Protein AF-A0A1B2HCQ3-F1 (afdb_monomer_lite)

Foldseek 3Di:
DWFWDDDPPDIDIDDQWDFPDKPQQQPDFDQAQWWKKKKAPFPCQVLQQAWKWKWKAAQQGDTKIKIWHNWDWDDDPRIIITGTRIATADDPDDDFPVVGPDIWIWMGNVPRTRGTIDMPTDGRTGQATAGDKMKRHFILDLPGADDPPRPFDFDFDAAPVRDGQDTAGAHSAWPDWADDPPNTIITIGGCGRPPDNDDDCSTQHNLCVVVVVVCSNPADQDACPCLPGDPSNLLSLQNSQPVPDDQAAQPEAEEWEFECQSQQDLSSVQSRVQCRRPNGSHHCDRHDVSVLVNLVRNLHANYEYEYHPLVNNCVRPVVRSLVVVVSCVVSNYHYHYPDDDPLSVLLVVLVVVQVVCVVVVFDEDEDADDDDPLFDDAGKYGYSNPLETEHEHQCLPVVVVVCVVVPHDADDDDDDDDPDDDDDDDDDDDDDDDDPDSDHYHYDHCPPNVVVNVLQVVVVVLVVVQCVFPVDPWDWDDGSQEIETEDDRWFKKFKWKDFLPPFQADAQDPQKDKDWDPVVATKIFIDHPRHTFWIWGWDADPQEIEIDPGDGHPVCPPRCPSSNRVNVRSVVNVVVNHGMYIYMGGPVCPVVVVVRVIGGSGIYGYHYDDDD

InterPro domains:
  IPR000468 Barstar (barnase inhibitor) [PF01337] (255-329)
  IPR016181 Acyl-CoA N-acyltransferase [SSF55729] (536-603)
  IPR035905 Barstar-like superfamily [G3DSA:3.30.370.10] (254-336)
  IPR035905 Barstar-like superfamily [SSF52038] (255-330)

pLDDT: mean 72.62, std 20.57, range [23.81, 97.38]

Structure (mmCIF, N/CA/C/O backbone):
data_AF-A0A1B2HCQ3-F1
#
_entry.id   AF-A0A1B2HCQ3-F1
#
loop_
_atom_site.group_PDB
_atom_site.id
_atom_site.type_symbol
_atom_site.label_atom_id
_atom_site.label_alt_id
_atom_site.label_comp_id
_atom_site.label_asym_id
_atom_site.label_entity_id
_atom_site.label_seq_id
_atom_site.pdbx_PDB_ins_code
_atom_site.Cartn_x
_atom_site.Cartn_y
_atom_site.Cartn_z
_atom_site.occupancy
_atom_site.B_iso_or_equiv
_atom_site.auth_seq_id
_atom_site.auth_comp_id
_atom_site.auth_asym_id
_atom_site.auth_atom_id
_atom_site.pdbx_PDB_model_num
ATOM 1 N N . MET A 1 1 ? 21.300 -3.639 -18.212 1.00 88.38 1 MET A N 1
ATOM 2 C CA . MET A 1 1 ? 21.231 -4.764 -17.259 1.00 88.38 1 MET A CA 1
ATOM 3 C C . MET A 1 1 ? 22.089 -4.460 -16.060 1.00 88.38 1 MET A C 1
ATOM 5 O O . MET A 1 1 ? 23.238 -4.058 -16.236 1.00 88.38 1 MET A O 1
ATOM 9 N N . VAL A 1 2 ? 21.537 -4.630 -14.867 1.00 85.56 2 VAL A N 1
ATOM 10 C CA . VAL A 1 2 ? 22.246 -4.387 -13.613 1.00 85.56 2 VAL A CA 1
ATOM 11 C C . VAL A 1 2 ? 21.956 -5.487 -12.601 1.00 85.56 2 VAL A C 1
ATOM 13 O O . VAL A 1 2 ? 20.837 -5.994 -12.523 1.00 85.56 2 VAL A O 1
ATOM 16 N N . ARG A 1 3 ? 22.977 -5.823 -11.818 1.00 84.19 3 ARG A N 1
ATOM 17 C CA . ARG A 1 3 ? 22.868 -6.618 -10.600 1.00 84.19 3 ARG A CA 1
ATOM 18 C C . ARG A 1 3 ? 23.195 -5.726 -9.414 1.00 84.19 3 ARG A C 1
ATOM 20 O O . ARG A 1 3 ? 24.132 -4.932 -9.481 1.00 84.19 3 ARG A O 1
ATOM 27 N N . ARG A 1 4 ? 22.424 -5.857 -8.342 1.00 76.81 4 ARG A N 1
ATOM 28 C CA . ARG A 1 4 ? 22.622 -5.108 -7.104 1.00 76.81 4 ARG A CA 1
ATOM 29 C C . ARG A 1 4 ? 22.857 -6.074 -5.956 1.00 76.81 4 ARG A C 1
ATOM 31 O O . ARG A 1 4 ? 22.110 -7.034 -5.797 1.00 76.81 4 ARG A O 1
ATOM 38 N N . TYR A 1 5 ? 23.892 -5.802 -5.179 1.00 76.00 5 TYR A N 1
ATOM 39 C CA . TYR A 1 5 ? 24.274 -6.596 -4.019 1.00 76.00 5 TYR A CA 1
ATOM 40 C C . TYR A 1 5 ? 24.890 -5.695 -2.949 1.00 76.00 5 TYR A C 1
ATOM 42 O O . TYR A 1 5 ? 25.392 -4.610 -3.245 1.00 76.00 5 TYR A O 1
ATOM 50 N N . GLU A 1 6 ? 24.840 -6.149 -1.704 1.00 72.94 6 GLU A N 1
ATOM 51 C CA . GLU A 1 6 ? 25.391 -5.429 -0.558 1.00 72.94 6 GLU A CA 1
ATOM 52 C C . GLU A 1 6 ? 26.832 -5.874 -0.296 1.00 72.94 6 GLU A C 1
ATOM 54 O O . GLU A 1 6 ? 27.157 -7.066 -0.327 1.00 72.94 6 GLU A O 1
ATOM 59 N N . VAL A 1 7 ? 27.712 -4.910 -0.031 1.00 70.19 7 VAL A N 1
ATOM 60 C CA . VAL A 1 7 ? 29.084 -5.153 0.424 1.00 70.19 7 VAL A CA 1
ATOM 61 C C . VAL A 1 7 ? 29.304 -4.360 1.707 1.00 70.19 7 VAL A C 1
ATOM 63 O O . VAL A 1 7 ? 29.670 -3.190 1.676 1.00 70.19 7 VAL A O 1
ATOM 66 N N . GLY A 1 8 ? 29.093 -5.009 2.855 1.00 75.12 8 GLY A N 1
ATOM 67 C CA . GLY A 1 8 ? 29.039 -4.296 4.135 1.00 75.12 8 GLY A CA 1
ATOM 68 C C . GLY A 1 8 ? 27.755 -3.472 4.220 1.00 75.12 8 GLY A C 1
ATOM 69 O O . GLY A 1 8 ? 26.688 -4.030 3.995 1.00 75.12 8 GLY A O 1
ATOM 70 N N . ASP A 1 9 ? 27.879 -2.173 4.499 1.00 63.62 9 ASP A N 1
ATOM 71 C CA . ASP A 1 9 ? 26.749 -1.226 4.528 1.00 63.62 9 ASP A CA 1
ATOM 72 C C . ASP A 1 9 ? 26.532 -0.522 3.169 1.00 63.62 9 ASP A C 1
ATOM 74 O O . ASP A 1 9 ? 25.613 0.283 3.025 1.00 63.62 9 ASP A O 1
ATOM 78 N N . ASP A 1 10 ? 27.385 -0.800 2.172 1.00 62.38 10 ASP A N 1
ATOM 79 C CA . ASP A 1 10 ? 27.331 -0.158 0.859 1.00 62.38 10 ASP A CA 1
ATOM 80 C C . ASP A 1 10 ? 26.521 -0.990 -0.143 1.00 62.38 10 ASP A C 1
ATOM 82 O O . ASP A 1 10 ? 26.744 -2.191 -0.336 1.00 62.38 10 ASP A O 1
ATOM 86 N N . GLU A 1 11 ? 25.623 -0.315 -0.857 1.00 71.38 11 GLU A N 1
ATOM 87 C CA . GLU A 1 11 ? 24.875 -0.881 -1.973 1.00 71.38 11 GLU A CA 1
ATOM 88 C C . GLU A 1 11 ? 25.678 -0.738 -3.275 1.00 71.38 11 GLU A C 1
ATOM 90 O O . GLU A 1 11 ? 25.988 0.367 -3.730 1.00 71.38 11 GLU A O 1
ATOM 95 N N . VAL A 1 12 ? 26.031 -1.867 -3.894 1.00 75.50 12 VAL A N 1
ATOM 96 C CA . VAL A 1 12 ? 26.823 -1.900 -5.128 1.00 75.50 12 VAL A CA 1
ATOM 97 C C . VAL A 1 12 ? 25.933 -2.259 -6.310 1.00 75.50 12 VAL A C 1
ATOM 99 O O . VAL A 1 12 ? 25.199 -3.245 -6.278 1.00 75.50 12 VAL A O 1
ATOM 102 N N . HIS A 1 13 ? 26.043 -1.480 -7.390 1.00 80.94 13 HIS A N 1
ATOM 103 C CA . HIS A 1 13 ? 25.390 -1.757 -8.668 1.00 80.94 13 HIS A CA 1
ATOM 104 C C . HIS A 1 13 ? 26.419 -2.129 -9.733 1.00 80.94 13 HIS A C 1
ATOM 106 O O . HIS A 1 13 ? 27.200 -1.293 -10.189 1.00 80.94 13 HIS A O 1
ATOM 112 N N . GLU A 1 14 ? 26.382 -3.377 -10.174 1.00 86.69 14 GLU A N 1
ATOM 113 C CA . GLU A 1 14 ? 27.211 -3.887 -11.256 1.00 86.69 14 GLU A CA 1
ATOM 114 C C . GLU A 1 14 ? 26.438 -3.854 -12.576 1.00 86.69 14 GLU A C 1
ATOM 116 O O . GLU A 1 14 ? 25.324 -4.369 -12.678 1.00 86.69 14 GLU A O 1
ATOM 121 N N . VAL A 1 15 ? 27.031 -3.251 -13.608 1.00 90.56 15 VAL A N 1
ATOM 122 C CA . VAL A 1 15 ? 26.467 -3.248 -14.964 1.00 90.56 15 VAL A CA 1
ATOM 123 C C . VAL A 1 15 ? 26.884 -4.531 -15.672 1.00 90.56 15 VAL A C 1
ATOM 125 O O . VAL A 1 15 ? 28.061 -4.713 -15.966 1.00 90.56 15 VAL A O 1
ATOM 128 N N . LEU A 1 16 ? 25.911 -5.392 -15.973 1.00 90.62 16 LEU A N 1
ATOM 129 C CA . LEU A 1 16 ? 26.155 -6.686 -16.618 1.00 90.62 16 LEU A CA 1
ATOM 130 C C . LEU A 1 16 ? 26.217 -6.587 -18.151 1.00 90.62 16 LEU A C 1
ATOM 132 O O . LEU A 1 16 ? 27.007 -7.273 -18.787 1.00 90.62 16 LEU A O 1
ATOM 136 N N . ALA A 1 17 ? 25.362 -5.746 -18.738 1.00 92.44 17 ALA A N 1
ATOM 137 C CA . ALA A 1 17 ? 25.249 -5.537 -20.183 1.00 92.44 17 ALA A CA 1
ATOM 138 C C . ALA A 1 17 ? 24.491 -4.237 -20.488 1.00 92.44 17 ALA A C 1
ATOM 140 O O . ALA A 1 17 ? 23.658 -3.783 -19.685 1.00 92.44 17 ALA A O 1
ATOM 141 N N . ARG A 1 18 ? 24.728 -3.660 -21.667 1.00 94.38 18 ARG A N 1
ATOM 142 C CA . ARG A 1 18 ? 24.012 -2.491 -22.200 1.00 94.38 18 ARG A CA 1
ATOM 143 C C . ARG A 1 18 ? 23.216 -2.884 -23.437 1.00 94.38 18 ARG A C 1
ATOM 145 O O . ARG A 1 18 ? 23.782 -3.385 -24.402 1.00 94.38 18 ARG A O 1
ATOM 152 N N . ALA A 1 19 ? 21.913 -2.631 -23.401 1.00 94.81 19 ALA A N 1
ATOM 153 C CA . ALA A 1 19 ? 21.011 -2.778 -24.538 1.00 94.81 19 ALA A CA 1
ATOM 154 C C . ALA A 1 19 ? 20.702 -1.396 -25.123 1.00 94.81 19 ALA A C 1
ATOM 156 O O . ALA A 1 19 ? 20.738 -0.404 -24.391 1.00 94.81 19 ALA A O 1
ATOM 157 N N . ASP A 1 20 ? 20.425 -1.344 -26.424 1.00 93.69 20 ASP A N 1
ATOM 158 C CA . ASP A 1 20 ? 19.979 -0.119 -27.088 1.00 93.69 20 ASP A CA 1
ATOM 159 C C . ASP A 1 20 ? 18.504 0.171 -26.764 1.00 93.69 20 ASP A C 1
ATOM 161 O O . ASP A 1 20 ? 18.134 1.333 -26.622 1.00 93.69 20 ASP A O 1
ATOM 165 N N . ASP A 1 21 ? 17.681 -0.876 -26.621 1.00 92.69 21 ASP A N 1
ATOM 166 C CA . ASP A 1 21 ? 16.251 -0.763 -26.309 1.00 92.69 21 ASP A CA 1
ATOM 167 C C . ASP A 1 21 ? 15.690 -2.071 -25.710 1.00 92.69 21 ASP A C 1
ATOM 169 O O . ASP A 1 21 ? 16.418 -3.058 -25.546 1.00 92.69 21 ASP A O 1
ATOM 173 N N . VAL A 1 22 ? 14.398 -2.095 -25.377 1.00 93.19 22 VAL A N 1
ATOM 174 C CA . VAL A 1 22 ? 13.696 -3.257 -24.828 1.00 93.19 22 VAL A CA 1
ATOM 175 C C . VAL A 1 22 ? 12.266 -3.377 -25.363 1.00 93.19 22 VAL A C 1
ATOM 177 O O . VAL A 1 22 ? 11.473 -2.447 -25.297 1.00 93.19 22 VAL A O 1
ATOM 180 N N . GLU A 1 23 ? 11.903 -4.568 -25.831 1.00 93.19 23 GLU A N 1
ATOM 181 C CA . GLU A 1 23 ? 10.538 -4.916 -26.234 1.00 93.19 23 GLU A CA 1
ATOM 182 C C . GLU A 1 23 ? 9.861 -5.796 -25.176 1.00 93.19 23 GLU A C 1
ATOM 184 O O . GLU A 1 23 ? 10.486 -6.666 -24.566 1.00 93.19 23 GLU A O 1
ATOM 189 N N . GLY A 1 24 ? 8.554 -5.603 -24.980 1.00 89.56 24 GLY A N 1
ATOM 190 C CA . GLY A 1 24 ? 7.739 -6.420 -24.071 1.00 89.56 24 GLY A CA 1
ATOM 191 C C . GLY A 1 24 ? 7.805 -6.017 -22.593 1.00 89.56 24 GLY A C 1
ATOM 192 O O . GLY A 1 24 ? 7.137 -6.645 -21.773 1.00 89.56 24 GLY A O 1
ATOM 193 N N . LEU A 1 25 ? 8.553 -4.961 -22.242 1.00 89.44 25 LEU A N 1
ATOM 194 C CA . LEU A 1 25 ? 8.692 -4.491 -20.855 1.00 89.44 25 LEU A CA 1
ATOM 195 C C . LEU A 1 25 ? 7.353 -4.054 -20.237 1.00 89.44 25 LEU A C 1
ATOM 197 O O . LEU A 1 25 ? 7.082 -4.375 -19.084 1.00 89.44 25 LEU A O 1
ATOM 201 N N . PHE A 1 26 ? 6.522 -3.366 -21.024 1.00 88.38 26 PHE A N 1
ATOM 202 C CA . PHE A 1 26 ? 5.220 -2.815 -20.622 1.00 88.38 26 PHE A CA 1
ATOM 203 C C . PHE A 1 26 ? 4.051 -3.787 -20.833 1.00 88.38 26 PHE A C 1
ATOM 205 O O . PHE A 1 26 ? 2.884 -3.417 -20.703 1.00 88.38 26 PHE A O 1
ATOM 212 N N . ALA A 1 27 ? 4.333 -5.031 -21.230 1.00 84.44 27 ALA A N 1
ATOM 213 C CA . ALA A 1 27 ? 3.283 -6.001 -21.490 1.00 84.44 27 ALA A CA 1
ATOM 214 C C . ALA A 1 27 ? 2.590 -6.395 -20.182 1.00 84.44 27 ALA A C 1
ATOM 216 O O . ALA A 1 27 ? 3.256 -6.640 -19.179 1.00 84.44 27 ALA A O 1
ATOM 217 N N . GLN A 1 28 ? 1.259 -6.513 -20.199 1.00 75.50 28 GLN A N 1
ATOM 218 C CA . GLN A 1 28 ? 0.526 -7.026 -19.042 1.00 75.50 28 GLN A CA 1
ATOM 219 C C . GLN A 1 28 ? 0.907 -8.478 -18.764 1.00 75.50 28 GLN A C 1
ATOM 221 O O . GLN A 1 28 ? 1.151 -9.266 -19.688 1.00 75.50 28 GLN A O 1
ATOM 226 N N . ALA A 1 29 ? 0.888 -8.841 -17.484 1.00 73.56 29 ALA A N 1
ATOM 227 C CA . ALA A 1 29 ? 0.917 -10.236 -17.098 1.00 73.56 29 ALA A CA 1
ATOM 228 C C . ALA A 1 29 ? -0.245 -10.953 -17.784 1.00 73.56 29 ALA A C 1
ATOM 230 O O . ALA A 1 29 ? -1.360 -10.429 -17.874 1.00 73.56 29 ALA A O 1
ATOM 231 N N . ARG A 1 30 ? 0.008 -12.163 -18.276 1.00 70.44 30 ARG A N 1
ATOM 232 C CA . ARG A 1 30 ? -1.073 -13.015 -18.748 1.00 70.44 30 ARG A CA 1
ATOM 233 C C . ARG A 1 30 ? -1.974 -13.290 -17.548 1.00 70.44 30 ARG A C 1
ATOM 235 O O . ARG A 1 30 ? -1.451 -13.706 -16.509 1.00 70.44 30 ARG A O 1
ATOM 242 N N . PRO A 1 31 ? -3.293 -13.060 -17.669 1.00 62.97 31 PRO A N 1
ATOM 243 C CA . PRO A 1 31 ? -4.217 -13.421 -16.613 1.00 62.97 31 PRO A CA 1
ATOM 244 C C . PRO A 1 31 ? -3.983 -14.883 -16.253 1.00 62.97 31 PRO A C 1
ATOM 246 O O . PRO A 1 31 ? -3.942 -15.736 -17.143 1.00 62.97 31 PRO A O 1
ATOM 249 N N . LEU A 1 32 ? -3.798 -15.166 -14.965 1.00 68.56 32 LEU A N 1
ATOM 250 C CA . LEU A 1 32 ? -3.764 -16.549 -14.504 1.00 68.56 32 LEU A CA 1
ATOM 251 C C . LEU A 1 32 ? -5.083 -17.217 -14.875 1.00 68.56 32 LEU A C 1
ATOM 253 O O . LEU A 1 32 ? -6.134 -16.566 -14.838 1.00 68.56 32 LEU A O 1
ATOM 257 N N . ASP A 1 33 ? -5.034 -18.509 -15.197 1.00 75.00 33 ASP A N 1
ATOM 258 C CA . ASP A 1 33 ? -6.241 -19.265 -15.503 1.00 75.00 33 ASP A CA 1
ATOM 259 C C . ASP A 1 33 ? -7.262 -19.075 -14.379 1.00 75.00 33 ASP A C 1
ATOM 261 O O . ASP A 1 33 ? -6.982 -19.290 -13.190 1.00 75.00 33 ASP A O 1
ATOM 265 N N . ARG A 1 34 ? -8.454 -18.614 -14.772 1.00 83.69 34 ARG A N 1
ATOM 266 C CA . ARG A 1 34 ? -9.545 -18.405 -13.828 1.00 83.69 34 ARG A CA 1
ATOM 267 C C . ARG A 1 34 ? -9.914 -19.748 -13.224 1.00 83.69 34 ARG A C 1
ATOM 269 O O . ARG A 1 34 ? -10.136 -20.725 -13.939 1.00 83.69 34 ARG A O 1
ATOM 276 N N . ARG A 1 35 ? -10.048 -19.770 -11.907 1.00 86.75 35 ARG A N 1
ATOM 277 C CA . ARG A 1 35 ? -10.472 -20.942 -11.149 1.00 86.75 35 ARG A CA 1
ATOM 278 C C . ARG A 1 35 ? -11.709 -20.624 -10.335 1.00 86.75 35 ARG A C 1
ATOM 280 O O . ARG A 1 35 ? -12.005 -19.466 -10.041 1.00 86.75 35 ARG A O 1
ATOM 287 N N . GLU A 1 36 ? -12.463 -21.666 -10.020 1.00 91.38 36 GLU A N 1
ATOM 288 C CA . GLU A 1 36 ? -13.610 -21.547 -9.131 1.00 91.38 36 GLU A CA 1
ATOM 289 C C . GLU A 1 36 ? -13.137 -21.645 -7.682 1.00 91.38 36 GLU A C 1
ATOM 291 O O . GLU A 1 36 ? -12.613 -22.670 -7.246 1.00 91.38 36 GLU A O 1
ATOM 296 N N . LEU A 1 37 ? -13.337 -20.558 -6.945 1.00 92.00 37 LEU A N 1
ATOM 297 C CA . LEU A 1 37 ? -13.209 -20.488 -5.502 1.00 92.00 37 LEU A CA 1
ATOM 298 C C . LEU A 1 37 ? -14.602 -20.627 -4.889 1.00 92.00 37 LEU A C 1
ATOM 300 O O . LEU A 1 37 ? -15.554 -19.976 -5.324 1.00 92.00 37 LEU A O 1
ATOM 304 N N . VAL A 1 38 ? -14.735 -21.451 -3.856 1.00 92.50 38 VAL A N 1
ATOM 305 C CA . VAL A 1 38 ? -15.986 -21.563 -3.099 1.00 92.50 38 VAL A CA 1
ATOM 306 C C . VAL A 1 38 ? -15.807 -20.833 -1.781 1.00 92.50 38 VAL A C 1
ATOM 308 O O . VAL A 1 38 ? -15.062 -21.285 -0.914 1.00 92.50 38 VAL A O 1
ATOM 311 N N . VAL A 1 39 ? -16.514 -19.716 -1.625 1.00 90.50 39 VAL A N 1
ATOM 312 C CA . VAL A 1 39 ? -16.512 -18.898 -0.412 1.00 90.50 39 VAL A CA 1
ATOM 313 C C . VAL A 1 39 ? -17.772 -19.189 0.404 1.00 90.50 39 VAL A C 1
ATOM 315 O O . VAL A 1 39 ? -18.895 -19.174 -0.112 1.00 90.50 39 VAL A O 1
ATOM 318 N N . ARG A 1 40 ? -17.605 -19.467 1.701 1.00 88.12 40 ARG A N 1
ATOM 319 C CA . ARG A 1 40 ? -18.711 -19.746 2.632 1.00 88.12 40 ARG A CA 1
ATOM 320 C C . ARG A 1 40 ? -18.624 -18.878 3.877 1.00 88.12 40 ARG A C 1
ATOM 322 O O . ARG A 1 40 ? -17.539 -18.537 4.340 1.00 88.12 40 ARG A O 1
ATOM 329 N N . GLY A 1 41 ? -19.790 -18.536 4.425 1.00 82.44 41 GLY A N 1
ATOM 330 C CA . GLY A 1 41 ? -19.894 -17.746 5.655 1.00 82.44 41 GLY A CA 1
ATOM 331 C C . GLY A 1 41 ? -19.483 -16.277 5.514 1.00 82.44 41 GLY A C 1
ATOM 332 O O . GLY A 1 41 ? -19.398 -15.594 6.531 1.00 82.44 41 GLY A O 1
ATOM 333 N N . CYS A 1 42 ? -19.256 -15.785 4.288 1.00 80.88 42 CYS A N 1
ATOM 334 C CA . CYS A 1 42 ? -18.904 -14.387 4.053 1.00 80.88 42 CYS A CA 1
ATOM 335 C C . CYS A 1 42 ? -20.067 -13.462 4.456 1.00 80.88 42 CYS A C 1
ATOM 337 O O . CYS A 1 42 ? -21.175 -13.637 3.944 1.00 80.88 42 CYS A O 1
ATOM 339 N N . PRO A 1 43 ? -19.846 -12.483 5.353 1.00 75.75 43 PRO A N 1
ATOM 340 C CA . PRO A 1 43 ? -20.907 -11.597 5.829 1.00 75.75 43 PRO A CA 1
ATOM 341 C C . PRO A 1 43 ? -21.323 -10.527 4.806 1.00 75.75 43 PRO A C 1
ATOM 343 O O . PRO A 1 43 ? -22.418 -9.982 4.926 1.00 75.75 43 PRO A O 1
ATOM 346 N N . ASP A 1 44 ? -20.475 -10.222 3.819 1.00 80.19 44 ASP A N 1
ATOM 347 C CA . ASP A 1 44 ? -20.718 -9.206 2.788 1.00 80.19 44 ASP A CA 1
ATOM 348 C C . ASP A 1 44 ? -20.315 -9.754 1.410 1.00 80.19 44 ASP A C 1
ATOM 350 O O . ASP A 1 44 ? -19.198 -9.565 0.930 1.00 80.19 44 ASP A O 1
ATOM 354 N N . VAL A 1 45 ? -21.243 -10.481 0.781 1.00 82.88 45 VAL A N 1
ATOM 355 C CA . VAL A 1 45 ? -21.043 -11.113 -0.536 1.00 82.88 45 VAL A CA 1
ATOM 356 C C . VAL A 1 45 ? -20.836 -10.075 -1.640 1.00 82.88 45 VAL A C 1
ATOM 358 O O . VAL A 1 45 ? -20.101 -10.331 -2.592 1.00 82.88 45 VAL A O 1
ATOM 361 N N . ALA A 1 46 ? -21.427 -8.884 -1.506 1.00 82.19 46 ALA A N 1
ATOM 362 C CA . ALA A 1 46 ? -21.288 -7.822 -2.497 1.00 82.19 46 ALA A CA 1
ATOM 363 C C . ALA A 1 46 ? -19.831 -7.352 -2.623 1.00 82.19 46 ALA A C 1
ATOM 365 O O . ALA A 1 46 ? -19.390 -7.018 -3.724 1.00 82.19 46 ALA A O 1
ATOM 366 N N . ALA A 1 47 ? -19.061 -7.396 -1.531 1.00 78.19 47 ALA A N 1
ATOM 367 C CA . ALA A 1 47 ? -17.639 -7.065 -1.547 1.00 78.19 47 ALA A CA 1
ATOM 368 C C . ALA A 1 47 ? -16.814 -7.977 -2.473 1.00 78.19 47 ALA A C 1
ATOM 370 O O . ALA A 1 47 ? -15.815 -7.529 -3.020 1.00 78.19 47 ALA A O 1
ATOM 371 N N . LEU A 1 48 ? -17.254 -9.221 -2.699 1.00 87.12 48 LEU A N 1
ATOM 372 C CA . LEU A 1 48 ? -16.544 -10.204 -3.528 1.00 87.12 48 LEU A CA 1
ATOM 373 C C . LEU A 1 48 ? -16.692 -9.955 -5.037 1.00 87.12 48 LEU A C 1
ATOM 375 O O . LEU A 1 48 ? -16.088 -10.668 -5.827 1.00 87.12 48 LEU A O 1
ATOM 379 N N . SER A 1 49 ? -17.526 -8.992 -5.447 1.00 84.94 49 SER A N 1
ATOM 380 C CA . SER A 1 49 ? -17.766 -8.642 -6.861 1.00 84.94 49 SER A CA 1
ATOM 381 C C . SER A 1 49 ? -16.726 -7.691 -7.462 1.00 84.94 49 SER A C 1
ATOM 383 O O . SER A 1 49 ? -16.835 -7.306 -8.624 1.00 84.94 49 SER A O 1
ATOM 385 N N . ARG A 1 50 ? -15.737 -7.289 -6.665 1.00 79.62 50 ARG A N 1
ATOM 386 C CA . ARG A 1 50 ? -14.572 -6.496 -7.063 1.00 79.62 50 ARG A CA 1
ATOM 387 C C . ARG A 1 50 ? -13.331 -7.181 -6.533 1.00 79.62 50 ARG A C 1
ATOM 389 O O . ARG A 1 50 ? -13.467 -8.013 -5.644 1.00 79.62 50 ARG A O 1
ATOM 396 N N . ASP A 1 51 ? -12.166 -6.781 -7.017 1.00 82.56 51 ASP A N 1
ATOM 397 C CA . ASP A 1 51 ? -10.892 -7.301 -6.533 1.00 82.56 51 ASP A CA 1
ATOM 398 C C . ASP A 1 51 ? -10.813 -7.271 -4.998 1.00 82.56 51 ASP A C 1
ATOM 400 O O . ASP A 1 51 ? -11.238 -6.314 -4.336 1.00 82.56 51 ASP A O 1
ATOM 404 N N . PHE A 1 52 ? -10.328 -8.371 -4.428 1.00 79.56 52 PHE A N 1
ATOM 405 C CA . PHE A 1 52 ? -10.259 -8.570 -2.987 1.00 79.56 52 PHE A CA 1
ATOM 406 C C . PHE A 1 52 ? -9.070 -9.453 -2.624 1.00 79.56 52 PHE A C 1
ATOM 408 O O . PHE A 1 52 ? -8.657 -10.310 -3.399 1.00 79.56 52 PHE A O 1
ATOM 415 N N . THR A 1 53 ? -8.555 -9.287 -1.414 1.00 81.94 53 THR A N 1
ATOM 416 C CA . THR A 1 53 ? -7.418 -10.047 -0.900 1.00 81.94 53 THR A CA 1
ATOM 417 C C . THR A 1 53 ? -7.898 -11.049 0.145 1.00 81.94 53 THR A C 1
ATOM 419 O O . THR A 1 53 ? -8.695 -10.729 1.032 1.00 81.94 53 THR A O 1
ATOM 422 N N . ILE A 1 54 ? -7.416 -12.283 0.055 1.00 83.56 54 ILE A N 1
ATOM 423 C CA . ILE A 1 54 ? -7.638 -13.347 1.028 1.00 83.56 54 ILE A CA 1
ATOM 424 C C . ILE A 1 54 ? -6.362 -13.529 1.834 1.00 83.56 54 ILE A C 1
ATOM 426 O O . ILE A 1 54 ? -5.341 -13.963 1.318 1.00 83.56 54 ILE A O 1
ATOM 430 N N . GLU A 1 55 ? -6.444 -13.269 3.124 1.00 82.00 55 GLU A N 1
ATOM 431 C CA . GLU A 1 55 ? -5.401 -13.599 4.081 1.00 82.00 55 GLU A CA 1
ATOM 432 C C . GLU A 1 55 ? -5.665 -15.009 4.642 1.00 82.00 55 GLU A C 1
ATOM 434 O O . GLU A 1 55 ? -6.718 -15.267 5.235 1.00 82.00 55 GLU A O 1
ATOM 439 N N . VAL A 1 56 ? -4.721 -15.928 4.439 1.00 78.81 56 VAL A N 1
ATOM 440 C CA . VAL A 1 56 ? -4.725 -17.313 4.926 1.00 78.81 56 VAL A CA 1
ATOM 441 C C . VAL A 1 5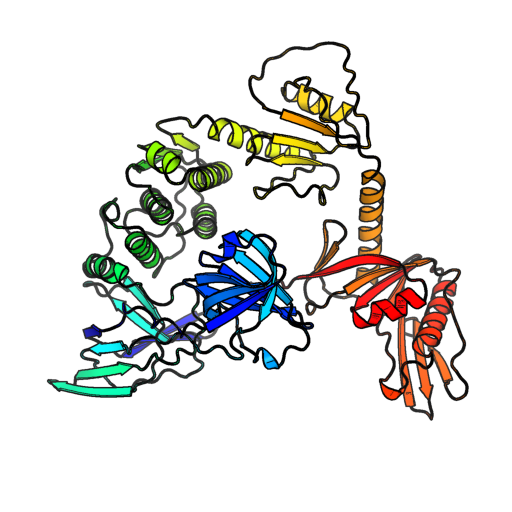6 ? -3.808 -17.405 6.138 1.00 78.81 56 VAL A C 1
ATOM 443 O O . VAL A 1 56 ? -2.651 -17.008 6.063 1.00 78.81 56 VAL A O 1
ATOM 446 N N . LEU A 1 57 ? -4.303 -17.965 7.238 1.00 70.94 57 LEU A N 1
ATOM 447 C CA . LEU A 1 57 ? -3.539 -18.164 8.469 1.00 70.94 57 LEU A CA 1
ATOM 448 C C . LEU A 1 57 ? -3.431 -19.653 8.801 1.00 70.94 57 LEU A C 1
ATOM 450 O O . LEU A 1 57 ? -4.440 -20.360 8.718 1.00 70.94 57 LEU A O 1
ATOM 454 N N . ASP A 1 58 ? -2.259 -20.111 9.248 1.00 65.38 58 ASP A N 1
ATOM 455 C CA . ASP A 1 58 ? -2.074 -21.453 9.821 1.00 65.38 58 ASP A CA 1
ATOM 456 C C . ASP A 1 58 ? -1.934 -21.473 11.358 1.00 65.38 58 ASP A C 1
ATOM 458 O O . ASP A 1 58 ? -1.955 -20.445 12.045 1.00 65.38 58 ASP A O 1
ATOM 462 N N . ASP A 1 59 ? -1.811 -22.683 11.917 1.00 56.75 59 ASP A N 1
ATOM 463 C CA . ASP A 1 59 ? -1.619 -22.929 13.351 1.00 56.75 59 ASP A CA 1
ATOM 464 C C . ASP A 1 59 ? -0.238 -22.484 13.869 1.00 56.75 59 ASP A C 1
ATOM 466 O O . ASP A 1 59 ? -0.037 -22.392 15.082 1.00 56.75 59 ASP A O 1
ATOM 470 N N . GLN A 1 60 ? 0.695 -22.168 12.968 1.00 50.88 60 GLN A N 1
ATOM 471 C CA . GLN A 1 60 ? 2.026 -21.633 13.253 1.00 50.88 60 GLN A CA 1
ATOM 472 C C . GLN A 1 60 ? 2.139 -20.113 13.017 1.00 50.88 60 GLN A C 1
ATOM 474 O O . GLN A 1 60 ? 3.220 -19.565 13.220 1.00 50.88 60 GLN A O 1
ATOM 479 N N . GLN A 1 61 ? 1.026 -19.435 12.694 1.00 49.94 61 GLN A N 1
ATOM 480 C CA . GLN A 1 61 ? 0.921 -17.988 12.446 1.00 49.94 61 GLN A CA 1
ATOM 481 C C . GLN A 1 61 ? 1.677 -17.479 11.210 1.00 49.94 61 GLN A C 1
ATOM 483 O O . GLN A 1 61 ? 1.991 -16.292 11.138 1.00 49.94 61 GLN A O 1
ATOM 488 N N . TRP A 1 62 ? 1.932 -18.337 10.226 1.00 51.22 62 TRP A N 1
ATOM 489 C CA . TRP A 1 62 ? 2.310 -17.866 8.897 1.00 51.22 62 TRP A CA 1
ATOM 490 C C . TRP A 1 62 ? 1.082 -17.266 8.213 1.00 51.22 62 TRP A C 1
ATOM 492 O O . TRP A 1 62 ? -0.034 -17.785 8.353 1.00 51.22 62 TRP A O 1
ATOM 502 N N . VAL A 1 63 ? 1.290 -16.150 7.519 1.00 58.38 63 VAL A N 1
ATOM 503 C CA . VAL A 1 63 ? 0.230 -15.389 6.867 1.00 58.38 63 VAL A CA 1
ATOM 504 C C . VAL A 1 63 ? 0.514 -15.363 5.373 1.00 58.38 63 VAL A C 1
ATOM 506 O O . VAL A 1 63 ? 1.560 -14.900 4.948 1.00 58.38 63 VAL A O 1
ATOM 509 N N . TRP A 1 64 ? -0.419 -15.869 4.572 1.00 66.75 64 TRP A N 1
ATOM 510 C CA . TRP A 1 64 ? -0.330 -15.792 3.114 1.00 66.75 64 TRP A CA 1
ATOM 511 C C . TRP A 1 64 ? -1.430 -14.898 2.582 1.00 66.75 64 TRP A C 1
ATOM 513 O O . TRP A 1 64 ? -2.598 -15.111 2.903 1.00 66.75 64 TRP A O 1
ATOM 523 N N . PHE A 1 65 ? -1.082 -13.950 1.726 1.00 72.25 65 PHE A N 1
ATOM 524 C CA . PHE A 1 65 ? -2.049 -13.076 1.078 1.00 72.25 65 PHE A CA 1
ATOM 525 C C . PHE A 1 65 ? -2.275 -13.533 -0.356 1.00 72.25 65 PHE A C 1
ATOM 527 O O . PHE A 1 65 ? -1.328 -13.776 -1.094 1.00 72.25 65 PHE A O 1
ATOM 534 N N . TRP A 1 66 ? -3.532 -13.673 -0.753 1.00 78.50 66 TRP A N 1
ATOM 535 C CA . TRP A 1 66 ? -3.930 -14.020 -2.110 1.00 78.50 66 TRP A CA 1
ATOM 536 C C . TRP A 1 66 ? -4.806 -12.919 -2.675 1.00 78.50 66 TRP A C 1
ATOM 538 O O . TRP A 1 66 ? -5.925 -12.731 -2.204 1.00 78.50 66 TRP A O 1
ATOM 548 N N . ASP A 1 67 ? -4.336 -12.239 -3.707 1.00 76.25 67 ASP A N 1
ATOM 549 C CA . ASP A 1 67 ? -5.156 -11.315 -4.473 1.00 76.25 67 ASP A CA 1
ATOM 550 C C . ASP A 1 67 ? -6.051 -12.095 -5.432 1.00 76.25 67 ASP A C 1
ATOM 552 O O . ASP A 1 67 ? -5.596 -12.936 -6.213 1.00 76.25 67 ASP A O 1
ATOM 556 N N . VAL A 1 68 ? -7.348 -11.818 -5.348 1.00 81.94 68 VAL A N 1
ATOM 557 C CA . VAL A 1 68 ? -8.388 -12.365 -6.211 1.00 81.94 68 VAL A CA 1
ATOM 558 C C . VAL A 1 68 ? -8.843 -11.265 -7.151 1.00 81.94 68 VAL A C 1
ATOM 560 O O . VAL A 1 68 ? -9.391 -10.254 -6.717 1.00 81.94 68 VAL A O 1
ATOM 563 N N . LEU A 1 69 ? -8.610 -11.484 -8.440 1.00 78.75 69 LEU A N 1
ATOM 564 C CA . LEU A 1 69 ? -8.715 -10.471 -9.482 1.00 78.75 69 LEU A CA 1
ATOM 565 C C . LEU A 1 69 ? -9.804 -10.825 -10.491 1.00 78.75 69 LEU A C 1
ATOM 567 O O . LEU A 1 69 ? -9.989 -12.000 -10.839 1.00 78.75 69 LEU A O 1
ATOM 571 N N . ASP A 1 70 ? -10.504 -9.792 -10.963 1.00 77.88 70 ASP A N 1
ATOM 572 C CA . ASP A 1 70 ? -11.642 -9.885 -11.884 1.00 77.88 70 ASP A CA 1
ATOM 573 C C . ASP A 1 70 ? -12.686 -10.944 -11.453 1.00 77.88 70 ASP A C 1
ATOM 575 O O . ASP A 1 70 ? -13.019 -11.865 -12.214 1.00 77.88 70 ASP A O 1
ATOM 579 N N . PRO A 1 71 ? -13.196 -10.902 -10.206 1.00 87.56 71 PRO A N 1
ATOM 580 C CA . PRO A 1 71 ? -14.087 -11.941 -9.719 1.00 87.56 71 PRO A CA 1
ATOM 581 C C . PRO A 1 71 ? -15.476 -11.867 -10.358 1.00 87.56 71 PRO A C 1
ATOM 583 O O . PRO A 1 71 ? -16.162 -10.848 -10.334 1.00 87.56 71 PRO A O 1
ATOM 586 N N . VAL A 1 72 ? -15.952 -13.012 -10.854 1.00 89.75 72 VAL A N 1
ATOM 587 C CA . VAL A 1 72 ? -17.354 -13.206 -11.244 1.00 89.75 72 VAL A CA 1
ATOM 588 C C . VAL A 1 72 ? -18.036 -14.047 -10.178 1.00 89.75 72 VAL A C 1
ATOM 590 O O . VAL A 1 72 ? -17.699 -15.216 -9.982 1.00 89.75 72 VAL A O 1
ATOM 593 N N . VAL A 1 73 ? -19.006 -13.444 -9.497 1.00 91.69 73 VAL A N 1
ATOM 594 C CA . VAL A 1 73 ? -19.677 -14.029 -8.334 1.00 91.69 73 VAL A CA 1
ATOM 595 C C . VAL A 1 73 ? -21.024 -14.628 -8.727 1.00 91.69 73 VAL A C 1
ATOM 597 O O . VAL A 1 73 ? -21.841 -13.981 -9.384 1.00 91.69 73 VAL A O 1
ATOM 600 N N . ARG A 1 74 ? -21.275 -15.865 -8.297 1.00 92.06 74 ARG A N 1
ATOM 601 C CA . ARG A 1 74 ? -22.548 -16.576 -8.440 1.00 92.06 74 ARG A CA 1
ATOM 602 C C . ARG A 1 74 ? -22.947 -17.182 -7.099 1.00 92.06 74 ARG A C 1
ATOM 604 O O . ARG A 1 74 ? -22.136 -17.816 -6.435 1.00 92.06 74 ARG A O 1
ATOM 611 N N . GLU A 1 75 ? -24.199 -17.004 -6.696 1.00 86.00 75 GLU A N 1
ATOM 612 C CA . GLU A 1 75 ? -24.729 -17.659 -5.497 1.00 86.00 75 GLU A CA 1
ATOM 613 C C . GLU A 1 75 ? -25.415 -18.977 -5.864 1.00 86.00 75 GLU A C 1
ATOM 615 O O . GLU A 1 75 ? -26.331 -19.011 -6.686 1.00 86.00 75 GLU A O 1
ATOM 620 N N . GLU A 1 76 ? -24.999 -20.067 -5.221 1.00 85.00 76 GLU A N 1
ATOM 621 C CA . GLU A 1 76 ? -25.530 -21.407 -5.460 1.00 85.00 76 GLU A CA 1
ATOM 622 C C . GLU A 1 76 ? -25.793 -22.122 -4.127 1.00 85.00 76 GLU A C 1
ATOM 624 O O . GLU A 1 76 ? -24.872 -22.452 -3.382 1.00 85.00 76 GLU A O 1
ATOM 629 N N . ALA A 1 77 ? -27.070 -22.371 -3.810 1.00 74.62 77 ALA A N 1
ATOM 630 C CA . ALA A 1 77 ? -27.507 -23.184 -2.664 1.00 74.62 77 ALA A CA 1
ATOM 631 C C . ALA A 1 77 ? -26.824 -22.841 -1.313 1.00 74.62 77 ALA A C 1
ATOM 633 O O . ALA A 1 77 ? -26.430 -23.733 -0.560 1.00 74.62 77 ALA A O 1
ATOM 634 N N . GLY A 1 78 ? -26.685 -21.546 -0.999 1.00 69.81 78 GLY A N 1
ATOM 635 C CA . GLY A 1 78 ? -26.062 -21.070 0.247 1.00 69.81 78 GLY A CA 1
ATOM 636 C C . GLY A 1 78 ? -24.529 -21.035 0.225 1.00 69.81 78 GLY A C 1
ATOM 637 O O . GLY A 1 78 ? -23.906 -20.888 1.276 1.00 69.81 78 GLY A O 1
ATOM 638 N N . ARG A 1 79 ? -23.919 -21.180 -0.956 1.00 80.19 79 ARG A N 1
ATOM 639 C CA . ARG A 1 79 ? -22.489 -20.986 -1.218 1.00 80.19 79 ARG A CA 1
ATOM 640 C C . ARG A 1 79 ? -22.307 -19.833 -2.194 1.00 80.19 79 ARG A C 1
ATOM 642 O O . ARG A 1 79 ? -23.156 -19.616 -3.057 1.00 80.19 79 ARG A O 1
ATOM 649 N N . VAL A 1 80 ? -21.181 -19.141 -2.080 1.00 86.88 80 VAL A N 1
ATOM 650 C CA . VAL A 1 80 ? -20.766 -18.136 -3.054 1.00 86.88 80 VAL A CA 1
ATOM 651 C C . VAL A 1 80 ? -19.664 -18.751 -3.907 1.00 86.88 80 VAL A C 1
ATOM 653 O O . VAL A 1 80 ? -18.582 -19.049 -3.410 1.00 86.88 80 VAL A O 1
ATOM 656 N N . VAL A 1 81 ? -19.955 -18.984 -5.181 1.00 90.06 81 VAL A N 1
ATOM 657 C CA . VAL A 1 81 ? -18.979 -19.434 -6.173 1.00 90.06 81 VAL A CA 1
ATOM 658 C C . VAL A 1 81 ? -18.375 -18.196 -6.817 1.00 90.06 81 VAL A C 1
ATOM 660 O O . VAL A 1 81 ? -19.078 -17.392 -7.426 1.00 90.06 81 VAL A O 1
ATOM 663 N N . VAL A 1 82 ? -17.068 -18.033 -6.668 1.00 89.69 82 VAL A N 1
ATOM 664 C CA . VAL A 1 82 ? -16.301 -16.938 -7.255 1.00 89.69 82 VAL A CA 1
ATOM 665 C C . VAL A 1 82 ? -15.410 -17.527 -8.337 1.00 89.69 82 VAL A C 1
ATOM 667 O O . VAL A 1 82 ? -14.510 -18.305 -8.048 1.00 89.69 82 VAL A O 1
ATOM 670 N N . THR A 1 83 ? -15.648 -17.179 -9.596 1.00 88.75 83 THR A N 1
ATOM 671 C CA . THR A 1 83 ? -14.735 -17.525 -10.690 1.00 88.75 83 THR A CA 1
ATOM 672 C C . THR A 1 83 ? -13.755 -16.372 -10.871 1.00 88.75 83 THR A C 1
ATOM 674 O O . THR A 1 83 ? -14.177 -15.298 -11.293 1.00 88.75 83 THR A O 1
ATOM 677 N N . ALA A 1 84 ? -12.471 -16.562 -10.582 1.00 82.81 84 ALA A N 1
ATOM 678 C CA . ALA A 1 84 ? -11.484 -15.477 -10.583 1.00 82.81 84 ALA A CA 1
ATOM 679 C C . ALA A 1 84 ? -10.063 -15.978 -10.857 1.00 82.81 84 ALA A C 1
ATOM 681 O O . ALA A 1 84 ? -9.780 -17.172 -10.718 1.00 82.81 84 ALA A O 1
ATOM 682 N N . SER A 1 85 ? -9.169 -15.063 -11.219 1.00 75.50 85 SER A N 1
ATOM 683 C CA . SER A 1 85 ? -7.726 -15.306 -11.163 1.00 75.50 85 SER A CA 1
ATOM 684 C C . SER A 1 85 ? -7.257 -15.069 -9.723 1.00 75.50 85 SER A C 1
ATOM 686 O O . SER A 1 85 ? -7.691 -14.106 -9.098 1.00 75.50 85 SER A O 1
ATOM 688 N N . ALA A 1 86 ? -6.415 -15.948 -9.176 1.00 71.94 86 ALA A N 1
ATOM 689 C CA . ALA A 1 86 ? -5.910 -15.828 -7.806 1.00 71.94 86 ALA A CA 1
ATOM 690 C C . ALA A 1 86 ? -4.380 -15.916 -7.801 1.00 71.94 86 ALA A C 1
ATOM 692 O O . ALA A 1 86 ? -3.833 -16.910 -8.281 1.00 71.94 86 ALA A O 1
ATOM 693 N N . ALA A 1 87 ? -3.710 -14.899 -7.264 1.00 65.75 87 ALA A N 1
ATOM 694 C CA . ALA A 1 87 ? -2.252 -14.802 -7.195 1.00 65.75 87 ALA A CA 1
ATOM 695 C C . ALA A 1 87 ? -1.796 -14.510 -5.760 1.00 65.75 87 ALA A C 1
ATOM 697 O O . ALA A 1 87 ? -2.486 -13.811 -5.028 1.00 65.75 87 ALA A O 1
ATOM 698 N N . LEU A 1 88 ? -0.640 -15.034 -5.350 1.00 60.66 88 LEU A N 1
ATOM 699 C CA . LEU A 1 88 ? -0.051 -14.711 -4.047 1.00 60.66 88 LEU A CA 1
ATOM 700 C C . LEU A 1 88 ? 0.513 -13.279 -4.073 1.00 60.66 88 LEU A C 1
ATOM 702 O O . LEU A 1 88 ? 1.232 -12.918 -5.009 1.00 60.66 88 LEU A O 1
ATOM 706 N N . GLN A 1 89 ? 0.221 -12.507 -3.031 1.00 59.47 89 GLN A N 1
ATOM 707 C CA . GLN A 1 89 ? 0.795 -11.199 -2.739 1.00 59.47 89 GLN A CA 1
ATOM 708 C C . GLN A 1 89 ? 1.876 -11.353 -1.653 1.00 59.47 89 GLN A C 1
ATOM 710 O O . GLN A 1 89 ? 1.647 -12.031 -0.657 1.00 59.47 89 GLN A O 1
ATOM 715 N N . GLU A 1 90 ? 3.050 -10.763 -1.900 1.00 50.75 90 GLU A N 1
ATOM 716 C CA . GLU A 1 90 ? 4.193 -10.529 -0.991 1.00 50.75 90 GLU A CA 1
ATOM 717 C C . GLU A 1 90 ? 4.268 -11.345 0.326 1.00 50.75 90 GLU A C 1
ATOM 719 O O . GLU A 1 90 ? 3.657 -10.970 1.317 1.00 50.75 90 GLU A O 1
ATOM 724 N N . GLU A 1 91 ? 5.102 -12.401 0.364 1.00 50.75 91 GLU A N 1
ATOM 725 C CA . GLU A 1 91 ? 5.961 -12.764 1.513 1.00 50.75 91 GLU A CA 1
ATOM 726 C C . GLU A 1 91 ? 7.001 -13.844 1.132 1.00 50.75 91 GLU A C 1
ATOM 728 O O . GLU A 1 91 ? 6.801 -14.643 0.210 1.00 50.75 91 GLU A O 1
ATOM 733 N N . GLU A 1 92 ? 8.144 -13.849 1.830 1.00 44.94 92 GLU A N 1
ATOM 734 C CA . GLU A 1 92 ? 9.232 -14.811 1.634 1.00 44.94 92 GLU A CA 1
ATOM 735 C C . GLU A 1 92 ? 8.803 -16.238 2.021 1.00 44.94 92 GLU A C 1
ATOM 737 O O . GLU A 1 92 ? 8.375 -16.507 3.141 1.00 44.94 92 GLU A O 1
ATOM 742 N N . HIS A 1 93 ? 9.017 -17.167 1.084 1.00 50.38 93 HIS A N 1
ATOM 743 C CA . HIS A 1 93 ? 8.817 -18.618 1.188 1.00 50.38 93 HIS A CA 1
ATOM 744 C C . HIS A 1 93 ? 7.357 -19.118 1.152 1.00 50.38 93 HIS A C 1
ATOM 746 O O . HIS A 1 93 ? 6.783 -19.463 2.189 1.00 50.38 93 HIS A O 1
ATOM 752 N N . PRO A 1 94 ? 6.779 -19.345 -0.046 1.00 49.41 94 PRO A N 1
ATOM 753 C CA . PRO A 1 94 ? 5.556 -20.130 -0.152 1.00 49.41 94 PRO A CA 1
ATOM 754 C C . PRO A 1 94 ? 5.839 -21.580 0.273 1.00 49.41 94 PRO A C 1
ATOM 756 O O . PRO A 1 94 ? 6.481 -22.356 -0.437 1.00 49.41 94 PRO A O 1
ATOM 759 N N . GLN A 1 95 ? 5.354 -21.978 1.449 1.00 52.72 95 GLN A N 1
ATOM 760 C CA . GLN A 1 95 ? 5.098 -23.390 1.714 1.00 52.72 95 GLN A CA 1
ATOM 761 C C . GLN A 1 95 ? 3.803 -23.779 0.997 1.00 52.72 95 GLN A C 1
ATOM 763 O O . GLN A 1 95 ? 2.859 -22.996 0.959 1.00 52.72 95 GLN A O 1
ATOM 768 N N . ALA A 1 96 ? 3.736 -24.992 0.444 1.00 59.38 96 ALA A N 1
ATOM 769 C CA . ALA A 1 96 ? 2.518 -25.454 -0.217 1.00 59.38 96 ALA A CA 1
ATOM 770 C C . ALA A 1 96 ? 1.318 -25.422 0.754 1.00 59.38 96 ALA A C 1
ATOM 772 O O . ALA A 1 96 ? 1.414 -26.015 1.835 1.00 59.38 96 ALA A O 1
ATOM 773 N N . LEU A 1 97 ? 0.181 -24.824 0.360 1.00 61.81 97 LEU A N 1
ATOM 774 C CA . LEU A 1 97 ? -1.047 -24.740 1.175 1.00 61.81 97 LEU A CA 1
ATOM 775 C C . LEU A 1 97 ? -1.495 -26.123 1.677 1.00 61.81 97 LEU A C 1
ATOM 777 O O . LEU A 1 97 ? -2.022 -26.243 2.781 1.00 61.81 97 LEU A O 1
ATOM 781 N N . ARG A 1 98 ? -1.208 -27.201 0.929 1.00 62.25 98 ARG A N 1
ATOM 782 C CA . ARG A 1 98 ? -1.463 -28.598 1.351 1.00 62.25 98 ARG A CA 1
ATOM 783 C C . ARG A 1 98 ? -0.797 -28.995 2.665 1.00 62.25 98 ARG A C 1
ATOM 785 O O . ARG A 1 98 ? -1.184 -29.997 3.264 1.00 62.25 98 ARG A O 1
ATOM 792 N N . ARG A 1 99 ? 0.252 -28.287 3.088 1.00 64.38 99 ARG A N 1
ATOM 793 C CA . ARG A 1 99 ? 0.959 -28.560 4.346 1.00 64.38 99 ARG A CA 1
ATOM 794 C C . ARG A 1 99 ? 0.241 -27.958 5.554 1.00 64.38 99 ARG A C 1
ATOM 796 O O . ARG A 1 99 ? 0.552 -28.352 6.680 1.00 64.38 99 ARG A O 1
ATOM 803 N N . LEU A 1 100 ? -0.746 -27.088 5.328 1.00 64.75 100 LEU A N 1
ATOM 804 C CA . LEU A 1 100 ? -1.545 -26.468 6.377 1.00 64.75 100 LEU A CA 1
ATOM 805 C C . LEU A 1 100 ? -2.586 -27.443 6.913 1.00 64.75 100 LEU A C 1
ATOM 807 O O . LEU A 1 100 ? -3.404 -27.988 6.176 1.00 64.75 100 LEU A O 1
ATOM 811 N N . LYS A 1 101 ? -2.570 -27.663 8.230 1.00 63.28 101 LYS A N 1
ATOM 812 C CA . LYS A 1 101 ? -3.489 -28.611 8.873 1.00 63.28 101 LYS A CA 1
ATOM 813 C C . LYS A 1 101 ? -4.884 -28.030 9.100 1.00 63.28 101 LYS A C 1
ATOM 815 O O . LYS A 1 101 ? -5.841 -28.801 9.093 1.00 63.28 101 LYS A O 1
ATOM 820 N N . GLN A 1 102 ? -4.997 -26.716 9.330 1.00 70.19 102 GLN A N 1
ATOM 821 C CA . GLN A 1 102 ? -6.260 -26.002 9.584 1.00 70.19 102 GLN A CA 1
ATOM 822 C C . GLN A 1 102 ? -6.180 -24.526 9.133 1.00 70.19 102 GLN A C 1
ATOM 824 O O . GLN A 1 102 ? -6.093 -23.640 9.985 1.00 70.19 102 GLN A O 1
ATOM 829 N N . PRO A 1 103 ? -6.180 -24.239 7.818 1.00 75.62 103 PRO A N 1
ATOM 830 C CA . PRO A 1 103 ? -6.133 -22.862 7.336 1.00 75.62 103 PRO A CA 1
ATOM 831 C C . PRO A 1 103 ? -7.404 -22.084 7.721 1.00 75.62 103 PRO A C 1
ATOM 833 O O . PRO A 1 103 ? -8.518 -22.608 7.646 1.00 75.62 103 PRO A O 1
ATOM 836 N N . ARG A 1 104 ? -7.244 -20.822 8.130 1.00 79.38 104 ARG A N 1
ATOM 837 C CA . ARG A 1 104 ? -8.343 -19.865 8.358 1.00 79.38 104 ARG A CA 1
ATOM 838 C C . ARG A 1 104 ? -8.234 -18.706 7.375 1.00 79.38 104 ARG A C 1
ATOM 840 O O . ARG A 1 104 ? -7.122 -18.282 7.095 1.00 79.38 104 ARG A O 1
ATOM 847 N N . TYR A 1 105 ? -9.366 -18.156 6.928 1.00 83.88 105 TYR A N 1
ATOM 848 C CA . TYR A 1 105 ? -9.383 -17.127 5.884 1.00 83.88 105 TYR A CA 1
ATOM 849 C C . TYR A 1 105 ? -10.044 -15.827 6.352 1.00 83.88 105 TYR A C 1
ATOM 851 O O . TYR A 1 105 ? -11.159 -15.833 6.891 1.00 83.88 105 TYR A O 1
ATOM 859 N N . ARG A 1 106 ? -9.373 -14.701 6.112 1.00 82.31 106 ARG A N 1
ATOM 860 C CA . ARG A 1 106 ? -9.910 -13.342 6.246 1.00 82.31 106 ARG A CA 1
ATOM 861 C C . ARG A 1 106 ? -9.963 -12.692 4.871 1.00 82.31 106 ARG A C 1
ATOM 863 O O . ARG A 1 106 ? -9.007 -12.790 4.119 1.00 82.31 106 ARG A O 1
ATOM 870 N N . ILE A 1 107 ? -11.061 -12.012 4.560 1.00 80.00 107 ILE A N 1
ATOM 871 C CA . ILE A 1 107 ? -11.212 -11.286 3.295 1.00 80.00 107 ILE A CA 1
ATOM 872 C C . ILE A 1 107 ? -11.080 -9.784 3.536 1.00 80.00 107 ILE A C 1
ATOM 874 O O . ILE A 1 107 ? -11.668 -9.244 4.480 1.00 80.00 107 ILE A O 1
ATOM 878 N N . PHE A 1 108 ? -10.330 -9.130 2.657 1.00 69.44 108 PHE A N 1
ATOM 879 C CA . PHE A 1 108 ? -10.132 -7.692 2.573 1.00 69.44 108 PHE A CA 1
ATOM 880 C C . PHE A 1 108 ? -10.549 -7.200 1.195 1.00 69.44 108 PHE A C 1
ATOM 882 O O . PHE A 1 108 ? -10.288 -7.857 0.201 1.00 69.44 108 PHE A O 1
ATOM 889 N N . GLN A 1 109 ? -11.199 -6.048 1.132 1.00 73.94 109 GLN A N 1
ATOM 890 C CA . GLN A 1 109 ? -11.374 -5.304 -0.108 1.00 73.94 109 GLN A CA 1
ATOM 891 C C . GLN A 1 109 ? -10.539 -4.045 0.046 1.00 73.94 109 GLN A C 1
ATOM 893 O O . GLN A 1 109 ? -10.851 -3.230 0.917 1.00 73.94 109 GLN A O 1
ATOM 898 N N . GLU A 1 110 ? -9.460 -3.936 -0.728 1.00 64.69 110 GLU A N 1
ATOM 899 C CA . GLU A 1 110 ? -8.405 -2.948 -0.480 1.00 64.69 110 GLU A CA 1
ATOM 900 C C . GLU A 1 110 ? -7.935 -3.059 0.988 1.00 64.69 110 GLU A C 1
ATOM 902 O O . GLU A 1 110 ? -7.551 -4.134 1.447 1.00 64.69 110 GLU A O 1
ATOM 907 N N . HIS A 1 111 ? -8.051 -1.990 1.778 1.00 53.84 111 HIS A N 1
ATOM 908 C CA . HIS A 1 111 ? -7.705 -1.989 3.204 1.00 53.84 111 HIS A CA 1
ATOM 909 C C . HIS A 1 111 ? -8.886 -2.344 4.129 1.00 53.84 111 HIS A C 1
ATOM 911 O O . HIS A 1 111 ? -8.733 -2.456 5.349 1.00 53.84 111 HIS A O 1
ATOM 917 N N . ARG A 1 112 ? -10.095 -2.530 3.582 1.00 58.12 112 ARG A N 1
ATOM 918 C CA . ARG A 1 112 ? -11.319 -2.770 4.358 1.00 58.12 112 ARG A CA 1
ATOM 919 C C . ARG A 1 112 ? -11.468 -4.248 4.701 1.00 58.12 112 ARG A C 1
ATOM 921 O O . ARG A 1 112 ? -11.685 -5.074 3.819 1.00 58.12 112 ARG A O 1
ATOM 928 N N . PHE A 1 113 ? -11.486 -4.579 5.993 1.00 67.50 113 PHE A N 1
ATOM 929 C CA . PHE A 1 113 ? -11.843 -5.929 6.438 1.00 67.50 113 PHE A CA 1
ATOM 930 C C . PHE A 1 113 ? -13.310 -6.250 6.116 1.00 67.50 113 PHE A C 1
ATOM 932 O O . PHE A 1 113 ? -14.222 -5.598 6.631 1.00 67.50 113 PHE A O 1
ATOM 939 N N . VAL A 1 114 ? -13.527 -7.276 5.294 1.00 70.06 114 VAL A N 1
ATOM 940 C CA . VAL A 1 114 ? -14.853 -7.757 4.879 1.00 70.06 114 VAL A CA 1
ATOM 941 C C . VAL A 1 114 ? -15.391 -8.764 5.891 1.00 70.06 114 VAL A C 1
ATOM 943 O O . VAL A 1 114 ? -16.524 -8.638 6.352 1.00 70.06 114 VAL A O 1
ATOM 946 N N . GLY A 1 115 ? -14.581 -9.750 6.288 1.00 64.75 115 GLY A N 1
ATOM 947 C CA . GLY A 1 115 ? -15.003 -10.755 7.260 1.00 64.75 115 GLY A CA 1
ATOM 948 C C . GLY A 1 115 ? -14.189 -12.045 7.248 1.00 64.75 115 GLY A C 1
ATOM 949 O O . GLY A 1 115 ? -13.273 -12.228 6.449 1.00 64.75 115 GLY A O 1
ATOM 950 N N . TRP A 1 116 ? -14.546 -12.949 8.162 1.00 80.81 116 TRP A N 1
ATOM 951 C CA . TRP A 1 116 ? -14.022 -14.316 8.201 1.00 80.81 116 TRP A CA 1
ATOM 952 C C . TRP A 1 116 ? -14.832 -15.209 7.271 1.00 80.81 116 TRP A C 1
ATOM 954 O O . TRP A 1 116 ? -16.060 -15.194 7.337 1.00 80.81 116 TRP A O 1
ATOM 964 N N . CYS A 1 117 ? -14.141 -15.992 6.448 1.00 84.19 117 CYS A N 1
ATOM 965 C CA . CYS A 1 117 ? -14.764 -16.895 5.487 1.00 84.19 117 CYS A CA 1
ATOM 966 C C . CYS A 1 117 ? -14.097 -18.273 5.524 1.00 84.19 117 CYS A C 1
ATOM 968 O O . CYS A 1 117 ? -12.972 -18.424 5.999 1.00 84.19 117 CYS A O 1
ATOM 970 N N . GLU A 1 118 ? -14.784 -19.280 4.997 1.00 87.31 118 GLU A N 1
ATOM 971 C CA . GLU A 1 118 ? -14.132 -20.495 4.504 1.00 87.31 118 GLU A CA 1
ATOM 972 C C . GLU A 1 118 ? -13.921 -20.335 3.001 1.00 87.31 118 GLU A C 1
ATOM 974 O O . GLU A 1 118 ? -14.837 -19.895 2.303 1.00 87.31 118 GLU A O 1
ATOM 979 N N . VAL A 1 119 ? -12.729 -20.673 2.513 1.00 89.06 119 VAL A N 1
ATOM 980 C CA . VAL A 1 119 ? -12.378 -20.580 1.094 1.00 89.06 119 VAL A CA 1
ATOM 981 C C . VAL A 1 119 ? -11.836 -21.928 0.639 1.00 89.06 119 VAL A C 1
ATOM 983 O O . VAL A 1 119 ? -10.857 -22.430 1.183 1.00 89.06 119 VAL A O 1
ATOM 986 N N . GLU A 1 120 ? -12.466 -22.515 -0.372 1.00 88.44 120 GLU A N 1
ATOM 987 C CA . GLU A 1 120 ? -11.981 -23.710 -1.068 1.00 88.44 120 GLU A CA 1
ATOM 988 C C . GLU A 1 120 ? -11.547 -23.324 -2.493 1.00 88.44 120 GLU A C 1
ATOM 990 O O . GLU A 1 120 ? -12.110 -22.400 -3.076 1.00 88.44 120 GLU A O 1
ATOM 995 N N . GLY A 1 121 ? -10.577 -24.040 -3.072 1.00 86.00 121 GLY A N 1
ATOM 996 C CA . GLY A 1 121 ? -10.143 -23.844 -4.467 1.00 86.00 121 GLY A CA 1
ATOM 997 C C . GLY A 1 121 ? -8.922 -22.938 -4.664 1.00 86.00 121 GLY A C 1
ATOM 998 O O . GLY A 1 121 ? -8.527 -22.697 -5.805 1.00 86.00 121 GLY A O 1
ATOM 999 N N . LEU A 1 122 ? -8.304 -22.459 -3.576 1.00 83.81 122 LEU A N 1
ATOM 1000 C CA . LEU A 1 122 ? -7.036 -21.730 -3.659 1.00 83.81 122 LEU A CA 1
ATOM 1001 C C . LEU A 1 122 ? -5.905 -22.624 -4.208 1.00 83.81 122 LEU A C 1
ATOM 1003 O O . LEU A 1 122 ? -5.898 -23.826 -3.929 1.00 83.81 122 LEU A O 1
ATOM 1007 N N . PRO A 1 123 ? -4.955 -22.062 -4.979 1.00 75.88 123 PRO A N 1
ATOM 1008 C CA . PRO A 1 123 ? -3.836 -22.816 -5.544 1.00 75.88 123 PRO A CA 1
ATOM 1009 C C . PRO A 1 123 ? -2.908 -23.351 -4.451 1.00 75.88 123 PRO A C 1
ATOM 1011 O O . PRO A 1 123 ? -2.554 -22.631 -3.525 1.00 75.88 123 PRO A O 1
ATOM 1014 N N . ASP A 1 124 ? -2.479 -24.607 -4.570 1.00 70.25 124 ASP A N 1
ATOM 1015 C CA . ASP A 1 124 ? -1.636 -25.241 -3.550 1.00 70.25 124 ASP A CA 1
ATOM 1016 C C . ASP A 1 124 ? -0.217 -24.672 -3.481 1.00 70.25 124 ASP A C 1
ATOM 1018 O O . ASP A 1 124 ? 0.400 -24.693 -2.419 1.00 70.25 124 ASP A O 1
ATOM 1022 N N . GLU A 1 125 ? 0.301 -24.187 -4.604 1.00 66.75 125 GLU A N 1
ATOM 1023 C CA . GLU A 1 125 ? 1.596 -23.528 -4.724 1.00 66.75 125 GLU A CA 1
ATOM 1024 C C . GLU A 1 125 ? 1.393 -22.197 -5.446 1.00 66.75 125 GLU A C 1
ATOM 1026 O O . GLU A 1 125 ? 0.443 -22.030 -6.215 1.00 66.75 125 GLU A O 1
ATOM 1031 N N . TRP A 1 126 ? 2.276 -21.237 -5.184 1.00 64.19 126 TRP A N 1
ATOM 1032 C CA . TRP A 1 126 ? 2.296 -20.011 -5.965 1.00 64.19 126 TRP A CA 1
ATOM 1033 C C . TRP A 1 126 ? 2.752 -20.340 -7.387 1.00 64.19 126 TRP A C 1
ATOM 1035 O O . TRP A 1 126 ? 3.880 -20.773 -7.601 1.00 64.19 126 TRP A O 1
ATOM 1045 N N . GLU A 1 127 ? 1.857 -20.146 -8.352 1.00 61.06 127 GLU A N 1
ATOM 1046 C CA . GLU A 1 127 ? 2.116 -20.418 -9.771 1.00 61.06 127 GLU A CA 1
ATOM 1047 C C . GLU A 1 127 ? 2.857 -19.257 -10.467 1.00 61.06 127 GLU A C 1
ATOM 1049 O O . GLU A 1 127 ? 3.088 -19.308 -11.673 1.00 61.06 127 GLU A O 1
ATOM 1054 N N . GLY A 1 128 ? 3.269 -18.226 -9.717 1.00 59.50 128 GLY A N 1
ATOM 1055 C CA . GLY A 1 128 ? 3.909 -17.044 -10.282 1.00 59.50 128 GLY A CA 1
ATOM 1056 C C . GLY A 1 128 ? 2.920 -16.117 -10.980 1.00 59.50 128 GLY A C 1
ATOM 1057 O O . GLY A 1 128 ? 1.726 -16.392 -11.084 1.00 59.50 128 GLY A O 1
ATOM 1058 N N . TRP A 1 129 ? 3.436 -15.006 -11.491 1.00 65.06 129 TRP A N 1
ATOM 1059 C CA . TRP A 1 129 ? 2.794 -14.300 -12.593 1.00 65.06 129 TRP A CA 1
ATOM 1060 C C . TRP A 1 129 ? 3.438 -14.766 -13.894 1.00 65.06 129 TRP A C 1
ATOM 1062 O O . TRP A 1 129 ? 4.663 -14.826 -13.988 1.00 65.06 129 TRP A O 1
ATOM 1072 N N . SER A 1 130 ? 2.624 -15.063 -14.908 1.00 72.12 130 SER A N 1
ATOM 1073 C CA . SER A 1 130 ? 3.137 -15.410 -16.233 1.00 72.12 130 SER A CA 1
ATOM 1074 C C . SER A 1 130 ? 3.252 -14.151 -17.079 1.00 72.12 130 SER A C 1
ATOM 1076 O O . SER A 1 130 ? 2.268 -13.677 -17.651 1.00 72.12 130 SER A O 1
ATOM 1078 N N . TRP A 1 131 ? 4.450 -13.583 -17.165 1.00 79.38 131 TRP A N 1
ATOM 1079 C CA . TRP A 1 131 ? 4.681 -12.423 -18.016 1.00 79.38 131 TRP A CA 1
ATOM 1080 C C . TRP A 1 131 ? 5.126 -12.851 -19.418 1.00 79.38 131 TRP A C 1
ATOM 1082 O O . TRP A 1 131 ? 5.816 -13.862 -19.576 1.00 79.38 131 TRP A O 1
ATOM 1092 N N . PRO A 1 132 ? 4.763 -12.089 -20.465 1.00 85.38 132 PRO A N 1
ATOM 1093 C CA . PRO A 1 132 ? 5.370 -12.259 -21.775 1.00 85.38 132 PRO A CA 1
ATOM 1094 C C . PRO A 1 132 ? 6.902 -12.111 -21.709 1.00 85.38 132 PRO A C 1
ATOM 1096 O O . PRO A 1 132 ? 7.404 -11.350 -20.871 1.00 85.38 132 PRO A O 1
ATOM 1099 N N . PRO A 1 133 ? 7.642 -12.807 -22.596 1.00 90.69 133 PRO A N 1
ATOM 1100 C CA . PRO A 1 133 ? 9.082 -12.633 -22.714 1.00 90.69 133 PRO A CA 1
ATOM 1101 C C . PRO A 1 133 ? 9.455 -11.175 -22.969 1.00 90.69 133 PRO A C 1
ATOM 1103 O O . PRO A 1 133 ? 8.745 -10.459 -23.679 1.00 90.69 133 PRO A O 1
ATOM 1106 N N . VAL A 1 134 ? 10.598 -10.765 -22.430 1.00 92.62 134 VAL A N 1
ATOM 1107 C CA . VAL A 1 134 ? 11.175 -9.438 -22.662 1.00 92.62 134 VAL A CA 1
ATOM 1108 C C . VAL A 1 134 ? 12.360 -9.591 -23.600 1.00 92.62 134 VAL A C 1
ATOM 1110 O O . VAL A 1 134 ? 13.235 -10.415 -23.354 1.00 92.62 134 VAL A O 1
ATOM 1113 N N . THR A 1 135 ? 12.405 -8.812 -24.676 1.00 95.94 135 THR A N 1
ATOM 1114 C CA . THR A 1 135 ? 13.535 -8.842 -25.613 1.00 95.94 135 THR A CA 1
ATOM 1115 C C . THR A 1 135 ? 14.389 -7.607 -25.412 1.00 95.94 135 THR A C 1
ATOM 1117 O O . THR A 1 135 ? 13.950 -6.494 -25.672 1.00 95.94 135 THR A O 1
ATOM 1120 N N . LEU A 1 136 ? 15.625 -7.799 -24.973 1.00 96.06 136 LEU A N 1
ATOM 1121 C CA . LEU A 1 136 ? 16.633 -6.751 -24.968 1.00 96.06 136 LEU A CA 1
ATOM 1122 C C . LEU A 1 136 ? 17.186 -6.612 -26.383 1.00 96.06 136 LEU A C 1
ATOM 1124 O O . LEU A 1 136 ? 17.680 -7.587 -26.950 1.00 96.06 136 LEU A O 1
ATOM 1128 N N . LEU A 1 137 ? 17.101 -5.418 -26.953 1.00 96.19 137 LEU A N 1
ATOM 1129 C CA . LEU A 1 137 ? 17.525 -5.150 -28.319 1.00 96.19 137 LEU A CA 1
ATOM 1130 C C . LEU A 1 137 ? 18.948 -4.605 -28.343 1.00 96.19 137 LEU A C 1
ATOM 1132 O O . LEU A 1 137 ? 19.286 -3.662 -27.625 1.00 96.19 137 LEU A O 1
ATOM 1136 N N . GLY A 1 138 ? 19.785 -5.190 -29.198 1.00 96.44 138 GLY A N 1
ATOM 1137 C CA . GLY A 1 138 ? 21.154 -4.726 -29.394 1.00 96.44 138 GLY A CA 1
ATOM 1138 C C . GLY A 1 138 ? 21.989 -4.722 -28.110 1.00 96.44 138 GLY A C 1
ATOM 1139 O O . GLY A 1 138 ? 22.669 -3.754 -27.827 1.00 96.44 138 GLY A O 1
ATOM 1140 N N . CYS A 1 139 ? 21.990 -5.770 -27.302 1.00 96.12 139 CYS A N 1
ATOM 1141 C CA . CYS A 1 139 ? 22.961 -5.958 -26.228 1.00 96.12 139 CYS A CA 1
ATOM 1142 C C . CYS A 1 139 ? 24.409 -5.928 -26.744 1.00 96.12 139 CYS A C 1
ATOM 1144 O O . CYS A 1 139 ? 24.697 -6.410 -27.840 1.00 96.12 139 CYS A O 1
ATOM 1146 N N . ASP A 1 140 ? 25.323 -5.353 -25.967 1.00 95.75 140 ASP A N 1
ATOM 1147 C CA . ASP A 1 140 ? 26.774 -5.379 -26.207 1.00 95.75 140 ASP A CA 1
ATOM 1148 C C . ASP A 1 140 ? 27.412 -6.747 -25.913 1.00 95.75 140 ASP A C 1
ATOM 1150 O O . ASP A 1 140 ? 28.404 -7.117 -26.539 1.00 95.75 140 ASP A O 1
ATOM 1154 N N . THR A 1 141 ? 26.816 -7.518 -25.008 1.00 93.12 141 THR A N 1
ATOM 1155 C CA . THR A 1 141 ? 27.171 -8.908 -24.715 1.00 93.12 141 THR A CA 1
ATOM 1156 C C . THR A 1 141 ? 25.909 -9.730 -24.437 1.00 93.12 141 THR A C 1
ATOM 1158 O O . THR A 1 141 ? 24.985 -9.202 -23.817 1.00 93.12 141 THR A O 1
ATOM 1161 N N . PRO A 1 142 ? 25.831 -11.001 -24.873 1.00 89.62 142 PRO A N 1
ATOM 1162 C CA . PRO A 1 142 ? 24.788 -11.931 -24.453 1.00 89.62 142 PRO A CA 1
ATOM 1163 C C . PRO A 1 142 ? 25.206 -12.740 -23.213 1.00 89.62 142 PRO A C 1
ATOM 1165 O O . PRO A 1 142 ? 24.380 -13.431 -22.627 1.00 89.62 142 PRO A O 1
ATOM 1168 N N . ASP A 1 143 ? 26.482 -12.664 -22.818 1.00 87.31 143 ASP A N 1
ATOM 1169 C CA . ASP A 1 143 ? 27.085 -13.488 -21.770 1.00 87.31 143 ASP A CA 1
ATOM 1170 C C . ASP A 1 143 ? 26.920 -12.817 -20.402 1.00 87.31 143 ASP A C 1
ATOM 1172 O O . ASP A 1 143 ? 27.887 -12.421 -19.749 1.00 87.31 143 ASP A O 1
ATOM 1176 N N . PHE A 1 144 ? 25.670 -12.661 -19.979 1.00 82.88 144 PHE A N 1
ATOM 1177 C CA . PHE A 1 144 ? 25.319 -12.222 -18.637 1.00 82.88 144 PHE A CA 1
ATOM 1178 C C . PHE A 1 144 ? 24.353 -13.219 -18.005 1.00 82.88 144 PHE A C 1
ATOM 1180 O O . PHE A 1 144 ? 23.437 -13.725 -18.645 1.00 82.88 144 PHE A O 1
ATOM 1187 N N . THR A 1 145 ? 24.554 -13.494 -16.723 1.00 68.19 145 THR A N 1
ATOM 1188 C CA . THR A 1 145 ? 23.662 -14.343 -15.932 1.00 68.19 145 THR A CA 1
ATOM 1189 C C . THR A 1 145 ? 23.429 -13.665 -14.594 1.00 68.19 145 THR A C 1
ATOM 1191 O O . THR A 1 145 ? 24.389 -13.225 -13.959 1.00 68.19 145 THR A O 1
ATOM 1194 N N . GLY A 1 146 ? 22.175 -13.578 -14.163 1.00 60.44 146 GLY A N 1
ATOM 1195 C CA . GLY A 1 146 ? 21.857 -13.321 -12.759 1.00 60.44 146 GLY A CA 1
ATOM 1196 C C . GLY A 1 146 ? 21.944 -14.630 -11.980 1.00 60.44 146 GLY A C 1
ATOM 1197 O O . GLY A 1 146 ? 21.630 -15.685 -12.535 1.00 60.44 146 GLY A O 1
ATOM 1198 N N . ASP A 1 147 ? 22.387 -14.596 -10.723 1.00 55.44 147 ASP A N 1
ATOM 1199 C CA . ASP A 1 147 ? 22.203 -15.759 -9.857 1.00 55.44 147 ASP A CA 1
ATOM 1200 C C . ASP A 1 147 ? 20.716 -15.855 -9.479 1.00 55.44 147 ASP A C 1
ATOM 1202 O O . ASP A 1 147 ? 20.076 -14.835 -9.217 1.00 55.44 147 ASP A O 1
ATOM 1206 N N . ARG A 1 148 ? 20.146 -17.066 -9.436 1.00 50.91 148 ARG A N 1
ATOM 1207 C CA . ARG A 1 148 ? 18.692 -17.273 -9.216 1.00 50.91 148 ARG A CA 1
ATOM 1208 C C . ARG A 1 148 ? 18.189 -16.788 -7.851 1.00 50.91 148 ARG A C 1
ATOM 1210 O O . ARG A 1 148 ? 16.986 -16.760 -7.618 1.00 50.91 148 ARG A O 1
ATOM 1217 N N . TYR A 1 149 ? 19.107 -16.455 -6.949 1.00 49.47 149 TYR A N 1
ATOM 1218 C CA . TYR A 1 149 ? 18.829 -16.030 -5.581 1.00 49.47 149 TYR A CA 1
ATOM 1219 C C . TYR A 1 149 ? 19.433 -14.656 -5.250 1.00 49.47 149 TYR A C 1
ATOM 1221 O O . TYR A 1 149 ? 19.420 -14.265 -4.083 1.00 49.47 149 TYR A O 1
ATOM 1229 N N . ASP A 1 150 ? 19.967 -13.927 -6.239 1.00 52.84 150 ASP A N 1
ATOM 1230 C CA . ASP A 1 150 ? 20.461 -12.567 -6.009 1.00 52.84 150 ASP A CA 1
ATOM 1231 C C . ASP A 1 150 ? 19.282 -11.629 -5.711 1.00 52.84 150 ASP A C 1
ATOM 1233 O O . ASP A 1 150 ? 18.285 -11.588 -6.434 1.00 52.84 150 ASP A O 1
ATOM 1237 N N . LEU A 1 151 ? 19.408 -10.854 -4.630 1.00 57.81 151 LEU A N 1
ATOM 1238 C CA . LEU A 1 151 ? 18.312 -10.086 -4.026 1.00 57.81 151 LEU A CA 1
ATOM 1239 C C . LEU A 1 151 ? 17.749 -8.978 -4.932 1.00 57.81 151 LEU A C 1
ATOM 1241 O O . LEU A 1 151 ? 16.688 -8.426 -4.627 1.00 57.81 151 LEU A O 1
ATOM 1245 N N . TRP A 1 152 ? 18.435 -8.626 -6.029 1.00 70.94 152 TRP A N 1
ATOM 1246 C CA . TRP A 1 152 ? 17.940 -7.658 -7.006 1.00 70.94 152 TRP A CA 1
ATOM 1247 C C . TRP A 1 152 ? 18.705 -7.718 -8.353 1.00 70.94 152 TRP A C 1
ATOM 1249 O O . TRP A 1 152 ? 19.862 -7.294 -8.446 1.00 70.94 152 TRP A O 1
ATOM 1259 N N . THR A 1 153 ? 18.053 -8.195 -9.423 1.00 80.50 153 THR A N 1
ATOM 1260 C CA . THR A 1 153 ? 18.542 -8.098 -10.817 1.00 80.50 153 THR A CA 1
ATOM 1261 C C . THR A 1 153 ? 17.476 -7.501 -11.738 1.00 80.50 153 THR A C 1
ATOM 1263 O O . THR A 1 153 ? 16.276 -7.625 -11.484 1.00 80.50 153 THR A O 1
ATOM 1266 N N . GLY A 1 154 ? 17.899 -6.793 -12.791 1.00 86.44 154 GLY A N 1
ATOM 1267 C CA . GLY A 1 154 ? 16.949 -6.206 -13.736 1.00 86.44 154 GLY A CA 1
ATOM 1268 C C . GLY A 1 154 ? 17.529 -5.210 -14.738 1.00 86.44 154 GLY A C 1
ATOM 1269 O O . GLY A 1 154 ? 18.722 -5.214 -15.074 1.00 86.44 154 GLY A O 1
ATOM 1270 N N . VAL A 1 155 ? 16.655 -4.336 -15.233 1.00 89.19 155 VAL A N 1
ATOM 1271 C CA . VAL A 1 155 ? 16.976 -3.255 -16.170 1.00 89.19 155 VAL A CA 1
ATOM 1272 C C . VAL A 1 155 ? 16.857 -1.896 -15.496 1.00 89.19 155 VAL A C 1
ATOM 1274 O O . VAL A 1 155 ? 15.932 -1.625 -14.738 1.00 89.19 155 VAL A O 1
ATOM 1277 N N . ARG A 1 156 ? 17.793 -1.010 -15.836 1.00 90.00 156 ARG A N 1
ATOM 1278 C CA . ARG A 1 156 ? 17.671 0.429 -15.613 1.00 90.00 156 ARG A CA 1
ATOM 1279 C C . ARG A 1 156 ? 17.487 1.090 -16.960 1.00 90.00 156 ARG A C 1
ATOM 1281 O O . ARG A 1 156 ? 18.341 0.920 -17.832 1.00 90.00 156 ARG A O 1
ATOM 1288 N N . ALA A 1 157 ? 16.396 1.822 -17.116 1.00 91.56 157 ALA A N 1
ATOM 1289 C CA . ALA A 1 157 ? 16.202 2.686 -18.261 1.00 91.56 157 ALA A CA 1
ATOM 1290 C C . ALA A 1 157 ? 16.920 4.010 -18.028 1.00 91.56 157 ALA A C 1
ATOM 1292 O O . ALA A 1 157 ? 16.896 4.564 -16.923 1.00 91.56 157 ALA A O 1
ATOM 1293 N N . LEU A 1 158 ? 17.572 4.494 -19.079 1.00 92.06 158 LEU A N 1
ATOM 1294 C CA . LEU A 1 158 ? 18.306 5.748 -19.072 1.00 92.06 158 LEU A CA 1
ATOM 1295 C C . LEU A 1 158 ? 17.578 6.764 -19.949 1.00 92.06 158 LEU A C 1
ATOM 1297 O O . LEU A 1 158 ? 17.060 6.403 -21.005 1.00 92.06 158 LEU A O 1
ATOM 1301 N N . ASP A 1 159 ? 17.574 8.022 -19.526 1.00 91.44 159 ASP A N 1
ATOM 1302 C CA . ASP A 1 159 ? 17.193 9.128 -20.400 1.00 91.44 159 ASP A CA 1
ATOM 1303 C C . ASP A 1 159 ? 18.313 9.454 -21.411 1.00 91.44 159 ASP A C 1
ATOM 1305 O O . ASP A 1 159 ? 19.421 8.905 -21.363 1.00 91.44 159 ASP A O 1
ATOM 1309 N N . VAL A 1 160 ? 18.046 10.387 -22.328 1.00 91.62 160 VAL A N 1
ATOM 1310 C CA . VAL A 1 160 ? 19.006 10.848 -23.349 1.00 91.62 160 VAL A CA 1
ATOM 1311 C C . VAL A 1 160 ? 20.291 11.456 -22.775 1.00 91.62 160 VAL A C 1
ATOM 1313 O O . VAL A 1 160 ? 21.281 11.581 -23.496 1.00 91.62 160 VAL A O 1
ATOM 1316 N N . THR A 1 161 ? 20.303 11.837 -21.495 1.00 89.50 161 THR A N 1
ATOM 1317 C CA . THR A 1 161 ? 21.488 12.364 -20.800 1.00 89.50 161 THR A CA 1
ATOM 1318 C C . THR A 1 161 ? 22.308 11.263 -20.121 1.00 89.50 161 THR A C 1
ATOM 1320 O O . THR A 1 161 ? 23.425 11.512 -19.666 1.00 89.50 161 THR A O 1
ATOM 1323 N N . GLY A 1 162 ? 21.786 10.033 -20.084 1.00 88.94 162 GLY A N 1
ATOM 1324 C CA . GLY A 1 162 ? 22.383 8.891 -19.402 1.00 88.94 162 GLY A CA 1
ATOM 1325 C C . GLY A 1 162 ? 22.002 8.784 -17.924 1.00 88.94 162 GLY A C 1
ATOM 1326 O O . GLY A 1 162 ? 22.573 7.951 -17.217 1.00 88.94 162 GLY A O 1
ATOM 1327 N N . ARG A 1 163 ? 21.056 9.599 -17.439 1.00 88.38 163 ARG A N 1
ATOM 1328 C CA . ARG A 1 163 ? 20.526 9.498 -16.076 1.00 88.38 163 ARG A CA 1
ATOM 1329 C C . ARG A 1 163 ? 19.558 8.321 -15.997 1.00 88.38 163 ARG A C 1
ATOM 1331 O O . ARG A 1 163 ? 18.767 8.100 -16.906 1.00 88.38 163 ARG A O 1
ATOM 1338 N N . VAL A 1 164 ? 19.590 7.585 -14.885 1.00 88.94 164 VAL A N 1
ATOM 1339 C CA . VAL A 1 164 ? 18.588 6.549 -14.600 1.00 88.94 164 VAL A CA 1
ATOM 1340 C C . VAL A 1 164 ? 17.225 7.214 -14.427 1.00 88.94 164 VAL A C 1
ATOM 1342 O O . VAL A 1 164 ? 17.048 8.019 -13.512 1.00 88.94 164 VAL A O 1
ATOM 1345 N N . MET A 1 165 ? 16.288 6.885 -15.314 1.00 88.44 165 MET A N 1
ATOM 1346 C CA . MET A 1 165 ? 14.908 7.367 -15.245 1.00 88.44 165 MET A CA 1
ATOM 1347 C C . MET A 1 165 ? 13.976 6.336 -14.607 1.00 88.44 165 MET A C 1
ATOM 1349 O O . MET A 1 165 ? 13.048 6.709 -13.907 1.00 88.44 165 MET A O 1
ATOM 1353 N N . GLY A 1 166 ? 14.239 5.046 -14.825 1.00 87.06 166 GLY A N 1
ATOM 1354 C CA . GLY A 1 166 ? 13.361 3.954 -14.420 1.00 87.06 166 GLY A CA 1
ATOM 1355 C C . GLY A 1 166 ? 14.152 2.699 -14.089 1.00 87.06 166 GLY A C 1
ATOM 1356 O O . GLY A 1 166 ? 15.240 2.478 -14.626 1.00 87.06 166 GLY A O 1
ATOM 1357 N N . GLU A 1 167 ? 13.611 1.866 -13.212 1.00 85.88 167 GLU A N 1
ATOM 1358 C CA . GLU A 1 167 ? 14.247 0.633 -12.765 1.00 85.88 167 GLU A CA 1
ATOM 1359 C C . GLU A 1 167 ? 13.185 -0.469 -12.650 1.00 85.88 167 GLU A C 1
ATOM 1361 O O . GLU A 1 167 ? 12.159 -0.275 -12.006 1.00 85.88 167 GLU A O 1
ATOM 1366 N N . VAL A 1 168 ? 13.408 -1.600 -13.326 1.00 84.81 168 VAL A N 1
ATOM 1367 C CA . VAL A 1 168 ? 12.457 -2.722 -13.415 1.00 84.81 168 VAL A CA 1
ATOM 1368 C C . VAL A 1 168 ? 13.199 -4.013 -13.123 1.00 84.81 168 VAL A C 1
ATOM 1370 O O . VAL A 1 168 ? 14.230 -4.293 -13.743 1.00 84.81 168 VAL A O 1
ATOM 1373 N N . ARG A 1 169 ? 12.674 -4.809 -12.189 1.00 81.50 169 ARG A N 1
ATOM 1374 C CA . ARG A 1 169 ? 13.198 -6.152 -11.923 1.00 81.50 169 ARG A CA 1
ATOM 1375 C C . ARG A 1 169 ? 12.800 -7.094 -13.048 1.00 81.50 169 ARG A C 1
ATOM 1377 O O . ARG A 1 169 ? 11.659 -7.072 -13.504 1.00 81.50 169 ARG A O 1
ATOM 1384 N N . LEU A 1 170 ? 13.749 -7.906 -13.494 1.00 82.12 170 LEU A N 1
ATOM 1385 C CA . LEU A 1 170 ? 13.531 -8.932 -14.509 1.00 82.12 170 LEU A CA 1
ATOM 1386 C C . LEU A 1 170 ? 14.352 -10.159 -14.142 1.00 82.12 170 LEU A C 1
ATOM 1388 O O . LEU A 1 170 ? 15.516 -10.018 -13.768 1.00 82.12 170 LEU A O 1
ATOM 1392 N N . ASP A 1 171 ? 13.777 -11.341 -14.342 1.00 80.31 171 ASP A N 1
ATOM 1393 C CA . ASP A 1 171 ? 14.551 -12.576 -14.306 1.00 80.31 171 ASP A CA 1
ATOM 1394 C C . ASP A 1 171 ? 15.520 -12.577 -15.492 1.00 80.31 171 ASP A C 1
ATOM 1396 O O . ASP A 1 171 ? 15.148 -12.249 -16.620 1.00 80.31 171 ASP A O 1
ATOM 1400 N N . LEU A 1 172 ? 16.785 -12.924 -15.268 1.00 83.19 172 LEU A N 1
ATOM 1401 C CA . LEU A 1 172 ? 17.799 -12.917 -16.330 1.00 83.19 172 LEU A CA 1
ATOM 1402 C C . LEU A 1 172 ? 17.911 -14.274 -17.038 1.00 83.19 172 LEU A C 1
ATOM 1404 O O . LEU A 1 172 ? 18.980 -14.637 -17.529 1.00 83.19 172 LEU A O 1
ATOM 1408 N N . ASP A 1 173 ? 16.805 -15.019 -17.090 1.00 84.50 173 ASP A N 1
ATOM 1409 C CA . ASP A 1 173 ? 16.711 -16.331 -17.725 1.00 84.50 173 ASP A CA 1
ATOM 1410 C C . ASP A 1 173 ? 16.662 -16.183 -19.252 1.00 84.50 173 ASP A C 1
ATOM 1412 O O . ASP A 1 173 ? 15.624 -15.917 -19.861 1.00 8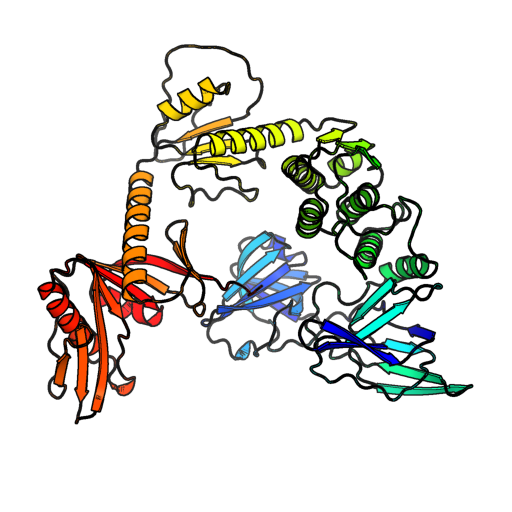4.50 173 ASP A O 1
ATOM 1416 N N . ILE A 1 174 ? 17.819 -16.347 -19.891 1.00 89.88 174 ILE A N 1
ATOM 1417 C CA . ILE A 1 174 ? 17.959 -16.242 -21.345 1.00 89.88 174 ILE A CA 1
ATOM 1418 C C . ILE A 1 174 ? 17.337 -17.471 -22.018 1.00 89.88 174 ILE A C 1
ATOM 1420 O O . ILE A 1 174 ? 17.803 -18.598 -21.846 1.00 89.88 174 ILE A O 1
ATOM 1424 N N . SER A 1 175 ? 16.319 -17.241 -22.846 1.00 91.69 175 SER A N 1
ATOM 1425 C CA . SER A 1 175 ? 15.660 -18.277 -23.655 1.00 91.69 175 SER A CA 1
ATOM 1426 C C . SER A 1 175 ? 16.138 -18.301 -25.106 1.00 91.69 175 SER A C 1
ATOM 1428 O O . SER A 1 175 ? 16.173 -19.363 -25.728 1.00 91.69 175 SER A O 1
ATOM 1430 N N . GLU A 1 176 ? 16.538 -17.151 -25.651 1.00 95.31 176 GLU A N 1
ATOM 1431 C CA . GLU A 1 176 ? 17.028 -17.035 -27.023 1.00 95.31 176 GLU A CA 1
ATOM 1432 C C . GLU A 1 176 ? 18.049 -15.898 -27.154 1.00 95.31 176 GLU A C 1
ATOM 1434 O O . GLU A 1 176 ? 17.909 -14.845 -26.537 1.00 95.31 176 GLU A O 1
ATOM 1439 N N . VAL A 1 177 ? 19.059 -16.094 -28.007 1.00 96.75 177 VAL A N 1
ATOM 1440 C CA . VAL A 1 177 ? 20.030 -15.060 -28.392 1.00 96.75 177 VAL A CA 1
ATOM 1441 C C . VAL A 1 177 ? 20.098 -14.979 -29.914 1.00 96.75 177 VAL A C 1
ATOM 1443 O O . VAL A 1 177 ? 20.360 -15.980 -30.585 1.00 96.75 177 VAL A O 1
ATOM 1446 N N . ARG A 1 178 ? 19.907 -13.779 -30.468 1.00 97.19 178 ARG A N 1
ATOM 1447 C CA . ARG A 1 178 ? 19.959 -13.503 -31.910 1.00 97.19 178 ARG A CA 1
ATOM 1448 C C . ARG A 1 178 ? 21.101 -12.527 -32.220 1.00 97.19 178 ARG A C 1
ATOM 1450 O O . ARG A 1 178 ? 21.022 -11.363 -31.837 1.00 97.19 178 ARG A O 1
ATOM 1457 N N . PRO A 1 179 ? 22.166 -12.944 -32.924 1.00 96.12 179 PRO A N 1
ATOM 1458 C CA . PRO A 1 179 ? 23.248 -12.036 -33.306 1.00 96.12 179 PRO A CA 1
ATOM 1459 C C . PRO A 1 179 ? 22.784 -10.922 -34.262 1.00 96.12 179 PRO A C 1
ATOM 1461 O O . PRO A 1 179 ? 22.016 -11.169 -35.193 1.00 96.12 179 PRO A O 1
ATOM 1464 N N . ARG A 1 180 ? 23.322 -9.711 -34.085 1.00 93.94 180 ARG A N 1
ATOM 1465 C CA . ARG A 1 180 ? 23.183 -8.548 -34.976 1.00 93.94 180 ARG A CA 1
ATOM 1466 C C . ARG A 1 180 ? 24.538 -8.122 -35.552 1.00 93.94 180 ARG A C 1
ATOM 1468 O O . ARG A 1 180 ? 25.602 -8.611 -35.173 1.00 93.94 180 ARG A O 1
ATOM 1475 N N . ALA A 1 181 ? 24.503 -7.192 -36.507 1.00 89.81 181 ALA A N 1
ATOM 1476 C CA . ALA A 1 181 ? 25.711 -6.571 -37.042 1.00 89.81 181 ALA A CA 1
ATOM 1477 C C . ALA A 1 181 ? 26.529 -5.876 -35.934 1.00 89.81 181 ALA A C 1
ATOM 1479 O O . ALA A 1 181 ? 25.988 -5.463 -34.910 1.00 89.81 181 ALA A O 1
ATOM 1480 N N . ASN A 1 182 ? 27.835 -5.715 -36.166 1.00 91.25 182 ASN A N 1
ATOM 1481 C CA . ASN A 1 182 ? 28.768 -5.023 -35.264 1.00 91.25 182 ASN A CA 1
ATOM 1482 C C . ASN A 1 182 ? 28.905 -5.649 -33.863 1.00 91.25 182 ASN A C 1
ATOM 1484 O O . ASN A 1 182 ? 29.212 -4.942 -32.909 1.00 91.25 182 ASN A O 1
ATOM 1488 N N . GLY A 1 183 ? 28.693 -6.965 -33.739 1.00 91.50 183 GLY A N 1
ATOM 1489 C CA . GLY A 1 183 ? 28.869 -7.679 -32.471 1.00 91.50 183 GLY A CA 1
ATOM 1490 C C . GLY A 1 183 ? 27.818 -7.336 -31.414 1.00 91.50 183 GLY A C 1
ATOM 1491 O O . GLY A 1 183 ? 28.114 -7.447 -30.233 1.00 91.50 183 GLY A O 1
ATOM 1492 N N . ARG A 1 184 ? 26.622 -6.892 -31.827 1.00 96.62 184 ARG A N 1
ATOM 1493 C CA . ARG A 1 184 ? 25.463 -6.700 -30.940 1.00 96.62 184 ARG A CA 1
ATOM 1494 C C . ARG A 1 184 ? 24.550 -7.928 -30.969 1.00 96.62 184 ARG A C 1
ATOM 1496 O O . ARG A 1 184 ? 24.647 -8.738 -31.890 1.00 96.62 184 ARG A O 1
ATOM 1503 N N . PHE A 1 185 ? 23.646 -8.058 -30.002 1.00 97.25 185 PHE A N 1
ATOM 1504 C CA . PHE A 1 185 ? 22.772 -9.230 -29.851 1.00 97.25 185 PHE A CA 1
ATOM 1505 C C . PHE A 1 185 ? 21.367 -8.823 -29.417 1.00 97.25 185 PHE A C 1
ATOM 1507 O O . PHE A 1 185 ? 21.242 -7.983 -28.543 1.00 97.25 185 PHE A O 1
ATOM 1514 N N . ASP A 1 186 ? 20.314 -9.440 -29.942 1.00 97.06 186 ASP A N 1
ATOM 1515 C CA . ASP A 1 186 ? 19.028 -9.414 -29.241 1.00 97.06 186 ASP A CA 1
ATOM 1516 C C . ASP A 1 186 ? 18.961 -10.597 -28.290 1.00 97.06 186 ASP A C 1
ATOM 1518 O O . ASP A 1 186 ? 19.271 -11.724 -28.683 1.00 97.06 186 ASP A O 1
ATOM 1522 N N . VAL A 1 187 ? 18.554 -10.347 -27.052 1.00 96.00 187 VAL A N 1
ATOM 1523 C CA . VAL A 1 187 ? 18.490 -11.363 -26.002 1.00 96.00 187 VAL A CA 1
ATOM 1524 C C . VAL A 1 187 ? 17.063 -11.441 -25.486 1.00 96.00 187 VAL A C 1
ATOM 1526 O O . VAL A 1 187 ? 16.536 -10.463 -24.961 1.00 96.00 187 VAL A O 1
ATOM 1529 N N . VAL A 1 188 ? 16.429 -12.600 -25.650 1.00 95.31 188 VAL A N 1
ATOM 1530 C CA . VAL A 1 188 ? 15.065 -12.859 -25.184 1.00 95.31 188 VAL A CA 1
ATOM 1531 C C . VAL A 1 188 ? 15.131 -13.485 -23.797 1.00 95.31 188 VAL A C 1
ATOM 1533 O O . VAL A 1 188 ? 15.676 -14.577 -23.620 1.00 95.31 188 VAL A O 1
ATOM 1536 N N . LEU A 1 189 ? 14.547 -12.801 -22.822 1.00 90.69 189 LEU A N 1
ATOM 1537 C CA . LEU A 1 189 ? 14.421 -13.243 -21.442 1.00 90.69 189 LEU A CA 1
ATOM 1538 C C . LEU A 1 189 ? 13.055 -13.907 -21.240 1.00 90.69 189 LEU A C 1
ATOM 1540 O O . LEU A 1 189 ? 12.020 -13.305 -21.543 1.00 90.69 189 LEU A O 1
ATOM 1544 N N . ASP A 1 190 ? 13.047 -15.140 -20.738 1.00 87.38 190 ASP A N 1
ATOM 1545 C CA . ASP A 1 190 ? 11.826 -15.822 -20.307 1.00 87.38 190 ASP A CA 1
ATOM 1546 C C . ASP A 1 190 ? 11.386 -15.275 -18.951 1.00 87.38 190 ASP A C 1
ATOM 1548 O O . ASP A 1 190 ? 12.195 -15.104 -18.049 1.00 87.38 190 ASP A O 1
ATOM 1552 N N . GLN A 1 191 ? 10.102 -14.955 -18.837 1.00 81.56 191 GLN A N 1
ATOM 1553 C CA . GLN A 1 191 ? 9.490 -14.334 -17.662 1.00 81.56 191 GLN A CA 1
ATOM 1554 C C . GLN A 1 191 ? 8.215 -15.080 -17.238 1.00 81.56 191 GLN A C 1
ATOM 1556 O O . GLN A 1 191 ? 7.395 -14.568 -16.473 1.00 81.56 191 GLN A O 1
ATOM 1561 N N . SER A 1 192 ? 8.013 -16.280 -17.790 1.00 74.69 192 SER A N 1
ATOM 1562 C CA . SER A 1 192 ? 6.817 -17.094 -17.580 1.00 74.69 192 SER A CA 1
ATOM 1563 C C . SER A 1 192 ? 6.732 -17.696 -16.178 1.00 74.69 192 SER A C 1
ATOM 1565 O O . SER A 1 192 ? 5.627 -17.973 -15.717 1.00 74.69 192 SER A O 1
ATOM 1567 N N . CYS A 1 193 ? 7.875 -17.841 -15.505 1.00 62.22 193 CYS A N 1
ATOM 1568 C CA . CYS A 1 193 ? 8.015 -18.341 -14.143 1.00 62.22 193 CYS A CA 1
ATOM 1569 C C . CYS A 1 193 ? 8.736 -17.297 -13.291 1.00 62.22 193 CYS A C 1
ATOM 1571 O O . CYS A 1 193 ? 9.804 -17.588 -12.760 1.00 62.22 193 CYS A O 1
ATOM 1573 N N . SER A 1 194 ? 8.210 -16.069 -13.204 1.00 58.78 194 SER A N 1
ATOM 1574 C CA . SER A 1 194 ? 8.903 -15.065 -12.398 1.00 58.78 194 SER A CA 1
ATOM 1575 C C . SER A 1 194 ? 8.961 -15.518 -10.943 1.00 58.78 194 SER A C 1
ATOM 1577 O O . SER A 1 194 ? 7.927 -15.755 -10.318 1.00 58.78 194 SER A O 1
ATOM 1579 N N . HIS A 1 195 ? 10.180 -15.737 -10.450 1.00 53.56 195 HIS A N 1
ATOM 1580 C CA . HIS A 1 195 ? 10.444 -16.369 -9.155 1.00 53.56 195 HIS A CA 1
ATOM 1581 C C . HIS A 1 195 ? 10.512 -15.353 -8.013 1.00 53.56 195 HIS A C 1
ATOM 1583 O O . HIS A 1 195 ? 10.540 -15.729 -6.838 1.00 53.56 195 HIS A O 1
ATOM 1589 N N . HIS A 1 196 ? 10.512 -14.068 -8.353 1.00 53.66 196 HIS A N 1
ATOM 1590 C CA . HIS A 1 196 ? 10.437 -12.977 -7.404 1.00 53.66 196 HIS A CA 1
ATOM 1591 C C . HIS A 1 196 ? 8.977 -12.719 -7.049 1.00 53.66 196 HIS A C 1
ATOM 1593 O O . HIS A 1 196 ? 8.149 -12.480 -7.926 1.00 53.66 196 HIS A O 1
ATOM 1599 N N . VAL A 1 197 ? 8.649 -12.788 -5.756 1.00 47.69 197 VAL A N 1
ATOM 1600 C CA . VAL A 1 197 ? 7.327 -12.368 -5.287 1.00 47.69 197 VAL A CA 1
ATOM 1601 C C . VAL A 1 197 ? 7.217 -10.875 -5.585 1.00 47.69 197 VAL A C 1
ATOM 1603 O O . VAL A 1 197 ? 8.023 -10.115 -5.042 1.00 47.69 197 VAL A O 1
ATOM 1606 N N . PRO A 1 198 ? 6.292 -10.439 -6.457 1.00 46.97 198 PRO A N 1
ATOM 1607 C CA . PRO A 1 198 ? 6.323 -9.070 -6.913 1.00 46.97 198 PRO A CA 1
ATOM 1608 C C . PRO A 1 198 ? 5.995 -8.141 -5.753 1.00 46.97 198 PRO A C 1
ATOM 1610 O O . PRO A 1 198 ? 4.876 -8.144 -5.238 1.00 46.97 198 PRO A O 1
ATOM 1613 N N . LYS A 1 199 ? 6.967 -7.320 -5.358 1.00 43.47 199 LYS A N 1
ATOM 1614 C CA . LYS A 1 199 ? 6.699 -6.170 -4.499 1.00 43.47 199 LYS A CA 1
ATOM 1615 C C . LYS A 1 199 ? 5.969 -5.147 -5.352 1.00 43.47 199 LYS A C 1
ATOM 1617 O O . LYS A 1 199 ? 6.572 -4.627 -6.276 1.00 43.47 199 LYS A O 1
ATOM 1622 N N . TRP A 1 200 ? 4.685 -4.916 -5.084 1.00 39.69 200 TRP A N 1
ATOM 1623 C CA . TRP A 1 200 ? 3.859 -3.818 -5.614 1.00 39.69 200 TRP A CA 1
ATOM 1624 C C . TRP A 1 200 ? 4.288 -3.240 -6.990 1.00 39.69 200 TRP A C 1
ATOM 1626 O O . TRP A 1 200 ? 5.202 -2.424 -7.070 1.00 39.69 200 TRP A O 1
ATOM 1636 N N . ARG A 1 201 ? 3.602 -3.629 -8.081 1.00 51.56 201 ARG A N 1
ATOM 1637 C CA . ARG A 1 201 ? 3.838 -3.139 -9.464 1.00 51.56 201 ARG A CA 1
ATOM 1638 C C . ARG A 1 201 ? 5.312 -3.186 -9.923 1.00 51.56 201 ARG A C 1
ATOM 1640 O O . ARG A 1 201 ? 5.835 -2.212 -10.452 1.00 51.56 201 ARG A O 1
ATOM 1647 N N . GLU A 1 202 ? 5.977 -4.340 -9.796 1.00 58.97 202 GLU A N 1
ATOM 1648 C CA . GLU A 1 202 ? 7.377 -4.501 -10.247 1.00 58.97 202 GLU A CA 1
ATOM 1649 C C . GLU A 1 202 ? 7.600 -4.233 -11.739 1.00 58.97 202 GLU A C 1
ATOM 1651 O O . GLU A 1 202 ? 8.731 -3.944 -12.132 1.00 58.97 202 GLU A O 1
ATOM 1656 N N . ARG A 1 203 ? 6.542 -4.306 -12.560 1.00 73.56 203 ARG A N 1
ATOM 1657 C CA . ARG A 1 203 ? 6.576 -3.900 -13.964 1.00 73.56 203 ARG A CA 1
ATOM 1658 C C . ARG A 1 203 ? 5.656 -2.724 -14.260 1.00 73.56 203 ARG A C 1
ATOM 1660 O O . ARG A 1 203 ? 4.537 -2.682 -13.743 1.00 73.56 203 ARG A O 1
ATOM 1667 N N . PRO A 1 204 ? 6.092 -1.820 -15.151 1.00 79.25 204 PRO A N 1
ATOM 1668 C CA . PRO A 1 204 ? 5.260 -0.727 -15.613 1.00 79.25 204 PRO A CA 1
ATOM 1669 C C . PRO A 1 204 ? 4.065 -1.271 -16.415 1.00 79.25 204 PRO A C 1
ATOM 1671 O O . PRO A 1 204 ? 4.211 -2.172 -17.241 1.00 79.25 204 PRO A O 1
ATOM 1674 N N . LEU A 1 205 ? 2.870 -0.732 -16.154 1.00 77.12 205 LEU A N 1
ATOM 1675 C CA . LEU A 1 205 ? 1.653 -1.050 -16.912 1.00 77.12 205 LEU A CA 1
ATOM 1676 C C . LEU A 1 205 ? 1.784 -0.588 -18.375 1.00 77.12 205 LEU A C 1
ATOM 1678 O O . LEU A 1 205 ? 2.592 0.294 -18.647 1.00 77.12 205 LEU A O 1
ATOM 1682 N N . PRO A 1 206 ? 0.958 -1.075 -19.320 1.00 85.12 206 PRO A N 1
ATOM 1683 C CA . PRO A 1 206 ? 0.980 -0.578 -20.700 1.00 85.12 206 PRO A CA 1
ATOM 1684 C C . PRO A 1 206 ? 0.857 0.947 -20.804 1.00 85.12 206 PRO A C 1
ATOM 1686 O O . PRO A 1 206 ? 1.569 1.579 -21.576 1.00 85.12 206 PRO A O 1
ATOM 1689 N N . ALA A 1 207 ? 0.005 1.547 -19.967 1.00 85.69 207 ALA A N 1
ATOM 1690 C CA . ALA A 1 207 ? -0.184 2.994 -19.870 1.00 85.69 207 ALA A CA 1
ATOM 1691 C C . ALA A 1 207 ? 1.118 3.760 -19.543 1.00 85.69 207 ALA A C 1
ATOM 1693 O O . ALA A 1 207 ? 1.297 4.911 -19.936 1.00 85.69 207 ALA A O 1
ATOM 1694 N N . ALA A 1 208 ? 2.066 3.114 -18.861 1.00 88.88 208 ALA A N 1
ATOM 1695 C CA . ALA A 1 208 ? 3.349 3.707 -18.513 1.00 88.88 208 ALA A CA 1
ATOM 1696 C C . ALA A 1 208 ? 4.241 3.977 -19.728 1.00 88.88 208 ALA A C 1
ATOM 1698 O O . ALA A 1 208 ? 5.108 4.839 -19.632 1.00 88.88 208 ALA A O 1
ATOM 1699 N N . GLU A 1 209 ? 4.055 3.275 -20.852 1.00 91.19 209 GLU A N 1
ATOM 1700 C CA . GLU A 1 209 ? 4.919 3.417 -22.030 1.00 91.19 209 GLU A CA 1
ATOM 1701 C C . GLU A 1 209 ? 4.963 4.879 -22.495 1.00 91.19 209 GLU A C 1
ATOM 1703 O O . GLU A 1 209 ? 6.027 5.489 -22.512 1.00 91.19 209 GLU A O 1
ATOM 1708 N N . ALA A 1 210 ? 3.799 5.504 -22.701 1.00 90.50 210 ALA A N 1
ATOM 1709 C CA . ALA A 1 210 ? 3.714 6.909 -23.103 1.00 90.50 210 ALA A CA 1
ATOM 1710 C C . ALA A 1 210 ? 4.366 7.874 -22.092 1.00 90.50 210 ALA A C 1
ATOM 1712 O O . ALA A 1 210 ? 4.918 8.905 -22.474 1.00 90.50 210 ALA A O 1
ATOM 1713 N N . VAL A 1 211 ? 4.329 7.545 -20.800 1.00 93.06 211 VAL A N 1
ATOM 1714 C CA . VAL A 1 211 ? 4.963 8.351 -19.748 1.00 93.06 211 VAL A CA 1
ATOM 1715 C C . VAL A 1 211 ? 6.479 8.182 -19.770 1.00 93.06 211 VAL A C 1
ATOM 1717 O O . VAL A 1 211 ? 7.215 9.164 -19.689 1.00 93.06 211 VAL A O 1
ATOM 1720 N N . TRP A 1 212 ? 6.961 6.952 -19.927 1.00 92.56 212 TRP A N 1
ATOM 1721 C CA . TRP A 1 212 ? 8.382 6.653 -20.058 1.00 92.56 212 TRP A CA 1
ATOM 1722 C C . TRP A 1 212 ? 8.973 7.324 -21.299 1.00 92.56 212 TRP A C 1
ATOM 1724 O O . TRP A 1 212 ? 10.071 7.864 -21.218 1.00 92.56 212 TRP A O 1
ATOM 1734 N N . ASP A 1 213 ? 8.243 7.363 -22.414 1.00 91.38 213 ASP A N 1
ATOM 1735 C CA . ASP A 1 213 ? 8.625 8.082 -23.635 1.00 91.38 213 ASP A CA 1
ATOM 1736 C C . ASP A 1 213 ? 8.870 9.574 -23.378 1.00 91.38 213 ASP A C 1
ATOM 1738 O O . ASP A 1 213 ? 9.866 10.126 -23.847 1.00 91.38 213 ASP A O 1
ATOM 1742 N N . LEU A 1 214 ? 8.007 10.220 -22.587 1.00 90.88 214 LEU A N 1
ATOM 1743 C CA . LEU A 1 214 ? 8.189 11.620 -22.195 1.00 90.88 214 LEU A CA 1
ATOM 1744 C C . LEU A 1 214 ? 9.453 11.799 -21.345 1.00 90.88 214 LEU A C 1
ATOM 1746 O O . LEU A 1 214 ? 10.268 12.679 -21.619 1.00 90.88 214 LEU A O 1
ATOM 1750 N N . TRP A 1 215 ? 9.649 10.930 -20.353 1.00 92.38 215 TRP A N 1
ATOM 1751 C CA . TRP A 1 215 ? 10.798 10.983 -19.444 1.00 92.38 215 TRP A CA 1
ATOM 1752 C C . TRP A 1 215 ? 12.127 10.612 -20.113 1.00 92.38 215 TRP A C 1
ATOM 1754 O O . TRP A 1 215 ? 13.183 11.053 -19.654 1.00 92.38 215 TRP A O 1
ATOM 1764 N N . ARG A 1 216 ? 12.111 9.874 -21.235 1.00 91.25 216 ARG A N 1
ATOM 1765 C CA . ARG A 1 216 ? 13.325 9.573 -22.015 1.00 91.25 216 ARG A CA 1
ATOM 1766 C C . ARG A 1 216 ? 14.029 10.832 -22.500 1.00 91.25 216 ARG A C 1
ATOM 1768 O O . ARG A 1 216 ? 15.247 10.816 -22.639 1.00 91.25 216 ARG A O 1
ATOM 1775 N N . HIS A 1 217 ? 13.305 11.925 -22.725 1.00 90.94 217 HIS A N 1
ATOM 1776 C CA . HIS A 1 217 ? 13.890 13.200 -23.145 1.00 90.94 217 HIS A CA 1
ATOM 1777 C C . HIS A 1 217 ? 14.507 14.012 -22.000 1.00 90.94 217 HIS A C 1
ATOM 1779 O O . HIS A 1 217 ? 15.077 15.076 -22.245 1.00 90.94 217 HIS A O 1
ATOM 1785 N N . GLY A 1 218 ? 14.451 13.488 -20.779 1.00 89.12 218 GLY A N 1
ATOM 1786 C CA . GLY A 1 218 ? 14.925 14.135 -19.572 1.00 89.12 218 GLY A CA 1
ATOM 1787 C C . GLY A 1 218 ? 13.806 14.257 -18.549 1.00 89.12 218 GLY A C 1
ATOM 1788 O O . GLY A 1 218 ? 12.620 14.101 -18.844 1.00 89.12 218 GLY A O 1
ATOM 1789 N N . ARG A 1 219 ? 14.202 14.551 -17.313 1.00 89.25 219 ARG A N 1
ATOM 1790 C CA . ARG A 1 219 ? 13.255 14.782 -16.227 1.00 89.25 219 ARG A CA 1
ATOM 1791 C C . ARG A 1 219 ? 12.331 15.968 -16.563 1.00 89.25 219 ARG A C 1
ATOM 1793 O O . ARG A 1 219 ? 12.849 17.012 -16.951 1.00 89.25 219 ARG A O 1
ATOM 1800 N N . PRO A 1 220 ? 11.011 15.855 -16.342 1.00 91.38 220 PRO A N 1
ATOM 1801 C CA . PRO A 1 220 ? 10.085 16.975 -16.487 1.00 91.38 220 PRO A CA 1
ATOM 1802 C C . PRO A 1 220 ? 10.499 18.199 -15.655 1.00 91.38 220 PRO A C 1
ATOM 1804 O O . PRO A 1 220 ? 10.723 18.074 -14.453 1.00 91.38 220 PRO A O 1
ATOM 1807 N N . GLU A 1 221 ? 10.570 19.373 -16.288 1.00 90.94 221 GLU A N 1
ATOM 1808 C CA . GLU A 1 221 ? 10.904 20.655 -15.634 1.00 90.94 221 GLU A CA 1
ATOM 1809 C C . GLU A 1 221 ? 9.706 21.616 -15.546 1.00 90.94 221 GLU A C 1
ATOM 1811 O O . GLU A 1 221 ? 9.756 22.600 -14.809 1.00 90.94 221 GLU A O 1
ATOM 1816 N N . GLU A 1 222 ? 8.618 21.325 -16.263 1.00 92.62 222 GLU A N 1
ATOM 1817 C CA . GLU A 1 222 ? 7.395 22.129 -16.279 1.00 92.62 222 GLU A CA 1
ATOM 1818 C C . GLU A 1 222 ? 6.291 21.460 -15.443 1.00 92.62 222 GLU A C 1
ATOM 1820 O O . GLU A 1 222 ? 6.095 20.246 -15.561 1.00 92.62 222 GLU A O 1
ATOM 1825 N N . PRO A 1 223 ? 5.566 22.216 -14.597 1.00 93.50 223 PRO A N 1
ATOM 1826 C CA . PRO A 1 223 ? 4.495 21.663 -13.775 1.00 93.50 223 PRO A CA 1
ATOM 1827 C C . PRO A 1 223 ? 3.275 21.280 -14.617 1.00 93.50 223 PRO A C 1
ATOM 1829 O O . PRO A 1 223 ? 2.974 21.915 -15.629 1.00 93.50 223 PRO A O 1
ATOM 1832 N N . GLY A 1 224 ? 2.527 20.279 -14.156 1.00 93.94 224 GLY A N 1
ATOM 1833 C CA . GLY A 1 224 ? 1.229 19.918 -14.726 1.00 93.94 224 GLY A CA 1
ATOM 1834 C C . GLY A 1 224 ? 1.287 19.138 -16.040 1.00 93.94 224 GLY A C 1
ATOM 1835 O O . GLY A 1 224 ? 0.247 18.930 -16.658 1.00 93.94 224 GLY A O 1
ATOM 1836 N N . LEU A 1 225 ? 2.452 18.644 -16.471 1.00 94.62 225 LEU A N 1
ATOM 1837 C CA . LEU A 1 225 ? 2.552 17.793 -17.670 1.00 94.62 225 LEU A CA 1
ATOM 1838 C C . LEU A 1 225 ? 1.793 16.458 -17.532 1.00 94.62 225 LEU A C 1
ATOM 1840 O O . LEU A 1 225 ? 1.432 15.839 -18.530 1.00 94.62 225 LEU A O 1
ATOM 1844 N N . TRP A 1 226 ? 1.495 16.042 -16.301 1.00 95.06 226 TRP A N 1
ATOM 1845 C CA . TRP A 1 226 ? 0.667 14.877 -15.986 1.00 95.06 226 TRP A CA 1
ATOM 1846 C C . TRP A 1 226 ? -0.848 15.161 -16.019 1.00 95.06 226 TRP A C 1
ATOM 1848 O O . TRP A 1 226 ? -1.652 14.239 -15.886 1.00 95.06 226 TRP A O 1
ATOM 1858 N N . ALA A 1 227 ? -1.268 16.421 -16.173 1.00 94.75 227 ALA A N 1
ATOM 1859 C CA . ALA A 1 227 ? -2.656 16.849 -15.984 1.00 94.75 227 ALA A CA 1
ATOM 1860 C C . ALA A 1 227 ? -3.657 16.169 -16.932 1.00 94.75 227 ALA A C 1
ATOM 1862 O O . ALA A 1 227 ? -4.748 15.792 -16.506 1.00 94.75 227 ALA A O 1
ATOM 1863 N N . GLU A 1 228 ? -3.281 15.983 -18.198 1.00 93.44 228 GLU A N 1
ATOM 1864 C CA . GLU A 1 228 ? -4.134 15.380 -19.237 1.00 93.44 228 GLU A CA 1
ATOM 1865 C C . GLU A 1 228 ? -4.067 13.843 -19.254 1.00 93.44 228 GLU A C 1
ATOM 1867 O O . GLU A 1 228 ? -4.759 13.192 -20.035 1.00 93.44 228 GLU A O 1
ATOM 1872 N N . LEU A 1 229 ? -3.222 13.253 -18.405 1.00 94.69 229 LEU A N 1
ATOM 1873 C CA . LEU A 1 229 ? -3.048 11.809 -18.308 1.00 94.69 229 LEU A CA 1
ATOM 1874 C C . LEU A 1 229 ? -4.189 11.156 -17.515 1.00 94.69 229 LEU A C 1
ATOM 1876 O O . LEU A 1 229 ? -4.772 11.776 -16.622 1.00 94.69 229 LEU A O 1
ATOM 1880 N N . GLY A 1 230 ? -4.482 9.892 -17.826 1.00 93.00 230 GLY A N 1
ATOM 1881 C CA . GLY A 1 230 ? -5.382 9.057 -17.034 1.00 93.00 230 GLY A CA 1
ATOM 1882 C C . GLY A 1 230 ? -4.749 8.606 -15.714 1.00 93.00 230 GLY A C 1
ATOM 1883 O O . GLY A 1 230 ? -3.574 8.853 -15.438 1.00 93.00 230 GLY A O 1
ATOM 1884 N N . THR A 1 231 ? -5.536 7.946 -14.867 1.00 90.62 231 THR A N 1
ATOM 1885 C CA . THR A 1 231 ? -5.103 7.532 -13.522 1.00 90.62 231 THR A CA 1
ATOM 1886 C C . THR A 1 231 ? -3.911 6.568 -13.549 1.00 90.62 231 THR A C 1
ATOM 1888 O O . THR A 1 231 ? -3.001 6.700 -12.731 1.00 90.62 231 THR A O 1
ATOM 1891 N N . GLU A 1 232 ? -3.873 5.620 -14.492 1.00 87.12 232 GLU A N 1
ATOM 1892 C CA . GLU A 1 232 ? -2.772 4.650 -14.606 1.00 87.12 232 GLU A CA 1
ATOM 1893 C C . GLU A 1 232 ? -1.475 5.311 -15.090 1.00 87.12 232 GLU A C 1
ATOM 1895 O O . GLU A 1 232 ? -0.395 5.044 -14.560 1.00 87.12 232 GLU A O 1
ATOM 1900 N N . GLU A 1 233 ? -1.573 6.222 -16.054 1.00 93.06 233 GLU A N 1
ATOM 1901 C CA . GLU A 1 233 ? -0.448 7.015 -16.538 1.00 93.06 233 GLU A CA 1
ATOM 1902 C C . GLU A 1 233 ? 0.093 7.943 -15.437 1.00 93.06 233 GLU A C 1
ATOM 1904 O O . GLU A 1 233 ? 1.303 8.015 -15.219 1.00 93.06 233 GLU A O 1
ATOM 1909 N N . ARG A 1 234 ? -0.786 8.618 -14.683 1.00 94.50 234 ARG A N 1
ATOM 1910 C CA . ARG A 1 234 ? -0.390 9.438 -13.523 1.00 94.50 234 ARG A CA 1
ATOM 1911 C C . ARG A 1 234 ? 0.305 8.602 -12.454 1.00 94.50 234 ARG A C 1
ATOM 1913 O O . ARG A 1 234 ? 1.314 9.037 -11.904 1.00 94.50 234 ARG A O 1
ATOM 1920 N N . GLN A 1 235 ? -0.181 7.391 -12.190 1.00 89.06 235 GLN A N 1
ATOM 1921 C CA . GLN A 1 235 ? 0.501 6.472 -11.285 1.00 89.06 235 GLN A CA 1
ATOM 1922 C C . GLN A 1 235 ? 1.910 6.143 -11.789 1.00 89.06 235 GLN A C 1
ATOM 1924 O O . GLN A 1 235 ? 2.866 6.256 -11.025 1.00 89.06 235 GLN A O 1
ATOM 1929 N N . SER A 1 236 ? 2.066 5.823 -13.078 1.00 89.12 236 SER A N 1
ATOM 1930 C CA . SER A 1 236 ? 3.393 5.584 -13.652 1.00 89.12 236 SER A CA 1
ATOM 1931 C C . SER A 1 236 ? 4.304 6.805 -13.541 1.00 89.12 236 SER A C 1
ATOM 1933 O O . SER A 1 236 ? 5.504 6.648 -13.327 1.00 89.12 236 SER A O 1
ATOM 1935 N N . TRP A 1 237 ? 3.770 8.012 -13.718 1.00 93.00 237 TRP A N 1
ATOM 1936 C CA . TRP A 1 237 ? 4.543 9.242 -13.558 1.00 93.00 237 TRP A CA 1
ATOM 1937 C C . TRP A 1 237 ? 5.076 9.358 -12.134 1.00 93.00 237 TRP A C 1
ATOM 1939 O O . TRP A 1 237 ? 6.252 9.649 -11.923 1.00 93.00 237 TRP A O 1
ATOM 1949 N N . LEU A 1 238 ? 4.214 9.094 -11.157 1.00 90.25 238 LEU A N 1
ATOM 1950 C CA . LEU A 1 238 ? 4.544 9.144 -9.744 1.00 90.25 238 LEU A CA 1
ATOM 1951 C C . LEU A 1 238 ? 5.590 8.082 -9.370 1.00 90.25 238 LEU A C 1
ATOM 1953 O O . LEU A 1 238 ? 6.528 8.387 -8.632 1.00 90.25 238 LEU A O 1
ATOM 1957 N N . ASP A 1 239 ? 5.505 6.884 -9.953 1.00 86.31 239 ASP A N 1
ATOM 1958 C CA . ASP A 1 239 ? 6.490 5.815 -9.760 1.00 86.31 239 ASP A CA 1
ATOM 1959 C C . ASP A 1 239 ? 7.880 6.220 -10.281 1.00 86.31 239 ASP A C 1
ATOM 1961 O O . ASP A 1 239 ? 8.885 5.980 -9.607 1.00 86.31 239 ASP A O 1
ATOM 1965 N N . LEU A 1 240 ? 7.948 6.911 -11.426 1.00 88.94 240 LEU A N 1
ATOM 1966 C CA . LEU A 1 240 ? 9.205 7.441 -11.970 1.00 88.94 240 LEU A CA 1
ATOM 1967 C C . LEU A 1 240 ? 9.817 8.542 -11.098 1.00 88.94 240 LEU A C 1
ATOM 1969 O O . LEU A 1 240 ? 11.043 8.635 -11.016 1.00 88.94 240 LEU A O 1
ATOM 1973 N N . THR A 1 241 ? 9.008 9.352 -10.401 1.00 89.25 241 THR A N 1
ATOM 1974 C CA . THR A 1 241 ? 9.566 10.389 -9.513 1.00 89.25 241 THR A CA 1
ATOM 1975 C C . THR A 1 241 ? 10.429 9.792 -8.397 1.00 89.25 241 THR A C 1
ATOM 1977 O O . THR A 1 241 ? 11.425 10.409 -8.009 1.00 89.25 241 THR A O 1
ATOM 1980 N N . PHE A 1 242 ? 10.083 8.594 -7.910 1.00 84.94 242 PHE A N 1
ATOM 1981 C CA . PHE A 1 242 ? 10.769 7.906 -6.810 1.00 84.94 242 PHE A CA 1
ATOM 1982 C C . PHE A 1 242 ? 12.163 7.378 -7.189 1.00 84.94 242 PHE A C 1
ATOM 1984 O O . PHE A 1 242 ? 13.018 7.193 -6.321 1.00 84.94 242 PHE A O 1
ATOM 1991 N N . VAL A 1 243 ? 12.419 7.130 -8.476 1.00 76.06 243 VAL A N 1
ATOM 1992 C CA . VAL A 1 243 ? 13.660 6.494 -8.934 1.00 76.06 243 VAL A CA 1
ATOM 1993 C C . VAL A 1 243 ? 14.855 7.424 -8.720 1.00 76.06 243 VAL A C 1
ATOM 1995 O O . VAL A 1 243 ? 14.921 8.537 -9.245 1.00 76.06 243 VAL A O 1
ATOM 1998 N N . GLY A 1 244 ? 15.830 6.952 -7.938 1.00 59.50 244 GLY A N 1
ATOM 1999 C CA . GLY A 1 244 ? 17.007 7.742 -7.576 1.00 59.50 244 GLY A CA 1
ATOM 2000 C C . GLY A 1 244 ? 16.696 8.917 -6.645 1.00 59.50 244 GLY A C 1
ATOM 2001 O O . GLY A 1 244 ? 17.491 9.858 -6.582 1.00 59.50 244 GLY A O 1
ATOM 2002 N N . TRP A 1 245 ? 15.553 8.886 -5.947 1.00 67.00 245 TRP A N 1
ATOM 2003 C CA . TRP A 1 245 ? 15.260 9.846 -4.890 1.00 67.00 245 TRP A CA 1
ATOM 2004 C C . TRP A 1 245 ? 16.345 9.801 -3.809 1.00 67.00 245 TRP A C 1
ATOM 2006 O O . TRP A 1 245 ? 16.778 8.740 -3.361 1.00 67.00 245 TRP A O 1
ATOM 2016 N N . GLN A 1 246 ? 16.772 10.989 -3.401 1.00 60.69 246 GLN A N 1
ATOM 2017 C CA . GLN A 1 246 ? 17.616 11.229 -2.240 1.00 60.69 246 GLN A CA 1
ATOM 2018 C C . GLN A 1 246 ? 16.805 12.081 -1.268 1.00 60.69 246 GLN A C 1
ATOM 2020 O O . GLN A 1 246 ? 15.970 12.868 -1.720 1.00 60.69 246 GLN A O 1
ATOM 2025 N N . SER A 1 247 ? 17.064 11.919 0.034 1.00 62.75 247 SER A N 1
ATOM 2026 C CA . SER A 1 247 ? 16.408 12.678 1.108 1.00 62.75 247 SER A CA 1
ATOM 2027 C C . SER A 1 247 ? 16.207 14.144 0.721 1.00 62.75 247 SER A C 1
ATOM 2029 O O . SER A 1 247 ? 17.090 14.800 0.153 1.00 62.75 247 SER A O 1
ATOM 2031 N N . THR A 1 248 ? 14.999 14.633 0.981 1.00 62.72 248 THR A N 1
ATOM 2032 C CA . THR A 1 248 ? 14.617 16.000 0.645 1.00 62.72 248 THR A CA 1
ATOM 2033 C C . THR A 1 248 ? 15.420 16.965 1.502 1.00 62.72 248 THR A C 1
ATOM 2035 O O . THR A 1 248 ? 15.383 16.891 2.726 1.00 62.72 248 THR A O 1
ATOM 2038 N N . ALA A 1 249 ? 16.134 17.896 0.865 1.00 65.19 249 ALA A N 1
ATOM 2039 C CA . ALA A 1 249 ? 16.807 18.968 1.588 1.00 65.19 249 ALA A CA 1
ATOM 2040 C C . ALA A 1 249 ? 15.795 19.740 2.451 1.00 65.19 249 ALA A C 1
ATOM 2042 O O . ALA A 1 249 ? 14.670 19.976 2.006 1.00 65.19 249 ALA A O 1
ATOM 2043 N N . GLU A 1 250 ? 16.207 20.163 3.651 1.00 76.00 250 GLU A N 1
ATOM 2044 C CA . GLU A 1 250 ? 15.358 20.962 4.537 1.00 76.00 250 GLU A CA 1
ATOM 2045 C C . GLU A 1 250 ? 14.828 22.193 3.785 1.00 76.00 250 GLU A C 1
ATOM 2047 O O . GLU A 1 250 ? 15.584 23.094 3.406 1.00 76.00 250 GLU A O 1
ATOM 2052 N N . LEU A 1 251 ? 13.516 22.228 3.547 1.00 78.19 251 LEU A N 1
ATOM 2053 C CA . LEU A 1 251 ? 12.881 23.327 2.823 1.00 78.19 251 LEU A CA 1
ATOM 2054 C C . LEU A 1 251 ? 12.710 24.545 3.741 1.00 78.19 251 LEU A C 1
ATOM 2056 O O . LEU A 1 251 ? 12.798 25.687 3.275 1.00 78.19 251 LEU A O 1
ATOM 2060 N N . GLY A 1 252 ? 12.511 24.314 5.042 1.00 71.75 252 GLY A N 1
ATOM 2061 C CA . GLY A 1 252 ? 12.221 25.352 6.030 1.00 71.75 252 GLY A CA 1
ATOM 2062 C C . GLY A 1 252 ? 10.920 26.125 5.744 1.00 71.75 252 GLY A C 1
ATOM 2063 O O . GLY A 1 252 ? 10.231 25.843 4.761 1.00 71.75 252 GLY A O 1
ATOM 2064 N N . PRO A 1 253 ? 10.580 27.127 6.576 1.00 85.31 253 PRO A N 1
ATOM 2065 C CA . PRO A 1 253 ? 9.330 27.876 6.452 1.00 85.31 253 PRO A CA 1
ATOM 2066 C C . PRO A 1 253 ? 9.292 28.711 5.167 1.00 85.31 253 PRO A C 1
ATOM 2068 O O . PRO A 1 253 ? 10.104 29.624 4.987 1.00 85.31 253 PRO A O 1
ATOM 2071 N N . ARG A 1 254 ? 8.338 28.432 4.276 1.00 91.69 254 ARG A N 1
ATOM 2072 C CA . ARG A 1 254 ? 8.091 29.228 3.060 1.00 91.69 254 ARG A CA 1
ATOM 2073 C C . ARG A 1 254 ? 6.654 29.094 2.568 1.00 91.69 254 ARG A C 1
ATOM 2075 O O . ARG A 1 254 ? 5.889 28.285 3.079 1.00 91.69 254 ARG A O 1
ATOM 2082 N N . THR A 1 255 ? 6.294 29.881 1.559 1.00 95.56 255 THR A N 1
ATOM 2083 C CA . THR A 1 255 ? 5.001 29.761 0.879 1.00 95.56 255 THR A CA 1
ATOM 2084 C C . THR A 1 255 ? 5.138 28.904 -0.375 1.00 95.56 255 THR A C 1
ATOM 2086 O O . THR A 1 255 ? 5.950 29.202 -1.250 1.00 95.56 255 THR A O 1
ATOM 2089 N N . PHE A 1 256 ? 4.323 27.861 -0.461 1.00 94.94 256 PHE A N 1
ATOM 2090 C CA . PHE A 1 256 ? 4.150 26.998 -1.619 1.00 94.94 256 PHE A CA 1
ATOM 2091 C C . PHE A 1 256 ? 2.832 27.334 -2.312 1.00 94.94 256 PHE A C 1
ATOM 2093 O O . PHE A 1 256 ? 1.845 27.668 -1.657 1.00 94.94 256 PHE A O 1
ATOM 2100 N N . HIS A 1 257 ? 2.809 27.225 -3.636 1.00 95.31 257 HIS A N 1
ATOM 2101 C CA . HIS A 1 257 ? 1.599 27.393 -4.433 1.00 95.31 257 HIS A CA 1
ATOM 2102 C C . HIS A 1 257 ? 1.298 26.098 -5.175 1.00 95.31 257 HIS A C 1
ATOM 2104 O O . HIS A 1 257 ? 2.187 25.520 -5.796 1.00 95.31 257 HIS A O 1
ATOM 2110 N N . LEU A 1 258 ? 0.040 25.672 -5.118 1.00 95.00 258 LEU A N 1
ATOM 2111 C CA . LEU A 1 258 ? -0.443 24.426 -5.698 1.00 95.00 258 LEU A CA 1
ATOM 2112 C C . LEU A 1 258 ? -1.695 24.726 -6.528 1.00 95.00 258 LEU A C 1
ATOM 2114 O O . LEU A 1 258 ? -2.618 25.371 -6.036 1.00 95.00 258 LEU A O 1
ATOM 2118 N N . ASP A 1 259 ? -1.730 24.280 -7.785 1.00 95.00 259 ASP A N 1
ATOM 2119 C CA . ASP A 1 259 ? -2.909 24.387 -8.653 1.00 95.00 259 ASP A CA 1
ATOM 2120 C C . ASP A 1 259 ? -3.643 23.045 -8.755 1.00 95.00 259 ASP A C 1
ATOM 2122 O O . ASP A 1 259 ? -3.256 22.145 -9.494 1.00 95.00 259 ASP A O 1
ATOM 2126 N N . GLY A 1 260 ? -4.725 22.910 -7.993 1.00 94.88 260 GLY A N 1
ATOM 2127 C CA . GLY A 1 260 ? -5.482 21.675 -7.828 1.00 94.88 260 GLY A CA 1
ATOM 2128 C C . GLY A 1 260 ? -6.486 21.359 -8.937 1.00 94.88 260 GLY A C 1
ATOM 2129 O O . GLY A 1 260 ? -7.243 20.403 -8.788 1.00 94.88 260 GLY A O 1
ATOM 2130 N N . ARG A 1 261 ? -6.541 22.126 -10.036 1.00 95.19 261 ARG A N 1
ATOM 2131 C CA . ARG A 1 261 ? -7.622 22.008 -11.040 1.00 95.19 261 ARG A CA 1
ATOM 2132 C C . ARG A 1 261 ? -7.705 20.647 -11.750 1.00 95.19 261 ARG A C 1
ATOM 2134 O O . ARG A 1 261 ? -8.720 20.358 -12.371 1.00 95.19 261 ARG A O 1
ATOM 2141 N N . HIS A 1 262 ? -6.644 19.842 -11.685 1.00 96.31 262 HIS A N 1
ATOM 2142 C CA . HIS A 1 262 ? -6.567 18.508 -12.296 1.00 96.31 262 HIS A CA 1
ATOM 2143 C C . HIS A 1 262 ? -6.545 17.367 -11.264 1.00 96.31 262 HIS A C 1
ATOM 2145 O O . HIS A 1 262 ? -6.478 16.195 -11.637 1.00 96.31 262 HIS A O 1
ATOM 2151 N N . VAL A 1 263 ? -6.648 17.688 -9.970 1.00 96.38 263 VAL A N 1
ATOM 2152 C CA . VAL A 1 263 ? -6.665 16.699 -8.886 1.00 96.38 263 VAL A CA 1
ATOM 2153 C C . VAL A 1 263 ? -8.033 16.032 -8.845 1.00 96.38 263 VAL A C 1
ATOM 2155 O O . VAL A 1 263 ? -8.990 16.557 -8.280 1.00 96.38 263 VAL A O 1
ATOM 2158 N N . THR A 1 264 ? -8.117 14.886 -9.507 1.00 95.44 264 THR A N 1
ATOM 2159 C CA . THR A 1 264 ? -9.363 14.137 -9.740 1.00 95.44 264 THR A CA 1
ATOM 2160 C C . THR A 1 264 ? -9.278 12.694 -9.249 1.00 95.44 264 THR A C 1
ATOM 2162 O O . THR A 1 264 ? -10.297 12.023 -9.132 1.00 95.44 264 THR A O 1
ATOM 2165 N N . ASP A 1 265 ? -8.074 12.235 -8.922 1.00 92.81 265 ASP A N 1
ATOM 2166 C CA . ASP A 1 265 ? -7.752 10.909 -8.420 1.00 92.81 265 ASP A CA 1
ATOM 2167 C C . ASP A 1 265 ? -6.570 10.990 -7.438 1.00 92.81 265 ASP A C 1
ATOM 2169 O O . ASP A 1 265 ? -5.932 12.036 -7.275 1.00 92.81 265 ASP A O 1
ATOM 2173 N N . GLU A 1 266 ? -6.298 9.882 -6.754 1.00 92.19 266 GLU A N 1
ATOM 2174 C CA . GLU A 1 266 ? -5.216 9.779 -5.773 1.00 92.19 266 GLU A CA 1
ATOM 2175 C C . GLU A 1 266 ? -3.816 10.042 -6.372 1.00 92.19 266 GLU A C 1
ATOM 2177 O O . GLU A 1 266 ? -3.083 10.853 -5.799 1.00 92.19 266 GLU A O 1
ATOM 2182 N N . PRO A 1 267 ? -3.424 9.475 -7.534 1.00 94.19 267 PRO A N 1
ATOM 2183 C CA . PRO A 1 267 ? -2.135 9.805 -8.138 1.00 94.19 267 PRO A CA 1
ATOM 2184 C C . PRO A 1 267 ? -1.988 11.298 -8.458 1.00 94.19 267 PRO A C 1
ATOM 2186 O O . PRO A 1 267 ? -0.949 11.887 -8.161 1.00 94.19 267 PRO A O 1
ATOM 2189 N N . GLY A 1 268 ? -3.028 11.944 -9.002 1.00 97.19 268 GLY A N 1
ATOM 2190 C CA . GLY A 1 268 ? -3.020 13.378 -9.295 1.00 97.19 268 GLY A CA 1
ATOM 2191 C C . GLY A 1 268 ? -2.838 14.254 -8.051 1.00 97.19 268 GLY A C 1
ATOM 2192 O O . GLY A 1 268 ? -2.175 15.289 -8.120 1.00 97.19 268 GLY A O 1
ATOM 2193 N N . LEU A 1 269 ? -3.366 13.829 -6.897 1.00 97.19 269 LEU A N 1
ATOM 2194 C CA . LEU A 1 269 ? -3.155 14.502 -5.612 1.00 97.19 269 LEU A CA 1
ATOM 2195 C C . LEU A 1 269 ? -1.675 14.502 -5.209 1.00 97.19 269 LEU A C 1
ATOM 2197 O O . LEU A 1 269 ? -1.116 15.554 -4.900 1.00 97.19 269 LEU A O 1
ATOM 2201 N N . TYR A 1 270 ? -1.024 13.340 -5.227 1.00 96.25 270 TYR A N 1
ATOM 2202 C CA . TYR A 1 270 ? 0.379 13.236 -4.816 1.00 96.25 270 TYR A CA 1
ATOM 2203 C C . TYR A 1 270 ? 1.350 13.827 -5.840 1.00 96.25 270 TYR A C 1
ATOM 2205 O O . TYR A 1 270 ? 2.384 14.374 -5.449 1.00 96.25 270 TYR A O 1
ATOM 2213 N N . LEU A 1 271 ? 1.002 13.810 -7.130 1.00 96.38 271 LEU A N 1
ATOM 2214 C CA . LEU A 1 271 ? 1.756 14.515 -8.165 1.00 96.38 271 LEU A CA 1
ATOM 2215 C C . LEU A 1 271 ? 1.747 16.021 -7.932 1.00 96.38 271 LEU A C 1
ATOM 2217 O O . LEU A 1 271 ? 2.815 16.626 -7.862 1.00 96.38 271 LEU A O 1
ATOM 2221 N N . VAL A 1 272 ? 0.571 16.628 -7.744 1.00 97.38 272 VAL A N 1
ATOM 2222 C CA . VAL A 1 272 ? 0.496 18.082 -7.559 1.00 97.38 272 VAL A CA 1
ATOM 2223 C C . VAL A 1 272 ? 1.181 18.535 -6.264 1.00 97.38 272 VAL A C 1
ATOM 2225 O O . VAL A 1 272 ? 1.819 19.587 -6.236 1.00 97.38 272 VAL A O 1
ATOM 2228 N N . LEU A 1 273 ? 1.101 17.729 -5.198 1.00 96.31 273 LEU A N 1
ATOM 2229 C CA . LEU A 1 273 ? 1.820 17.983 -3.948 1.00 96.31 273 LEU A CA 1
ATOM 2230 C C . LEU A 1 273 ? 3.331 17.890 -4.168 1.00 96.31 273 LEU A C 1
ATOM 2232 O O . LEU A 1 273 ? 4.071 18.772 -3.733 1.00 96.31 273 LEU A O 1
ATOM 2236 N N . SER A 1 274 ? 3.790 16.870 -4.893 1.00 93.88 274 SER A N 1
ATOM 2237 C CA . SER A 1 274 ? 5.205 16.714 -5.222 1.00 93.88 274 SER A CA 1
ATOM 2238 C C . SER A 1 274 ? 5.750 17.871 -6.047 1.00 93.88 274 SER A C 1
ATOM 2240 O O . SER A 1 274 ? 6.817 18.398 -5.730 1.00 93.88 274 SER A O 1
ATOM 2242 N N . GLU A 1 275 ? 4.995 18.345 -7.036 1.00 94.62 275 GLU A N 1
ATOM 2243 C CA . GLU A 1 275 ? 5.376 19.527 -7.807 1.00 94.62 275 GLU A CA 1
ATOM 2244 C C . GLU A 1 275 ? 5.436 20.790 -6.943 1.00 94.62 275 GLU A C 1
ATOM 2246 O O . GLU A 1 275 ? 6.359 21.588 -7.101 1.00 94.62 275 GLU A O 1
ATOM 2251 N N . ALA A 1 276 ? 4.506 20.959 -5.999 1.00 94.44 276 ALA A N 1
ATOM 2252 C CA . ALA A 1 276 ? 4.494 22.111 -5.104 1.00 94.44 276 ALA A CA 1
ATOM 2253 C C . ALA A 1 276 ? 5.698 22.124 -4.145 1.00 94.44 276 ALA A C 1
ATOM 2255 O O . ALA A 1 276 ? 6.339 23.163 -3.986 1.00 94.44 276 ALA A O 1
ATOM 2256 N N . PHE A 1 277 ? 6.020 20.990 -3.513 1.00 92.19 277 PHE A N 1
ATOM 2257 C CA . PHE A 1 277 ? 7.071 20.919 -2.491 1.00 92.19 277 PHE A CA 1
ATOM 2258 C C . PHE A 1 277 ? 8.478 20.724 -3.063 1.00 92.19 277 PHE A C 1
ATOM 2260 O O . PHE A 1 277 ? 9.433 21.303 -2.544 1.00 92.19 277 PHE A O 1
ATOM 2267 N N . ALA A 1 278 ? 8.618 19.920 -4.117 1.00 90.88 278 ALA A N 1
ATOM 2268 C CA . ALA A 1 278 ? 9.913 19.499 -4.648 1.00 90.88 278 ALA A CA 1
ATOM 2269 C C . ALA A 1 278 ? 10.167 19.951 -6.098 1.00 90.88 278 ALA A C 1
ATOM 2271 O O . ALA A 1 278 ? 11.292 19.835 -6.586 1.00 90.88 278 ALA A O 1
ATOM 2272 N N . GLY A 1 279 ? 9.157 20.504 -6.774 1.00 91.44 279 GLY A N 1
ATOM 2273 C CA . GLY A 1 279 ? 9.228 20.922 -8.172 1.00 91.44 279 GLY A CA 1
ATOM 2274 C C . GLY A 1 279 ? 8.869 19.806 -9.165 1.00 91.44 279 GLY A C 1
ATOM 2275 O O . GLY A 1 279 ? 8.806 18.630 -8.795 1.00 91.44 279 GLY A O 1
ATOM 2276 N N . PRO A 1 280 ? 8.656 20.145 -10.448 1.00 92.94 280 PRO A N 1
ATOM 2277 C CA . PRO A 1 280 ? 8.273 19.188 -11.487 1.00 92.94 280 PRO A CA 1
ATOM 2278 C C . PRO A 1 280 ? 9.192 17.967 -11.572 1.00 92.94 280 PRO A C 1
ATOM 2280 O O . PRO A 1 280 ? 10.406 18.065 -11.383 1.00 92.94 280 PRO A O 1
ATOM 2283 N N . GLY A 1 281 ? 8.592 16.789 -11.775 1.00 90.12 281 GLY A N 1
ATOM 2284 C CA . GLY A 1 281 ? 9.304 15.509 -11.874 1.00 90.12 281 GLY A CA 1
ATOM 2285 C C . GLY A 1 281 ? 10.045 15.064 -10.602 1.00 90.12 281 GLY A C 1
ATOM 2286 O O . GLY A 1 281 ? 10.794 14.083 -10.651 1.00 90.12 281 GLY A O 1
ATOM 2287 N N . ASN A 1 282 ? 9.902 15.770 -9.473 1.00 91.06 282 ASN A N 1
ATOM 2288 C CA . ASN A 1 282 ? 10.492 15.385 -8.193 1.00 91.06 282 ASN A CA 1
ATOM 2289 C C . ASN A 1 282 ? 9.535 14.586 -7.325 1.00 91.06 282 ASN A C 1
ATOM 2291 O O . ASN A 1 282 ? 8.326 14.702 -7.454 1.00 91.06 282 ASN A O 1
ATOM 2295 N N . TYR A 1 283 ? 10.111 13.755 -6.459 1.00 90.88 283 TYR A N 1
ATOM 2296 C CA . TYR A 1 283 ? 9.361 12.946 -5.515 1.00 90.88 283 TYR A CA 1
ATOM 2297 C C . TYR A 1 283 ? 9.178 13.686 -4.203 1.00 90.88 283 TYR A C 1
ATOM 2299 O O . TYR A 1 283 ? 10.146 14.161 -3.604 1.00 90.88 283 TYR A O 1
ATOM 2307 N N . PHE A 1 284 ? 7.936 13.706 -3.744 1.00 91.44 284 PHE A N 1
ATOM 2308 C CA . PHE A 1 284 ? 7.573 14.085 -2.392 1.00 91.44 284 PHE A CA 1
ATOM 2309 C C . PHE A 1 284 ? 6.439 13.162 -1.926 1.00 91.44 284 PHE A C 1
ATOM 2311 O O . PHE A 1 284 ? 5.335 13.600 -1.635 1.00 91.44 284 PHE A O 1
ATOM 2318 N N . GLY A 1 285 ? 6.694 11.853 -1.912 1.00 87.31 285 GLY A N 1
ATOM 2319 C CA . GLY A 1 285 ? 5.688 10.852 -1.561 1.00 87.31 285 GLY A CA 1
ATOM 2320 C C . GLY A 1 285 ? 4.754 10.488 -2.715 1.00 87.31 285 GLY A C 1
ATOM 2321 O O . GLY A 1 285 ? 4.433 11.304 -3.574 1.00 87.31 285 GLY A O 1
ATOM 2322 N N . ARG A 1 286 ? 4.310 9.230 -2.724 1.00 85.38 286 ARG A N 1
ATOM 2323 C CA . ARG A 1 286 ? 3.425 8.664 -3.757 1.00 85.38 286 ARG A CA 1
ATOM 2324 C C . ARG A 1 286 ? 2.109 8.080 -3.234 1.00 85.38 286 ARG A C 1
ATOM 2326 O O . ARG A 1 286 ? 1.309 7.571 -4.005 1.00 85.38 286 ARG A O 1
ATOM 2333 N N . HIS A 1 287 ? 1.939 8.098 -1.920 1.00 80.62 287 HIS A N 1
ATOM 2334 C CA . HIS A 1 287 ? 0.747 7.702 -1.174 1.00 80.62 287 HIS A CA 1
ATOM 2335 C C . HIS A 1 287 ? 0.836 8.328 0.227 1.00 80.62 287 HIS A C 1
ATOM 2337 O O . HIS A 1 287 ? 1.865 8.914 0.579 1.00 80.62 287 HIS A O 1
ATOM 2343 N N . TYR A 1 288 ? -0.199 8.165 1.051 1.00 79.62 288 TYR A N 1
ATOM 2344 C CA . TYR A 1 288 ? -0.312 8.806 2.367 1.00 79.62 288 TYR A CA 1
ATOM 2345 C C . TYR A 1 288 ? 0.940 8.641 3.246 1.00 79.62 288 TYR A C 1
ATOM 2347 O O . TYR A 1 288 ? 1.544 9.634 3.653 1.00 79.62 288 TYR A O 1
ATOM 2355 N N . ASP A 1 289 ? 1.379 7.402 3.490 1.00 70.88 289 ASP A N 1
ATOM 2356 C CA . ASP A 1 289 ? 2.516 7.143 4.387 1.00 70.88 289 ASP A CA 1
ATOM 2357 C C . ASP A 1 289 ? 3.844 7.690 3.857 1.00 70.88 289 ASP A C 1
ATOM 2359 O O . ASP A 1 289 ? 4.661 8.209 4.619 1.00 70.88 289 ASP A O 1
ATOM 2363 N N . SER A 1 290 ? 4.071 7.597 2.546 1.00 79.62 290 SER A N 1
ATOM 2364 C CA . SER A 1 290 ? 5.313 8.088 1.952 1.00 79.62 290 SER A CA 1
ATOM 2365 C C . SER A 1 290 ? 5.351 9.616 1.888 1.00 79.62 290 SER A C 1
ATOM 2367 O O . SER A 1 290 ? 6.404 10.208 2.114 1.00 79.62 290 SER A O 1
ATOM 2369 N N . PHE A 1 291 ? 4.205 10.264 1.672 1.00 87.56 291 PHE A N 1
ATOM 2370 C CA . PHE A 1 291 ? 4.062 11.714 1.791 1.00 87.56 291 PHE A CA 1
ATOM 2371 C C . PHE A 1 291 ? 4.285 12.188 3.234 1.00 87.56 291 PHE A C 1
ATOM 2373 O O . PHE A 1 291 ? 5.020 13.148 3.460 1.00 87.56 291 PHE A O 1
ATOM 2380 N N . HIS A 1 292 ? 3.732 11.477 4.222 1.00 82.12 292 HIS A N 1
ATOM 2381 C CA . HIS A 1 292 ? 3.986 11.749 5.637 1.00 82.12 292 HIS A CA 1
ATOM 2382 C C . HIS A 1 292 ? 5.481 11.678 5.979 1.00 82.12 292 HIS A C 1
ATOM 2384 O O . HIS A 1 292 ? 6.001 12.591 6.620 1.00 82.12 292 HIS A O 1
ATOM 2390 N N . ALA A 1 293 ? 6.185 10.641 5.514 1.00 81.12 293 ALA A N 1
ATOM 2391 C CA . ALA A 1 293 ? 7.626 10.518 5.714 1.00 81.12 293 ALA A CA 1
ATOM 2392 C C . ALA A 1 293 ? 8.401 11.694 5.085 1.00 81.12 293 ALA A C 1
ATOM 2394 O O . ALA A 1 293 ? 9.288 12.255 5.727 1.00 81.12 293 ALA A O 1
ATOM 2395 N N . CYS A 1 294 ? 8.032 12.126 3.872 1.00 87.25 294 CYS A N 1
ATOM 2396 C CA . CYS A 1 294 ? 8.644 13.291 3.225 1.00 87.25 294 CYS A CA 1
ATOM 2397 C C . CYS A 1 294 ? 8.396 14.601 3.989 1.00 87.25 294 CYS A C 1
ATOM 2399 O O . CYS A 1 294 ? 9.317 15.402 4.119 1.00 87.25 294 CYS A O 1
ATOM 2401 N N . LEU A 1 295 ? 7.195 14.825 4.535 1.00 86.12 295 LEU A N 1
ATOM 2402 C CA . LEU A 1 295 ? 6.911 16.010 5.358 1.00 86.12 295 LEU A CA 1
ATOM 2403 C C . LEU A 1 295 ? 7.815 16.077 6.599 1.00 86.12 295 LEU A C 1
ATOM 2405 O O . LEU A 1 295 ? 8.317 17.153 6.940 1.00 86.12 295 LEU A O 1
ATOM 2409 N N . GLN A 1 296 ? 8.044 14.930 7.244 1.00 83.69 296 GLN A N 1
ATOM 2410 C CA . GLN A 1 296 ? 8.922 14.818 8.410 1.00 83.69 296 GLN A CA 1
ATOM 2411 C C . GLN A 1 296 ? 10.393 15.060 8.049 1.00 83.69 296 GLN A C 1
ATOM 2413 O O . GLN A 1 296 ? 11.095 15.766 8.777 1.00 83.69 296 GLN A O 1
ATOM 2418 N N . ASP A 1 297 ? 10.849 14.502 6.925 1.00 81.94 297 ASP A N 1
ATOM 2419 C CA . ASP A 1 297 ? 12.229 14.633 6.446 1.00 81.94 297 ASP A CA 1
ATOM 2420 C C . ASP A 1 297 ? 12.543 16.068 5.990 1.00 81.94 297 ASP A C 1
ATOM 2422 O O . ASP A 1 297 ? 13.522 16.672 6.425 1.00 81.94 297 ASP A O 1
ATOM 2426 N N . ALA A 1 298 ? 11.655 16.667 5.191 1.00 80.25 298 ALA A N 1
ATOM 2427 C CA . ALA A 1 298 ? 11.837 18.000 4.616 1.00 80.25 298 ALA A CA 1
ATOM 2428 C C . ALA A 1 298 ? 11.711 19.156 5.628 1.00 80.25 298 ALA A C 1
ATOM 2430 O O . ALA A 1 298 ? 12.054 20.296 5.294 1.00 80.25 298 ALA A O 1
ATOM 2431 N N . ARG A 1 299 ? 11.203 18.889 6.843 1.00 78.56 299 ARG A N 1
ATOM 2432 C CA . ARG A 1 299 ? 11.009 19.866 7.936 1.00 78.56 299 ARG A CA 1
ATOM 2433 C C . ARG A 1 299 ? 10.291 21.141 7.483 1.00 78.56 299 ARG A C 1
ATOM 2435 O O . ARG A 1 299 ? 10.803 22.254 7.607 1.00 78.56 299 ARG A O 1
ATOM 2442 N N . VAL A 1 300 ? 9.079 20.972 6.962 1.00 83.94 300 VAL A N 1
ATOM 2443 C CA . VAL A 1 300 ? 8.252 22.064 6.411 1.00 83.94 300 VAL A CA 1
ATOM 2444 C C . VAL A 1 300 ? 7.474 22.873 7.461 1.00 83.94 300 VAL A C 1
ATOM 2446 O O . VAL A 1 300 ? 6.690 23.746 7.089 1.00 83.94 300 VAL A O 1
ATOM 2449 N N . THR A 1 301 ? 7.691 22.626 8.755 1.00 85.88 301 THR A N 1
ATOM 2450 C CA . THR A 1 301 ? 7.059 23.342 9.876 1.00 85.88 301 THR A CA 1
ATOM 2451 C C . THR A 1 301 ? 7.049 24.861 9.679 1.00 85.88 301 THR A C 1
ATOM 2453 O O . THR A 1 301 ? 8.084 25.475 9.414 1.00 85.88 301 THR A O 1
ATOM 2456 N N . GLY A 1 302 ? 5.878 25.484 9.841 1.00 86.06 302 GLY A N 1
ATOM 2457 C CA . GLY A 1 302 ? 5.693 26.931 9.706 1.00 86.06 302 GLY A CA 1
ATOM 2458 C C . GLY A 1 302 ? 5.580 27.429 8.261 1.00 86.06 302 GLY A C 1
ATOM 2459 O O . GLY A 1 302 ? 5.575 28.639 8.038 1.00 86.06 302 GLY A O 1
ATOM 2460 N N . SER A 1 303 ? 5.504 26.526 7.282 1.00 93.31 303 SER A N 1
ATOM 2461 C CA . SER A 1 303 ? 5.236 26.869 5.882 1.00 93.31 303 SER A CA 1
ATOM 2462 C C . SER A 1 303 ? 3.757 27.155 5.632 1.00 93.31 303 SER A C 1
ATOM 2464 O O . SER A 1 303 ? 2.888 26.698 6.373 1.00 93.31 303 SER A O 1
ATOM 2466 N N . THR A 1 304 ? 3.467 27.854 4.538 1.00 95.19 304 THR A N 1
ATOM 2467 C CA . THR A 1 304 ? 2.107 28.053 4.025 1.00 95.19 304 THR A CA 1
ATOM 2468 C C . THR A 1 304 ? 1.955 27.328 2.693 1.00 95.19 304 THR A C 1
ATOM 2470 O O . THR A 1 304 ? 2.792 27.500 1.814 1.00 95.19 304 THR A O 1
ATOM 2473 N N . LEU A 1 305 ? 0.888 26.560 2.504 1.00 96.31 305 LEU A N 1
ATOM 2474 C CA . LEU A 1 305 ? 0.490 25.986 1.223 1.00 96.31 305 LEU A CA 1
ATOM 2475 C C . LEU A 1 305 ? -0.766 26.705 0.726 1.00 96.31 305 LEU A C 1
ATOM 2477 O O . LEU A 1 305 ? -1.845 26.523 1.280 1.00 96.31 305 LEU A O 1
ATOM 2481 N N . VAL A 1 306 ? -0.634 27.505 -0.327 1.00 96.31 306 VAL A N 1
ATOM 2482 C CA . VAL A 1 306 ? -1.766 28.156 -0.995 1.00 96.31 306 VAL A CA 1
ATOM 2483 C C . VAL A 1 306 ? -2.287 27.226 -2.085 1.00 96.31 306 VAL A C 1
ATOM 2485 O O . VAL A 1 306 ? -1.633 27.041 -3.116 1.00 96.31 306 VAL A O 1
ATOM 2488 N N . TRP A 1 307 ? -3.458 26.638 -1.852 1.00 96.12 307 TRP A N 1
ATOM 2489 C CA . TRP A 1 307 ? -4.095 25.665 -2.733 1.00 96.12 307 TRP A CA 1
ATOM 2490 C C . TRP A 1 307 ? -5.193 26.329 -3.567 1.00 96.12 307 TRP A C 1
ATOM 2492 O O . TRP A 1 307 ? -6.296 26.611 -3.095 1.00 96.12 307 TRP A O 1
ATOM 2502 N N . HIS A 1 308 ? -4.892 26.546 -4.843 1.00 94.31 308 HIS A N 1
ATOM 2503 C CA . HIS A 1 308 ? -5.831 27.075 -5.830 1.00 94.31 308 HIS A CA 1
ATOM 2504 C C . HIS A 1 308 ? -6.662 25.948 -6.443 1.00 94.31 308 HIS A C 1
ATOM 2506 O O . HIS A 1 308 ? -6.156 24.848 -6.646 1.00 94.31 308 HIS A O 1
ATOM 2512 N N . ASN A 1 309 ? -7.915 26.213 -6.804 1.00 93.38 309 ASN A N 1
ATOM 2513 C CA . ASN A 1 309 ? -8.837 25.253 -7.420 1.00 93.38 309 ASN A CA 1
ATOM 2514 C C . ASN A 1 309 ? -9.040 23.975 -6.587 1.00 93.38 309 ASN A C 1
ATOM 2516 O O . ASN A 1 309 ? -9.268 22.891 -7.137 1.00 93.38 309 ASN A O 1
ATOM 2520 N N . ALA A 1 310 ? -8.974 24.092 -5.258 1.00 90.75 310 ALA A N 1
ATOM 2521 C CA . ALA A 1 310 ? -8.999 22.955 -4.340 1.00 90.75 310 ALA A CA 1
ATOM 2522 C C . ALA A 1 310 ? -10.346 22.203 -4.369 1.00 90.75 310 ALA A C 1
ATOM 2524 O O . ALA A 1 310 ? -10.434 21.034 -3.990 1.00 90.75 310 ALA A O 1
ATOM 2525 N N . ARG A 1 311 ? -11.409 22.864 -4.854 1.00 86.50 311 ARG A N 1
ATOM 2526 C CA . ARG A 1 311 ? -12.762 22.300 -4.970 1.00 86.50 311 ARG A CA 1
ATOM 2527 C C . ARG A 1 311 ? -12.794 21.028 -5.811 1.00 86.50 311 ARG A C 1
ATOM 2529 O O . ARG A 1 311 ? -13.550 20.120 -5.488 1.00 86.50 311 ARG A O 1
ATOM 2536 N N . THR A 1 312 ? -11.951 20.952 -6.837 1.00 91.69 312 THR A N 1
ATOM 2537 C CA . THR A 1 312 ? -11.857 19.789 -7.729 1.00 91.69 312 THR A CA 1
ATOM 2538 C C . THR A 1 312 ? -11.488 18.523 -6.957 1.00 91.69 312 THR A C 1
ATOM 2540 O O . THR A 1 312 ? -12.170 17.504 -7.074 1.00 91.69 312 THR A O 1
ATOM 2543 N N . ALA A 1 313 ? -10.459 18.617 -6.108 1.00 90.06 313 ALA A N 1
ATOM 2544 C CA . ALA A 1 313 ? -10.004 17.514 -5.269 1.00 90.06 313 ALA A CA 1
ATOM 2545 C C . ALA A 1 313 ? -11.076 17.121 -4.251 1.00 90.06 313 ALA A C 1
ATOM 2547 O O . ALA A 1 313 ? -11.378 15.945 -4.084 1.00 90.06 313 ALA A O 1
ATOM 2548 N N . TRP A 1 314 ? -11.709 18.105 -3.613 1.00 85.88 314 TRP A N 1
ATOM 2549 C CA . TRP A 1 314 ? -12.787 17.852 -2.662 1.00 85.88 314 TRP A CA 1
ATOM 2550 C C . TRP A 1 314 ? -13.981 17.114 -3.278 1.00 85.88 314 TRP A C 1
ATOM 2552 O O . TRP A 1 314 ? -14.496 16.171 -2.684 1.00 85.88 314 TRP A O 1
ATOM 2562 N N . GLU A 1 315 ? -14.416 17.520 -4.470 1.00 83.44 315 GLU A N 1
ATOM 2563 C CA . GLU A 1 315 ? -15.560 16.905 -5.149 1.00 83.44 315 GLU A CA 1
ATOM 2564 C C . GLU A 1 315 ? -15.235 15.509 -5.705 1.00 83.44 315 GLU A C 1
ATOM 2566 O O . GLU A 1 315 ? -16.135 14.675 -5.795 1.00 83.44 315 GLU A O 1
ATOM 2571 N N . SER A 1 316 ? -13.967 15.236 -6.034 1.00 83.44 316 SER A N 1
ATOM 2572 C CA . SER A 1 316 ? -13.551 13.971 -6.660 1.00 83.44 316 SER A CA 1
ATOM 2573 C C . SER A 1 316 ? -13.045 12.926 -5.659 1.00 83.44 316 SER A C 1
ATOM 2575 O O . SER A 1 316 ? -13.361 11.746 -5.783 1.00 83.44 316 SER A O 1
ATOM 2577 N N . ILE A 1 317 ? -12.269 13.353 -4.658 1.00 80.75 317 ILE A N 1
ATOM 2578 C CA . ILE A 1 317 ? -11.536 12.500 -3.705 1.00 80.75 317 ILE A CA 1
ATOM 2579 C C . ILE A 1 317 ? -11.658 13.018 -2.260 1.00 80.75 317 ILE A C 1
ATOM 2581 O O . ILE A 1 317 ? -10.707 12.969 -1.483 1.00 80.75 317 ILE A O 1
ATOM 2585 N N . GLY A 1 318 ? -12.832 13.537 -1.889 1.00 73.69 318 GLY A N 1
ATOM 2586 C CA . GLY A 1 318 ? -13.056 14.301 -0.655 1.00 73.69 318 GLY A CA 1
ATOM 2587 C C . GLY A 1 318 ? -12.562 13.667 0.651 1.00 73.69 318 GLY A C 1
ATOM 2588 O O . GLY A 1 318 ? -12.016 14.386 1.486 1.00 73.69 318 GLY A O 1
ATOM 2589 N N . GLU A 1 319 ? -12.691 12.344 0.829 1.00 71.19 319 GLU A N 1
ATOM 2590 C CA . GLU A 1 319 ? -12.164 11.663 2.026 1.00 71.19 319 GLU A CA 1
ATOM 2591 C C . GLU A 1 319 ? -10.632 11.786 2.108 1.00 71.19 319 GLU A C 1
ATOM 2593 O O . GLU A 1 319 ? -10.115 12.324 3.089 1.00 71.19 319 GLU A O 1
ATOM 2598 N N . LEU A 1 320 ? -9.923 11.374 1.051 1.00 75.81 320 LEU A N 1
ATOM 2599 C CA . LEU A 1 320 ? -8.462 11.443 0.965 1.00 75.81 320 LEU A CA 1
ATOM 2600 C C . LEU A 1 320 ? -7.951 12.890 1.012 1.00 75.81 320 LEU A C 1
ATOM 2602 O O . LEU A 1 320 ? -6.955 13.188 1.670 1.00 75.81 320 LEU A O 1
ATOM 2606 N N . PHE A 1 321 ? -8.652 13.810 0.344 1.00 82.19 321 PHE A N 1
ATOM 2607 C CA . PHE A 1 321 ? -8.327 15.233 0.361 1.00 82.19 321 PHE A CA 1
ATOM 2608 C C . PHE A 1 321 ? -8.295 15.779 1.793 1.00 82.19 321 PHE A C 1
ATOM 2610 O O . PHE A 1 321 ? -7.333 16.442 2.176 1.00 82.19 321 PHE A O 1
ATOM 2617 N N . VAL A 1 322 ? -9.302 15.464 2.615 1.00 75.38 322 VAL A N 1
ATOM 2618 C CA . VAL A 1 322 ? -9.327 15.914 4.015 1.00 75.38 322 VAL A CA 1
ATOM 2619 C C . VAL A 1 322 ? -8.248 15.239 4.855 1.00 75.38 322 VAL A C 1
ATOM 2621 O O . VAL A 1 322 ? -7.632 15.913 5.675 1.00 75.38 322 VAL A O 1
ATOM 2624 N N . GLU A 1 323 ? -7.979 13.950 4.649 1.00 75.56 323 GLU A N 1
ATOM 2625 C CA . GLU A 1 323 ? -6.900 13.249 5.360 1.00 75.56 323 GLU A CA 1
ATOM 2626 C C . GLU A 1 323 ? -5.529 13.891 5.097 1.00 75.56 323 GLU A C 1
ATOM 2628 O O . GLU A 1 323 ? -4.743 14.097 6.023 1.00 75.56 323 GLU A O 1
ATOM 2633 N N . VAL A 1 324 ? -5.260 14.295 3.855 1.00 84.44 324 VAL A N 1
ATOM 2634 C CA . VAL A 1 324 ? -4.028 15.014 3.505 1.00 84.44 324 VAL A CA 1
ATOM 2635 C C . VAL A 1 324 ? -3.976 16.410 4.133 1.00 84.44 324 VAL A C 1
ATOM 2637 O O . VAL A 1 324 ? -2.912 16.832 4.591 1.00 84.44 324 VAL A O 1
ATOM 2640 N N . LEU A 1 325 ? -5.099 17.129 4.210 1.00 84.62 325 LEU A N 1
ATOM 2641 C CA . LEU A 1 325 ? -5.151 18.425 4.895 1.00 84.62 325 LEU A CA 1
ATOM 2642 C C . LEU A 1 325 ? -4.900 18.299 6.404 1.00 84.62 325 LEU A C 1
ATOM 2644 O O . LEU A 1 325 ? -4.172 19.112 6.973 1.00 84.62 325 LEU A O 1
ATOM 2648 N N . GLU A 1 326 ? -5.455 17.271 7.049 1.00 75.75 326 GLU A N 1
ATOM 2649 C CA . GLU A 1 326 ? -5.180 16.958 8.457 1.00 75.75 326 GLU A CA 1
ATOM 2650 C C . GLU A 1 326 ? -3.694 16.660 8.678 1.00 75.75 326 GLU A C 1
ATOM 2652 O O . GLU A 1 326 ? -3.102 17.139 9.647 1.00 75.75 326 GLU A O 1
ATOM 2657 N N . LEU A 1 327 ? -3.079 15.916 7.758 1.00 79.38 327 LEU A N 1
ATOM 2658 C CA . LEU A 1 327 ? -1.662 15.577 7.806 1.00 79.38 327 LEU A CA 1
ATOM 2659 C C . LEU A 1 327 ? -0.755 16.807 7.641 1.00 79.38 327 LEU A C 1
ATOM 2661 O O . LEU A 1 327 ? 0.207 16.967 8.395 1.00 79.38 327 LEU A O 1
ATOM 2665 N N . LEU A 1 328 ? -1.070 17.696 6.696 1.00 86.62 328 LEU A N 1
ATOM 2666 C CA . LEU A 1 328 ? -0.373 18.974 6.511 1.00 86.62 328 LEU A CA 1
ATOM 2667 C C . LEU A 1 328 ? -0.476 19.849 7.768 1.00 86.62 328 LEU A C 1
ATOM 2669 O O . LEU A 1 328 ? 0.535 20.352 8.258 1.00 86.62 328 LEU A O 1
ATOM 2673 N N . HIS A 1 329 ? -1.677 19.954 8.342 1.00 80.94 329 HIS A N 1
ATOM 2674 C CA . HIS A 1 329 ? -1.916 20.690 9.585 1.00 80.94 329 HIS A CA 1
ATOM 2675 C C . HIS A 1 329 ? -1.147 20.091 10.773 1.00 80.94 329 HIS A C 1
ATOM 2677 O O . HIS A 1 329 ? -0.561 20.824 11.569 1.00 80.94 329 HIS A O 1
ATOM 2683 N N . ALA A 1 330 ? -1.095 18.760 10.887 1.00 76.50 330 ALA A N 1
ATOM 2684 C CA . ALA A 1 330 ? -0.336 18.063 11.929 1.00 76.50 330 ALA A CA 1
ATOM 2685 C C . ALA A 1 330 ? 1.182 18.299 11.834 1.00 76.50 330 ALA A C 1
ATOM 2687 O O . ALA A 1 330 ? 1.869 18.225 12.851 1.00 76.50 330 ALA A O 1
ATOM 2688 N N . ASN A 1 331 ? 1.688 18.622 10.640 1.00 83.38 331 ASN A N 1
ATOM 2689 C CA . ASN A 1 331 ? 3.079 19.013 10.391 1.00 83.38 331 ASN A CA 1
ATOM 2690 C C . ASN A 1 331 ? 3.275 20.544 10.385 1.00 83.38 331 ASN A C 1
ATOM 2692 O O . ASN A 1 331 ? 4.276 21.042 9.871 1.00 83.38 331 ASN A O 1
ATOM 2696 N N . GLU A 1 332 ? 2.330 21.296 10.963 1.00 87.19 332 GLU A N 1
ATOM 2697 C CA . GLU A 1 332 ? 2.378 22.758 11.111 1.00 87.19 332 GLU A CA 1
ATOM 2698 C C . GLU A 1 332 ? 2.512 23.511 9.774 1.00 87.19 332 GLU A C 1
ATOM 2700 O O . GLU A 1 332 ? 3.119 24.584 9.711 1.00 87.19 332 GLU A O 1
ATOM 2705 N N . VAL A 1 333 ? 1.937 22.958 8.700 1.00 89.38 333 VAL A N 1
ATOM 2706 C CA . VAL A 1 333 ? 1.773 23.646 7.415 1.00 89.38 333 VAL A CA 1
ATOM 2707 C C . VAL A 1 333 ? 0.411 24.333 7.397 1.00 89.38 333 VAL A C 1
ATOM 2709 O O . VAL A 1 333 ? -0.632 23.688 7.494 1.00 89.38 333 VAL A O 1
ATOM 2712 N N . VAL A 1 334 ? 0.411 25.656 7.256 1.00 90.50 334 VAL A N 1
ATOM 2713 C CA . VAL A 1 334 ? -0.812 26.451 7.116 1.00 90.50 334 VAL A CA 1
ATOM 2714 C C . VAL A 1 334 ? -1.349 26.268 5.703 1.00 90.50 334 VAL A C 1
ATOM 2716 O O . VAL A 1 334 ? -0.702 26.689 4.751 1.00 90.50 334 VAL A O 1
ATOM 2719 N N . VAL A 1 335 ? -2.526 25.668 5.542 1.00 92.00 335 VAL A N 1
ATOM 2720 C CA . VAL A 1 335 ? -3.144 25.522 4.218 1.00 92.00 335 VAL A CA 1
ATOM 2721 C C . VAL A 1 335 ? -4.163 26.635 3.986 1.00 92.00 335 VAL A C 1
ATOM 2723 O O . VAL A 1 335 ? -5.137 26.763 4.725 1.00 92.00 335 VAL A O 1
ATOM 2726 N N . GLU A 1 336 ? -3.950 27.430 2.943 1.00 90.62 336 GLU A N 1
ATOM 2727 C CA . GLU A 1 336 ? -4.897 28.435 2.465 1.00 90.62 336 GLU A CA 1
ATOM 2728 C C . GLU A 1 336 ? -5.675 27.861 1.283 1.00 90.62 336 GLU A C 1
ATOM 2730 O O . GLU A 1 336 ? -5.098 27.557 0.240 1.00 90.62 336 GLU A O 1
ATOM 2735 N N . LEU A 1 337 ? -6.988 27.704 1.446 1.00 88.50 337 LEU A N 1
ATOM 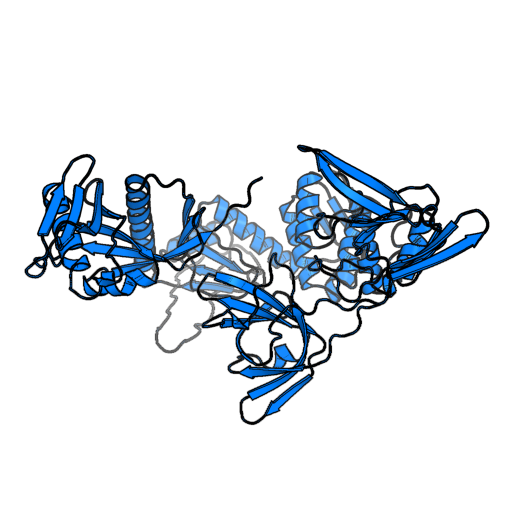2736 C CA . LEU A 1 337 ? -7.876 27.191 0.406 1.00 88.50 337 LEU A CA 1
ATOM 2737 C C . LEU A 1 337 ? -8.671 28.332 -0.237 1.00 88.50 337 LEU A C 1
ATOM 2739 O O . LEU A 1 337 ? -9.119 29.256 0.444 1.00 88.50 337 LEU A O 1
ATOM 2743 N N . ASP A 1 338 ? -8.923 28.228 -1.540 1.00 81.81 338 ASP A N 1
ATOM 2744 C CA . ASP A 1 338 ? -9.789 29.149 -2.289 1.00 81.81 338 ASP A CA 1
ATOM 2745 C C . ASP A 1 338 ? -11.295 28.954 -2.015 1.00 81.81 338 ASP A C 1
ATOM 2747 O O . ASP A 1 338 ? -12.131 29.777 -2.398 1.00 81.81 338 ASP A O 1
ATOM 2751 N N . PHE A 1 339 ? -11.651 27.887 -1.304 1.00 74.94 339 PHE A N 1
ATOM 2752 C CA . PHE A 1 339 ? -12.961 27.671 -0.709 1.00 74.94 339 PHE A CA 1
ATOM 2753 C C . PHE A 1 339 ? -12.794 26.947 0.629 1.00 74.94 339 PHE A C 1
ATOM 2755 O O . PHE A 1 339 ? -11.893 26.134 0.793 1.00 74.94 339 PHE A O 1
ATOM 2762 N N . THR A 1 340 ? -13.685 27.202 1.583 1.00 63.47 340 THR A N 1
ATOM 2763 C CA . THR A 1 340 ? -13.671 26.501 2.872 1.00 63.47 340 THR A CA 1
ATOM 2764 C C . THR A 1 340 ? -14.708 25.376 2.839 1.00 63.47 340 THR A C 1
ATOM 2766 O O . THR A 1 340 ? -15.911 25.665 2.807 1.00 63.47 340 THR A O 1
ATOM 2769 N N . PRO A 1 341 ? -14.309 24.089 2.819 1.00 62.62 341 PRO A N 1
ATOM 2770 C CA . PRO A 1 341 ? -15.251 22.999 3.018 1.00 62.62 341 PRO A CA 1
ATOM 2771 C C . PRO A 1 341 ? -15.789 23.085 4.450 1.00 62.62 341 PRO A C 1
ATOM 2773 O O . PRO A 1 341 ? -15.028 22.992 5.408 1.00 62.62 341 PRO A O 1
ATOM 2776 N N . GLY A 1 342 ? -17.105 23.221 4.630 1.00 58.34 342 GLY A N 1
ATOM 2777 C CA . GLY A 1 342 ? -17.702 23.318 5.973 1.00 58.34 342 GLY A CA 1
ATOM 2778 C C . GLY A 1 342 ? -17.535 22.063 6.851 1.00 58.34 342 GLY A C 1
ATOM 2779 O O . GLY A 1 342 ? -17.935 22.086 8.015 1.00 58.34 342 GLY A O 1
ATOM 2780 N N . GLU A 1 343 ? -17.010 20.974 6.287 1.00 55.34 343 GLU A N 1
ATOM 2781 C CA . GLU A 1 343 ? -16.630 19.718 6.952 1.00 55.34 343 GLU A CA 1
ATOM 2782 C C . GLU A 1 343 ? -15.166 19.736 7.436 1.00 55.34 343 GLU A C 1
ATOM 2784 O O . GLU A 1 343 ? -14.855 19.184 8.488 1.00 55.34 343 GLU A O 1
ATOM 2789 N N . LEU A 1 344 ? -14.281 20.464 6.742 1.00 58.56 344 LEU A N 1
ATOM 2790 C CA . LEU A 1 344 ? -12.876 20.626 7.121 1.00 58.56 344 LEU A CA 1
ATOM 2791 C C . LEU A 1 344 ? -12.732 21.422 8.423 1.00 58.56 344 LEU A C 1
ATOM 2793 O O . LEU A 1 344 ? -12.034 20.979 9.331 1.00 58.56 344 LEU A O 1
ATOM 2797 N N . ASP A 1 345 ? -13.441 22.549 8.552 1.00 58.94 345 ASP A N 1
ATOM 2798 C CA . ASP A 1 345 ? -13.425 23.362 9.779 1.00 58.94 345 ASP A CA 1
ATOM 2799 C C . ASP A 1 345 ? -13.862 22.544 11.003 1.00 58.94 345 ASP A C 1
ATOM 2801 O O . ASP A 1 345 ? -13.305 22.685 12.093 1.00 58.94 345 ASP A O 1
ATOM 2805 N N . ARG A 1 346 ? -14.836 21.642 10.818 1.00 55.25 346 ARG A N 1
ATOM 2806 C CA . ARG A 1 346 ? -15.318 20.746 11.877 1.00 55.25 346 ARG A CA 1
ATOM 2807 C C . ARG A 1 346 ? -14.280 19.693 12.241 1.00 55.25 346 ARG A C 1
ATOM 2809 O O . ARG A 1 346 ? -13.995 19.523 13.425 1.00 55.25 346 ARG A O 1
ATOM 2816 N N . ARG A 1 347 ? -13.673 19.026 11.256 1.00 51.84 347 ARG A N 1
ATOM 2817 C CA . ARG A 1 347 ? -12.642 18.001 11.488 1.00 51.84 347 ARG A CA 1
ATOM 2818 C C . ARG A 1 347 ? -11.364 18.567 12.103 1.00 51.84 347 ARG A C 1
ATOM 2820 O O . ARG A 1 347 ? -10.863 18.001 13.075 1.00 51.84 347 ARG A O 1
ATOM 2827 N N . LEU A 1 348 ? -10.899 19.726 11.638 1.00 57.09 348 LEU A N 1
ATOM 2828 C CA . LEU A 1 348 ? -9.763 20.434 12.234 1.00 57.09 348 LEU A CA 1
ATOM 2829 C C . LEU A 1 348 ? -10.061 20.884 13.670 1.00 57.09 348 LEU A C 1
ATOM 2831 O O . LEU A 1 348 ? -9.222 20.693 14.553 1.00 57.09 348 LEU A O 1
ATOM 2835 N N . ALA A 1 349 ? -11.260 21.414 13.941 1.00 55.34 349 ALA A N 1
ATOM 2836 C CA . ALA A 1 349 ? -11.675 21.768 15.300 1.00 55.34 349 ALA A CA 1
ATOM 2837 C C . ALA A 1 349 ? -11.728 20.542 16.230 1.00 55.34 349 ALA A C 1
ATOM 2839 O O . ALA A 1 349 ? -11.295 20.624 17.381 1.00 55.34 349 ALA A O 1
ATOM 2840 N N . LEU A 1 350 ? -12.200 19.394 15.733 1.00 52.19 350 LEU A N 1
ATOM 2841 C CA . LEU A 1 350 ? -12.205 18.125 16.468 1.00 52.19 350 LEU A CA 1
ATOM 2842 C C . LEU A 1 350 ? -10.781 17.614 16.742 1.00 52.19 350 LEU A C 1
ATOM 2844 O O . LEU A 1 350 ? -10.489 17.201 17.866 1.00 52.19 350 LEU A O 1
ATOM 2848 N N . GLY A 1 351 ? -9.876 17.698 15.764 1.00 51.91 351 GLY A N 1
ATOM 2849 C CA . GLY A 1 351 ? -8.463 17.346 15.928 1.00 51.91 351 GLY A CA 1
ATOM 2850 C C . GLY A 1 351 ? -7.709 18.267 16.900 1.00 51.91 351 GLY A C 1
ATOM 2851 O O . GLY A 1 351 ? -6.917 17.799 17.719 1.00 51.91 351 GLY A O 1
ATOM 2852 N N . GLU A 1 352 ? -7.971 19.576 16.869 1.00 54.56 352 GLU A N 1
ATOM 2853 C CA . GLU A 1 352 ? -7.426 20.547 17.832 1.00 54.56 352 GLU A CA 1
ATOM 2854 C C . GLU A 1 352 ? -7.959 20.300 19.248 1.00 54.56 352 GLU A C 1
ATOM 2856 O O . GLU A 1 352 ? -7.192 20.280 20.213 1.00 54.56 352 GLU A O 1
ATOM 2861 N N . LEU A 1 353 ? -9.260 20.039 19.389 1.00 51.34 353 LEU A N 1
ATOM 2862 C CA . LEU A 1 353 ? -9.863 19.670 20.666 1.00 51.34 353 LEU A CA 1
ATOM 2863 C C . LEU A 1 353 ? -9.237 18.384 21.229 1.00 51.34 353 LEU A C 1
ATOM 2865 O O . LEU A 1 353 ? -8.903 18.338 22.413 1.00 51.34 353 LEU A O 1
ATOM 2869 N N . ALA A 1 354 ? -9.012 17.372 20.387 1.00 51.97 354 ALA A N 1
ATOM 2870 C CA . ALA A 1 354 ? -8.330 16.139 20.768 1.00 51.97 354 ALA A CA 1
ATOM 2871 C C . ALA A 1 354 ? -6.890 16.388 21.257 1.00 51.97 354 ALA A C 1
ATOM 2873 O O . ALA A 1 354 ? -6.486 15.852 22.296 1.00 51.97 354 ALA A O 1
ATOM 2874 N N . ARG A 1 355 ? -6.126 17.255 20.577 1.00 52.28 355 ARG A N 1
ATOM 2875 C CA . ARG A 1 355 ? -4.778 17.660 21.018 1.00 52.28 355 ARG A CA 1
ATOM 2876 C C . ARG A 1 355 ? -4.804 18.405 22.354 1.00 52.28 355 ARG A C 1
ATOM 2878 O O . ARG A 1 355 ? -4.025 18.075 23.246 1.00 52.28 355 ARG A O 1
ATOM 2885 N N . ARG A 1 356 ? -5.728 19.354 22.541 1.00 52.00 356 ARG A N 1
ATOM 2886 C CA . ARG A 1 356 ? -5.879 20.114 23.799 1.00 52.00 356 ARG A CA 1
ATOM 2887 C C . ARG A 1 356 ? -6.272 19.231 24.980 1.00 52.00 356 ARG A C 1
ATOM 2889 O O . ARG A 1 356 ? -5.743 19.411 26.073 1.00 52.00 356 ARG A O 1
ATOM 2896 N N . LEU A 1 357 ? -7.173 18.275 24.768 1.00 48.59 357 LEU A N 1
ATOM 2897 C CA . LEU A 1 357 ? -7.573 17.307 25.792 1.00 48.59 357 LEU A CA 1
ATOM 2898 C C . LEU A 1 357 ? -6.406 16.377 26.162 1.00 48.59 357 LEU A C 1
ATOM 2900 O O . LEU A 1 357 ? -6.139 16.188 27.347 1.00 48.59 357 LEU A O 1
ATOM 2904 N N . THR A 1 358 ? -5.638 15.906 25.174 1.00 48.91 358 THR A N 1
ATOM 2905 C CA . THR A 1 358 ? -4.392 15.152 25.414 1.00 48.91 358 THR A CA 1
ATOM 2906 C C . THR A 1 358 ? -3.395 15.965 26.245 1.00 48.91 358 THR A C 1
ATOM 2908 O O . THR A 1 358 ? -2.845 15.470 27.227 1.00 48.91 358 THR A O 1
ATOM 2911 N N . ALA A 1 359 ? -3.193 17.242 25.900 1.00 45.66 359 ALA A N 1
ATOM 2912 C CA . ALA A 1 359 ? -2.296 18.143 26.624 1.00 45.66 359 ALA A CA 1
ATOM 2913 C C . ALA A 1 359 ? -2.757 18.434 28.067 1.00 45.66 359 ALA A C 1
ATOM 2915 O O . ALA A 1 359 ? -1.928 18.700 28.936 1.00 45.66 359 ALA A O 1
ATOM 2916 N N . ALA A 1 360 ? -4.062 18.349 28.342 1.00 46.16 360 ALA A N 1
ATOM 2917 C CA . ALA A 1 360 ? -4.634 18.479 29.682 1.00 46.16 360 ALA A CA 1
ATOM 2918 C C . ALA A 1 360 ? -4.484 17.208 30.546 1.00 46.16 360 ALA A C 1
ATOM 2920 O O . ALA A 1 360 ? -4.936 17.196 31.691 1.00 46.16 360 ALA A O 1
ATOM 2921 N N . GLY A 1 361 ? -3.837 16.158 30.028 1.00 38.94 361 GLY A N 1
ATOM 2922 C CA . GLY A 1 361 ? -3.628 14.891 30.731 1.00 38.94 361 GLY A CA 1
ATOM 2923 C C . GLY A 1 361 ? -4.790 13.904 30.603 1.00 38.94 361 GLY A C 1
ATOM 2924 O O . GLY A 1 361 ? -4.799 12.895 31.305 1.00 38.94 361 GLY A O 1
ATOM 2925 N N . GLU A 1 362 ? -5.755 14.172 29.720 1.00 47.47 362 GLU A N 1
ATOM 2926 C CA . GLU A 1 362 ? -6.846 13.246 29.419 1.00 47.47 362 GLU A CA 1
ATOM 2927 C C . GLU A 1 362 ? -6.396 12.231 28.360 1.00 47.47 362 GLU A C 1
ATOM 2929 O O . GLU A 1 362 ? -5.712 12.573 27.394 1.00 47.47 362 GLU A O 1
ATOM 2934 N N . HIS A 1 363 ? -6.798 10.967 28.499 1.00 42.66 363 HIS A N 1
ATOM 2935 C CA . HIS A 1 363 ? -6.558 9.981 27.447 1.00 42.66 363 HIS A CA 1
ATOM 2936 C C . HIS A 1 363 ? -7.510 10.249 26.284 1.00 42.66 363 HIS A C 1
ATOM 2938 O O . HIS A 1 363 ? -8.717 10.066 26.422 1.00 42.66 363 HIS A O 1
ATOM 2944 N N . VAL A 1 364 ? -6.978 10.675 25.141 1.00 42.69 364 VAL A N 1
ATOM 2945 C CA . VAL A 1 364 ? -7.772 10.875 23.928 1.00 42.69 364 VAL A CA 1
ATOM 2946 C C . VAL A 1 364 ? -7.477 9.768 22.932 1.00 42.69 364 VAL A C 1
ATOM 2948 O O . VAL A 1 364 ? -6.317 9.480 22.646 1.00 42.69 364 VAL A O 1
ATOM 2951 N N . ILE A 1 365 ? -8.528 9.130 22.420 1.00 42.19 365 ILE A N 1
ATOM 2952 C CA . ILE A 1 365 ? -8.420 8.156 21.331 1.00 42.19 365 ILE A CA 1
ATOM 2953 C C . ILE A 1 365 ? -8.995 8.804 20.076 1.00 42.19 365 ILE A C 1
ATOM 2955 O O . ILE A 1 365 ? -10.181 9.135 20.034 1.00 42.19 365 ILE A O 1
ATOM 2959 N N . THR A 1 366 ? -8.139 8.980 19.074 1.00 41.44 366 THR A N 1
ATOM 2960 C CA . THR A 1 366 ? -8.486 9.416 17.719 1.00 41.44 366 THR A CA 1
ATOM 2961 C C . THR A 1 366 ? -8.307 8.217 16.789 1.00 41.44 366 THR A C 1
ATOM 2963 O O . THR A 1 366 ? -7.187 7.730 16.650 1.00 41.44 366 THR A O 1
ATOM 2966 N N . ASP A 1 367 ? -9.380 7.706 16.185 1.00 40.12 367 ASP A N 1
ATOM 2967 C CA . ASP A 1 367 ? -9.291 6.684 15.131 1.00 40.12 367 ASP A CA 1
ATOM 2968 C C . ASP A 1 367 ? -10.308 6.989 14.015 1.00 40.12 367 ASP A C 1
ATOM 2970 O O . ASP A 1 367 ? -11.491 7.230 14.281 1.00 40.12 367 ASP A O 1
ATOM 2974 N N . ASN A 1 368 ? -9.810 6.984 12.772 1.00 37.12 368 ASN A N 1
ATOM 2975 C CA . ASN A 1 368 ? -10.510 7.249 11.509 1.00 37.12 368 ASN A CA 1
ATOM 2976 C C . ASN A 1 368 ? -11.245 6.014 10.947 1.00 37.12 368 ASN A C 1
ATOM 2978 O O . ASN A 1 368 ? -11.793 6.052 9.840 1.00 37.12 368 ASN A O 1
ATOM 2982 N N . SER A 1 369 ? -11.309 4.912 11.692 1.00 30.20 369 SER A N 1
ATOM 2983 C CA . SER A 1 369 ? -11.990 3.695 11.259 1.00 30.20 369 SER A CA 1
ATOM 2984 C C . SER A 1 369 ? -13.036 3.242 12.286 1.00 30.20 369 SER A C 1
ATOM 2986 O O . SER A 1 369 ? -12.718 2.738 13.352 1.00 30.20 369 SER A O 1
ATOM 2988 N N . ARG A 1 370 ? -14.315 3.488 11.951 1.00 30.95 370 ARG A N 1
ATOM 2989 C CA . ARG A 1 370 ? -15.569 2.955 12.538 1.00 30.95 370 ARG A CA 1
ATOM 2990 C C . ARG A 1 370 ? -15.511 2.425 13.984 1.00 30.95 370 ARG A C 1
ATOM 2992 O O . ARG A 1 370 ? -14.934 1.379 14.259 1.00 30.95 370 ARG A O 1
ATOM 2999 N N . TRP A 1 371 ? -16.305 3.048 14.858 1.00 30.72 371 TRP A N 1
ATOM 3000 C CA . TRP A 1 371 ? -16.644 2.601 16.215 1.00 30.72 371 TRP A CA 1
ATOM 3001 C C . TRP A 1 371 ? -16.600 1.074 16.440 1.00 30.72 371 TRP A C 1
ATOM 3003 O O . TRP A 1 371 ? -17.520 0.342 16.069 1.00 30.72 371 TRP A O 1
ATOM 3013 N N . LYS A 1 372 ? -15.590 0.613 17.185 1.00 28.98 372 LYS A N 1
ATOM 3014 C CA . LYS A 1 372 ? -15.725 -0.496 18.138 1.00 28.98 372 LYS A CA 1
ATOM 3015 C C . LYS A 1 372 ? -15.467 0.054 19.534 1.00 28.98 372 LYS A C 1
ATOM 3017 O O . LYS A 1 372 ? -14.332 0.308 19.920 1.00 28.98 372 LYS A O 1
ATOM 3022 N N . LEU A 1 373 ? -16.546 0.222 20.292 1.00 33.38 373 LEU A N 1
ATOM 3023 C CA . LEU A 1 373 ? -16.588 0.695 21.682 1.00 33.38 373 LEU A CA 1
ATOM 3024 C C . LEU A 1 373 ? -15.967 -0.294 22.697 1.00 33.38 373 LEU A C 1
ATOM 3026 O O . LEU A 1 373 ? -16.288 -0.234 23.877 1.00 33.38 373 LEU A O 1
ATOM 3030 N N . ASP A 1 374 ? -15.068 -1.180 22.263 1.00 29.84 374 ASP A N 1
ATOM 3031 C CA . ASP A 1 374 ? -14.493 -2.260 23.077 1.00 29.84 374 ASP A CA 1
ATOM 3032 C C . ASP A 1 374 ? -13.131 -1.885 23.702 1.00 29.84 374 ASP A C 1
ATOM 3034 O O . ASP A 1 374 ? -12.552 -2.674 24.448 1.00 29.84 374 ASP A O 1
ATOM 3038 N N . SER A 1 375 ? -12.584 -0.692 23.420 1.00 33.81 375 SER A N 1
ATOM 3039 C CA . SER A 1 375 ? -11.162 -0.399 23.675 1.00 33.81 375 SER A CA 1
ATOM 3040 C C . SER A 1 375 ? -10.817 0.837 24.517 1.00 33.81 375 SER A C 1
ATOM 3042 O O . SER A 1 375 ? -9.631 1.070 24.768 1.00 33.81 375 SER A O 1
ATOM 3044 N N . VAL A 1 376 ? -11.780 1.613 25.027 1.00 37.72 376 VAL A N 1
ATOM 3045 C CA . VAL A 1 376 ? -11.448 2.876 25.717 1.00 37.72 376 VAL A CA 1
ATOM 3046 C C . VAL A 1 376 ? -10.995 2.625 27.161 1.00 37.72 376 VAL A C 1
ATOM 3048 O O . VAL A 1 376 ? -11.756 2.231 28.047 1.00 37.72 376 VAL A O 1
ATOM 3051 N N . ALA A 1 377 ? -9.710 2.840 27.428 1.00 35.00 377 ALA A N 1
ATOM 3052 C CA . ALA A 1 377 ? -9.209 3.030 28.780 1.00 35.00 377 ALA A CA 1
ATOM 3053 C C . ALA A 1 377 ? -9.491 4.470 29.195 1.00 35.00 377 ALA A C 1
ATOM 3055 O O . ALA A 1 377 ? -8.870 5.347 28.621 1.00 35.00 377 ALA A O 1
ATOM 3056 N N . ALA A 1 378 ? -10.453 4.683 30.108 1.00 38.44 378 ALA A N 1
ATOM 3057 C CA . ALA A 1 378 ? -10.776 5.959 30.767 1.00 38.44 378 ALA A CA 1
ATOM 3058 C C . ALA A 1 378 ? -10.309 7.204 29.984 1.00 38.44 378 ALA A C 1
ATOM 3060 O O . ALA A 1 378 ? -9.208 7.689 30.223 1.00 38.44 378 ALA A O 1
ATOM 3061 N N . GLY A 1 379 ? -11.122 7.681 29.038 1.00 44.12 379 GLY A N 1
ATOM 3062 C CA . GLY A 1 379 ? -10.674 8.686 28.081 1.00 44.12 379 GLY A CA 1
ATOM 3063 C C . GLY A 1 379 ? -11.778 9.257 27.193 1.00 44.12 379 GLY A C 1
ATOM 3064 O O . GLY A 1 379 ? -12.848 8.667 27.030 1.00 44.12 379 GLY A O 1
ATOM 3065 N N . VAL A 1 380 ? -11.515 10.430 26.623 1.00 43.31 380 VAL A N 1
ATOM 3066 C CA . VAL A 1 380 ? -12.380 11.087 25.638 1.00 43.31 380 VAL A CA 1
ATOM 3067 C C . VAL A 1 380 ? -12.133 10.448 24.268 1.00 43.31 380 VAL A C 1
ATOM 3069 O O . VAL A 1 380 ? -11.002 10.425 23.796 1.00 43.31 380 VAL A O 1
ATOM 3072 N N . ALA A 1 381 ? -13.165 9.924 23.608 1.00 44.69 381 ALA A N 1
ATOM 3073 C CA . ALA A 1 381 ? -13.054 9.440 22.233 1.00 44.69 381 ALA A CA 1
ATOM 3074 C C . ALA A 1 381 ? -13.598 10.507 21.274 1.00 44.69 381 ALA A C 1
ATOM 3076 O O . ALA A 1 381 ? -14.737 10.965 21.398 1.00 44.69 381 ALA A O 1
ATOM 3077 N N . VAL A 1 382 ? -12.778 10.918 20.312 1.00 45.28 382 VAL A N 1
ATOM 3078 C CA . VAL A 1 382 ? -13.161 11.911 19.303 1.00 45.28 382 VAL A CA 1
ATOM 3079 C C . VAL A 1 382 ? -13.141 11.218 17.947 1.00 45.28 382 VAL A C 1
ATOM 3081 O O . VAL A 1 382 ? -12.101 10.702 17.545 1.00 45.28 382 VAL A O 1
ATOM 3084 N N . SER A 1 383 ? -14.282 11.183 17.253 1.00 43.62 383 SER A N 1
ATOM 3085 C CA . SER A 1 383 ? -14.355 10.701 15.874 1.00 43.62 383 SER A CA 1
ATOM 3086 C C . SER A 1 383 ? -14.477 11.894 14.934 1.00 43.62 383 SER A C 1
ATOM 3088 O O . SER A 1 383 ? -15.494 12.586 14.907 1.00 43.62 383 SER A O 1
ATOM 3090 N N . THR A 1 384 ? -13.428 12.127 14.154 1.00 44.28 384 THR A N 1
ATOM 3091 C CA . THR A 1 384 ? -13.383 13.144 13.094 1.00 44.28 384 THR A CA 1
ATOM 3092 C C . THR A 1 384 ? -14.179 12.707 11.860 1.00 44.28 384 THR A C 1
ATOM 3094 O O . THR A 1 384 ? -14.726 13.548 11.162 1.00 44.28 384 THR A O 1
ATOM 3097 N N . ARG A 1 385 ? -14.331 11.398 11.614 1.00 42.59 385 ARG A N 1
ATOM 3098 C CA . ARG A 1 385 ? -15.016 10.859 10.422 1.00 42.59 385 ARG A CA 1
ATOM 3099 C C . ARG A 1 385 ? -16.551 10.949 10.455 1.00 42.59 385 ARG A C 1
ATOM 3101 O O . ARG A 1 385 ? -17.177 10.893 9.406 1.00 42.59 385 ARG A O 1
ATOM 3108 N N . GLU A 1 386 ? -17.167 11.069 11.632 1.00 47.38 386 GLU A N 1
ATOM 3109 C CA . GLU A 1 386 ? -18.635 11.140 11.787 1.00 47.38 386 GLU A CA 1
ATOM 3110 C C . GLU A 1 386 ? -19.131 12.451 12.432 1.00 47.38 386 GLU A C 1
ATOM 3112 O O . GLU A 1 386 ? -20.271 12.501 12.890 1.00 47.38 386 GLU A O 1
ATOM 3117 N N . ASP A 1 387 ? -18.299 13.500 12.513 1.00 49.28 387 ASP A N 1
ATOM 3118 C CA . ASP A 1 387 ? -18.628 14.764 13.202 1.00 49.28 387 ASP A CA 1
ATOM 3119 C C . ASP A 1 387 ? -19.095 14.567 14.668 1.00 49.28 387 ASP A C 1
ATOM 3121 O O . ASP A 1 387 ? -19.950 15.297 15.183 1.00 49.28 387 ASP A O 1
ATOM 3125 N N . ARG A 1 388 ? -18.557 13.557 15.370 1.00 47.50 388 ARG A N 1
ATOM 3126 C CA . ARG A 1 388 ? -19.076 13.099 16.672 1.00 47.50 388 ARG A CA 1
ATOM 3127 C C . ARG A 1 388 ? -18.017 13.013 17.760 1.00 47.50 388 ARG A C 1
ATOM 3129 O O . ARG A 1 388 ? -16.943 12.441 17.579 1.00 47.50 388 ARG A O 1
ATOM 3136 N N . ILE A 1 389 ? -18.382 13.486 18.953 1.00 44.66 389 ILE A N 1
ATOM 3137 C CA . ILE A 1 389 ? -17.586 13.320 20.172 1.00 44.66 389 ILE A CA 1
ATOM 3138 C C . ILE A 1 389 ? -18.311 12.351 21.108 1.00 44.66 389 ILE A C 1
ATOM 3140 O O . ILE A 1 389 ? -19.410 12.642 21.589 1.00 44.66 389 ILE A O 1
ATOM 3144 N N . ALA A 1 390 ? -17.681 11.217 21.428 1.00 46.84 390 ALA A N 1
ATOM 3145 C CA . ALA A 1 390 ? -18.147 10.356 22.513 1.00 46.84 390 ALA A CA 1
ATOM 3146 C C . ALA A 1 390 ? -17.215 10.468 23.713 1.00 46.84 390 ALA A C 1
ATOM 3148 O O . ALA A 1 390 ? -16.057 10.057 23.702 1.00 46.84 390 ALA A O 1
ATOM 3149 N N . VAL A 1 391 ? -17.756 10.981 24.807 1.00 45.94 391 VAL A N 1
ATOM 3150 C CA . VAL A 1 391 ? -17.012 11.115 26.051 1.00 45.94 391 VAL A CA 1
ATOM 3151 C C . VAL A 1 391 ? -17.326 9.911 26.933 1.00 45.94 391 VAL A C 1
ATOM 3153 O O . VAL A 1 391 ? -18.431 9.790 27.469 1.00 45.94 391 VAL A O 1
ATOM 3156 N N . VAL A 1 392 ? -16.344 9.026 27.124 1.00 44.34 392 VAL A N 1
ATOM 3157 C CA . VAL A 1 392 ? -16.469 7.867 28.017 1.00 44.34 392 VAL A CA 1
ATOM 3158 C C . VAL A 1 392 ? -15.741 8.164 29.326 1.00 44.34 392 VAL A C 1
ATOM 3160 O O . VAL A 1 392 ? -14.523 8.049 29.426 1.00 44.34 392 VAL A O 1
ATOM 3163 N N . THR A 1 393 ? -16.491 8.560 30.358 1.00 41.72 393 THR A N 1
ATOM 3164 C CA . THR A 1 393 ? -15.916 9.030 31.628 1.00 41.72 393 THR A CA 1
ATOM 3165 C C . THR A 1 393 ? -16.549 8.381 32.859 1.00 41.72 393 THR A C 1
ATOM 3167 O O . THR A 1 393 ? -17.741 8.083 32.897 1.00 41.72 393 THR A O 1
ATOM 3170 N N . HIS A 1 394 ? -15.736 8.193 33.902 1.00 38.88 394 HIS A N 1
ATOM 3171 C CA . HIS A 1 394 ? -16.168 7.757 35.234 1.00 38.88 394 HIS A CA 1
ATOM 3172 C C . HIS A 1 394 ? -16.711 8.922 36.087 1.00 38.88 394 HIS A C 1
ATOM 3174 O O . HIS A 1 394 ? -17.349 8.687 37.112 1.00 38.88 394 HIS A O 1
ATOM 3180 N N . SER A 1 395 ? -16.497 10.172 35.654 1.00 43.25 395 SER A N 1
ATOM 3181 C CA . SER A 1 395 ? -17.019 11.384 36.293 1.00 43.25 395 SER A CA 1
ATOM 3182 C C . SER A 1 395 ? -17.631 12.334 35.250 1.00 43.25 395 SER A C 1
ATOM 3184 O O . SER A 1 395 ? -17.008 13.324 34.856 1.00 43.25 395 SER A O 1
ATOM 3186 N N . PRO A 1 396 ? -18.876 12.066 34.801 1.00 46.28 396 PRO A N 1
ATOM 3187 C CA . PRO A 1 396 ? -19.607 12.923 33.860 1.00 46.28 396 PRO A CA 1
ATOM 3188 C C . PRO A 1 396 ? -19.622 14.406 34.247 1.00 46.28 396 PRO A C 1
ATOM 3190 O O . PRO A 1 396 ? -19.574 15.273 33.382 1.00 46.28 396 PRO A O 1
ATOM 3193 N N . ALA A 1 397 ? -19.658 14.697 35.551 1.00 45.84 397 ALA A N 1
ATOM 3194 C CA . ALA A 1 397 ? -19.719 16.054 36.077 1.00 45.84 397 ALA A CA 1
ATOM 3195 C C . ALA A 1 397 ? -18.389 16.814 35.950 1.00 45.84 397 ALA A C 1
ATOM 3197 O O . ALA A 1 397 ? -18.411 18.005 35.658 1.00 45.84 397 ALA A O 1
ATOM 3198 N N . GLU A 1 398 ? -17.239 16.158 36.144 1.00 46.00 398 GLU A N 1
ATOM 3199 C CA . GLU A 1 398 ? -15.938 16.826 35.978 1.00 46.00 398 GLU A CA 1
ATOM 3200 C C . GLU A 1 398 ? -15.592 17.033 34.508 1.00 46.00 398 GLU A C 1
ATOM 3202 O O . GLU A 1 398 ? -15.094 18.095 34.146 1.00 46.00 398 GLU A O 1
ATOM 3207 N N . VAL A 1 399 ? -15.957 16.095 33.629 1.00 46.31 399 VAL A N 1
ATOM 3208 C CA . VAL A 1 399 ? -15.751 16.303 32.192 1.00 46.31 399 VAL A CA 1
ATOM 3209 C C . VAL A 1 399 ? -16.689 17.373 31.645 1.00 46.31 399 VAL A C 1
ATOM 3211 O O . VAL A 1 399 ? -16.231 18.234 30.904 1.00 46.31 399 VAL A O 1
ATOM 3214 N N . ALA A 1 400 ? -17.958 17.416 32.068 1.00 49.69 400 ALA A N 1
ATOM 3215 C CA . ALA A 1 400 ? -18.845 18.526 31.720 1.00 49.69 400 ALA A CA 1
ATOM 3216 C C . ALA A 1 400 ? -18.263 19.879 32.174 1.00 49.69 400 ALA A C 1
ATOM 3218 O O . ALA A 1 400 ? -18.248 20.826 31.394 1.00 49.69 400 ALA A O 1
ATOM 3219 N N . LYS A 1 401 ? -17.695 19.970 33.387 1.00 48.78 401 LYS A N 1
ATOM 3220 C CA . LYS A 1 401 ? -17.009 21.186 33.864 1.00 48.78 401 LYS A CA 1
ATOM 3221 C C . LYS A 1 401 ? -15.771 21.532 33.037 1.00 48.78 401 LYS A C 1
ATOM 3223 O O . LYS A 1 401 ? -15.565 22.706 32.748 1.00 48.78 401 LYS A O 1
ATOM 3228 N N . THR A 1 402 ? -14.946 20.556 32.664 1.00 46.78 402 THR A N 1
ATOM 3229 C CA . THR A 1 402 ? -13.750 20.778 31.835 1.00 46.78 402 THR A CA 1
ATOM 3230 C C . THR A 1 402 ? -14.121 21.204 30.417 1.00 46.78 402 THR A C 1
ATOM 3232 O O . THR A 1 402 ? -13.517 22.137 29.893 1.00 46.78 402 THR A O 1
ATOM 3235 N N . LEU A 1 403 ? -15.141 20.588 29.819 1.00 48.38 403 LEU A N 1
ATOM 3236 C CA . LEU A 1 403 ? -15.676 20.958 28.507 1.00 48.38 403 LEU A CA 1
ATOM 3237 C C . LEU A 1 403 ? -16.237 22.386 28.524 1.00 48.38 403 LEU A C 1
ATOM 3239 O O . LEU A 1 403 ? -15.840 23.200 27.694 1.00 48.38 403 LEU A O 1
ATOM 3243 N N . LEU A 1 404 ? -17.042 22.730 29.536 1.00 52.62 404 LEU A N 1
ATOM 3244 C CA . LEU A 1 404 ? -17.563 24.088 29.731 1.00 52.62 404 LEU A CA 1
ATOM 3245 C C . LEU A 1 404 ? -16.440 25.114 29.978 1.00 52.62 404 LEU A C 1
ATOM 3247 O O . LEU A 1 404 ? -16.454 26.192 29.391 1.00 52.62 404 LEU A O 1
ATOM 3251 N N . ARG A 1 405 ? -15.416 24.780 30.781 1.00 49.16 405 ARG A N 1
ATOM 3252 C CA . ARG A 1 405 ? -14.223 25.633 30.988 1.00 49.16 405 ARG A CA 1
ATOM 3253 C C . ARG A 1 405 ? -13.427 25.876 29.706 1.00 49.16 405 ARG A C 1
ATOM 3255 O O . ARG A 1 405 ? -12.733 26.883 29.617 1.00 49.16 405 ARG A O 1
ATOM 3262 N N . ASN A 1 406 ? -13.508 24.961 28.742 1.00 46.16 406 ASN A N 1
ATOM 3263 C CA . ASN A 1 406 ? -12.834 25.060 27.450 1.00 46.16 406 ASN A CA 1
ATOM 3264 C C . ASN A 1 406 ? -13.743 25.598 26.330 1.00 46.16 406 ASN A C 1
ATOM 3266 O O . ASN A 1 406 ? -13.304 25.623 25.181 1.00 46.16 406 ASN A O 1
ATOM 3270 N N . GLY A 1 407 ? -14.954 26.065 26.661 1.00 44.75 407 GLY A N 1
ATOM 3271 C CA . GLY A 1 407 ? -15.874 26.722 25.730 1.00 44.75 407 GLY A CA 1
ATOM 3272 C C . GLY A 1 407 ? -16.823 25.788 24.976 1.00 44.75 407 GLY A C 1
ATOM 3273 O O . GLY A 1 407 ? -17.534 26.242 24.102 1.00 44.75 407 GLY A O 1
ATOM 3274 N N . VAL A 1 408 ? -16.886 24.492 25.275 1.00 43.22 408 VAL A N 1
ATOM 3275 C CA . VAL A 1 408 ? -17.786 23.583 24.544 1.00 43.22 408 VAL A CA 1
ATOM 3276 C C . VAL A 1 408 ? -19.228 23.739 25.051 1.00 43.22 408 VAL A C 1
ATOM 3278 O O . VAL A 1 408 ? -19.508 23.421 26.209 1.00 43.22 408 VAL A O 1
ATOM 3281 N N . GLU A 1 409 ? -20.154 24.187 24.194 1.00 45.28 409 GLU A N 1
ATOM 3282 C CA . GLU A 1 409 ? -21.594 24.198 24.496 1.00 45.28 409 GLU A CA 1
ATOM 3283 C C . GLU A 1 409 ? -22.183 22.779 24.413 1.00 45.28 409 GLU A C 1
ATOM 3285 O O . GLU A 1 409 ? -22.055 22.083 23.406 1.00 45.28 409 GLU A O 1
ATOM 3290 N N . LEU A 1 410 ? -22.849 22.337 25.482 1.00 43.41 410 LEU A N 1
ATOM 3291 C CA . LEU A 1 410 ? -23.515 21.035 25.537 1.00 43.41 410 LEU A CA 1
ATOM 3292 C C . LEU A 1 410 ? -24.989 21.198 25.151 1.00 43.41 410 LEU A C 1
ATOM 3294 O O . LEU A 1 410 ? -25.745 21.853 25.869 1.00 43.41 410 LEU A O 1
ATOM 3298 N N . GLN A 1 411 ? -25.422 20.583 24.047 1.00 42.25 411 GLN A N 1
ATOM 3299 C CA . GLN A 1 411 ? -26.843 20.560 23.694 1.00 42.25 411 GLN A CA 1
ATOM 3300 C C . GLN A 1 411 ? -27.587 19.422 24.414 1.00 42.25 411 GLN A C 1
ATOM 3302 O O . GLN A 1 411 ? -27.105 18.286 24.439 1.00 42.25 411 GLN A O 1
ATOM 3307 N N . PRO A 1 412 ? -28.785 19.676 24.970 1.00 37.19 412 PRO A N 1
ATOM 3308 C CA . PRO A 1 412 ? -29.632 18.624 25.515 1.00 37.19 412 PRO A CA 1
ATOM 3309 C C . PRO A 1 412 ? -30.219 17.781 24.372 1.00 37.19 412 PRO A C 1
ATOM 3311 O O . PRO A 1 412 ? -31.222 18.147 23.764 1.00 37.19 412 PRO A O 1
ATOM 3314 N N . GLN A 1 413 ? -29.604 16.638 24.069 1.00 41.16 413 GLN A N 1
ATOM 3315 C CA . GLN A 1 413 ? -30.139 15.683 23.093 1.00 41.16 413 GLN A CA 1
ATOM 3316 C C . GLN A 1 413 ? -31.152 14.718 23.734 1.00 41.16 413 GLN A C 1
ATOM 3318 O O . GLN A 1 413 ? -31.013 14.279 24.879 1.00 41.16 413 GLN A O 1
ATOM 3323 N N . ARG A 1 414 ? -32.190 14.369 22.961 1.00 32.00 414 ARG A N 1
ATOM 3324 C CA . ARG A 1 414 ? -33.214 13.375 23.319 1.00 32.00 414 ARG A CA 1
ATOM 3325 C C . ARG A 1 414 ? -32.601 11.971 23.374 1.00 32.00 414 ARG A C 1
ATOM 3327 O O . ARG A 1 414 ? -31.931 11.527 22.450 1.00 32.00 414 ARG A O 1
ATOM 3334 N N . THR A 1 415 ? -32.926 11.254 24.443 1.00 31.17 415 THR A N 1
ATOM 3335 C CA . THR A 1 415 ? -32.564 9.865 24.751 1.00 31.17 415 THR A CA 1
ATOM 3336 C C . THR A 1 415 ? -32.762 8.892 23.576 1.00 31.17 415 THR A C 1
ATOM 3338 O O . THR A 1 415 ? -33.886 8.715 23.103 1.00 31.17 415 THR A O 1
ATOM 3341 N N . VAL A 1 416 ? -31.715 8.155 23.181 1.00 29.22 416 VAL A N 1
ATOM 3342 C CA . VAL A 1 416 ? -31.851 6.932 22.368 1.00 29.22 416 VAL A CA 1
ATOM 3343 C C . VAL A 1 416 ? -32.031 5.743 23.316 1.00 29.22 416 VAL A C 1
ATOM 3345 O O . VAL A 1 416 ? -31.110 5.350 24.026 1.00 29.22 416 VAL A O 1
ATOM 3348 N N . ARG A 1 417 ? -33.242 5.172 23.360 1.00 26.91 417 ARG A N 1
ATOM 3349 C CA . ARG A 1 417 ? -33.529 3.936 24.105 1.00 26.91 417 ARG A CA 1
ATOM 3350 C C . ARG A 1 417 ? -32.960 2.732 23.350 1.00 26.91 417 ARG A C 1
ATOM 3352 O O . ARG A 1 417 ? -33.573 2.273 22.390 1.00 26.91 417 ARG A O 1
ATOM 3359 N N . GLN A 1 418 ? -31.861 2.157 23.831 1.00 28.84 418 GLN A N 1
ATOM 3360 C CA . GLN A 1 418 ? -31.549 0.751 23.565 1.00 28.84 418 GLN A CA 1
ATOM 3361 C C . GLN A 1 418 ? -32.207 -0.089 24.670 1.00 28.84 418 GLN A C 1
ATOM 3363 O O . GLN A 1 418 ? -32.136 0.261 25.848 1.00 28.84 418 GLN A O 1
ATOM 3368 N N . ARG A 1 419 ? -32.940 -1.147 24.299 1.00 26.53 419 ARG A N 1
ATOM 3369 C CA . ARG A 1 419 ? -33.684 -2.002 25.244 1.00 26.53 419 ARG A CA 1
ATOM 3370 C C . ARG A 1 419 ? -32.765 -2.489 26.374 1.00 26.53 419 ARG A C 1
ATOM 3372 O O . ARG A 1 419 ? -31.925 -3.346 26.134 1.00 26.53 419 ARG A O 1
ATOM 3379 N N . GLY A 1 420 ? -32.990 -1.989 27.590 1.00 28.47 420 GLY A N 1
ATOM 3380 C CA . GLY A 1 420 ? -32.412 -2.542 28.818 1.00 28.47 420 GLY A CA 1
ATOM 3381 C C . GLY A 1 420 ? -31.946 -1.530 29.863 1.00 28.47 420 GLY A C 1
ATOM 3382 O O . GLY A 1 420 ? -31.891 -1.896 31.032 1.00 28.47 420 GLY A O 1
ATOM 3383 N N . THR A 1 421 ? -31.679 -0.272 29.498 1.00 28.02 421 THR A N 1
ATOM 3384 C CA . THR A 1 421 ? -31.058 0.684 30.436 1.00 28.02 421 THR A CA 1
ATOM 3385 C C . THR A 1 421 ? -31.626 2.087 30.223 1.00 28.02 421 THR A C 1
ATOM 3387 O O . THR A 1 421 ? -31.517 2.645 29.133 1.00 28.02 421 THR A O 1
ATOM 3390 N N . GLU A 1 422 ? -32.288 2.657 31.234 1.00 23.81 422 GLU A N 1
ATOM 3391 C CA . GLU A 1 422 ? -32.782 4.039 31.172 1.00 23.81 422 GLU A CA 1
ATOM 3392 C C . GLU A 1 422 ? -31.646 5.035 31.437 1.00 23.81 422 GLU A C 1
ATOM 3394 O O . GLU A 1 422 ? -30.924 4.921 32.425 1.00 23.81 422 GLU A O 1
ATOM 3399 N N . LEU A 1 423 ? -31.508 6.028 30.554 1.00 30.89 423 LEU A N 1
ATOM 3400 C CA . LEU A 1 423 ? -30.566 7.137 30.681 1.00 30.89 423 LEU A CA 1
ATOM 3401 C C . LEU A 1 423 ? -31.372 8.423 30.917 1.00 30.89 423 LEU A C 1
ATOM 3403 O O . LEU A 1 423 ? -32.054 8.907 30.011 1.00 30.89 423 LEU A O 1
ATOM 3407 N N . VAL A 1 424 ? -31.326 8.948 32.144 1.00 27.05 424 VAL A N 1
ATOM 3408 C CA . VAL A 1 424 ? -31.938 10.230 32.525 1.00 27.05 424 VAL A CA 1
ATOM 3409 C C . VAL A 1 424 ? -30.815 11.246 32.720 1.00 27.05 424 VAL A C 1
ATOM 3411 O O . VAL A 1 424 ? -30.002 11.107 33.632 1.00 27.05 424 VAL A O 1
ATOM 3414 N N . VAL A 1 425 ? -30.763 12.263 31.859 1.00 31.64 425 VAL A N 1
ATOM 3415 C CA . VAL A 1 425 ? -29.900 13.438 32.037 1.00 31.64 425 VAL A CA 1
ATOM 3416 C C . VAL A 1 425 ? -30.762 14.536 32.652 1.00 31.64 425 VAL A C 1
ATOM 3418 O O . VAL A 1 425 ? -31.568 15.149 31.960 1.00 31.64 425 VAL A O 1
ATOM 3421 N N . THR A 1 426 ? -30.634 14.761 33.960 1.00 24.77 426 THR A N 1
ATOM 3422 C CA . THR A 1 426 ? -31.164 15.965 34.616 1.00 24.77 426 THR A CA 1
ATOM 3423 C C . THR A 1 426 ? -30.042 16.990 34.708 1.00 24.77 426 THR A C 1
ATOM 3425 O O . THR A 1 426 ? -29.050 16.748 35.399 1.00 24.77 426 THR A O 1
ATOM 3428 N N . GLY A 1 427 ? -30.184 18.108 34.006 1.00 29.22 427 GLY A N 1
ATOM 3429 C CA . GLY A 1 427 ? -29.400 19.311 34.257 1.00 29.22 427 GLY A CA 1
ATOM 3430 C C . GLY A 1 427 ? -30.301 20.347 34.910 1.00 29.22 427 GLY A C 1
ATOM 3431 O O . GLY A 1 427 ? -31.391 20.571 34.394 1.00 29.22 427 GLY A O 1
ATOM 3432 N N . ASP A 1 428 ? -29.835 20.963 35.994 1.00 25.08 428 ASP A N 1
ATOM 3433 C CA . ASP A 1 428 ? -30.347 22.257 36.438 1.00 25.08 428 ASP A CA 1
ATOM 3434 C C . ASP A 1 428 ? -29.220 23.300 36.350 1.00 25.08 428 ASP A C 1
ATOM 3436 O O . ASP A 1 428 ? -28.104 23.086 36.829 1.00 25.08 428 ASP A O 1
ATOM 3440 N N . ASP A 1 429 ? -29.600 24.401 35.700 1.00 25.80 429 ASP A N 1
ATOM 3441 C CA . ASP A 1 429 ? -29.091 25.773 35.659 1.00 25.80 429 ASP A CA 1
ATOM 3442 C C . ASP A 1 429 ? -27.738 26.150 35.014 1.00 25.80 429 ASP A C 1
ATOM 3444 O O . ASP A 1 429 ? -26.650 26.011 35.565 1.00 25.80 429 ASP A O 1
ATOM 3448 N N . HIS A 1 430 ? -27.915 26.783 33.842 1.00 30.45 430 HIS A N 1
ATOM 3449 C CA . HIS A 1 430 ? -27.296 28.008 33.315 1.00 30.45 430 HIS A CA 1
ATOM 3450 C C . HIS A 1 430 ? -25.772 28.208 33.392 1.00 30.45 430 HIS A C 1
ATOM 3452 O O . HIS A 1 430 ? -25.221 28.526 34.440 1.00 30.45 430 HIS A O 1
ATOM 3458 N N . LEU A 1 431 ? -25.146 28.300 32.210 1.00 25.55 431 LEU A N 1
ATOM 3459 C CA . LEU A 1 431 ? -24.426 29.506 31.765 1.00 25.55 431 LEU A CA 1
ATOM 3460 C C . LEU A 1 431 ? -24.113 29.416 30.265 1.00 25.55 431 LEU A C 1
ATOM 3462 O O . LEU A 1 431 ? -23.494 28.467 29.796 1.00 25.55 431 LEU A O 1
ATOM 3466 N N . ALA A 1 432 ? -24.590 30.424 29.537 1.00 30.92 432 ALA A N 1
ATOM 3467 C CA . ALA A 1 432 ? -24.288 30.687 28.139 1.00 30.92 432 ALA A CA 1
ATOM 3468 C C . ALA A 1 432 ? -22.826 31.116 27.971 1.00 30.92 432 ALA A C 1
ATOM 3470 O O . ALA A 1 432 ? -22.335 31.852 28.826 1.00 30.92 432 ALA A O 1
ATOM 3471 N N . LEU A 1 433 ? -22.193 30.721 26.860 1.00 26.34 433 LEU A N 1
ATOM 3472 C CA . LEU A 1 433 ? -21.215 31.505 26.092 1.00 26.34 433 LEU A CA 1
ATOM 3473 C C . LEU A 1 433 ? -20.906 30.742 24.787 1.00 26.34 433 LEU A C 1
ATOM 3475 O O . LEU A 1 433 ? -20.414 29.618 24.819 1.00 26.34 433 LEU A O 1
ATOM 3479 N N . GLY A 1 434 ? -21.229 31.391 23.665 1.00 31.48 434 GLY A N 1
ATOM 3480 C CA . GLY A 1 434 ? -21.472 30.786 22.358 1.00 31.48 434 GLY A CA 1
ATOM 3481 C C . GLY A 1 434 ? -20.314 30.023 21.733 1.00 31.48 434 GLY A C 1
ATOM 3482 O O . GLY A 1 434 ? -19.228 30.575 21.568 1.00 31.48 434 GLY A O 1
ATOM 3483 N N . TRP A 1 435 ? -20.621 28.800 21.295 1.00 29.61 435 TRP A N 1
ATOM 3484 C CA . TRP A 1 435 ? -19.884 28.034 20.292 1.00 29.61 435 TRP A CA 1
ATOM 3485 C C . TRP A 1 435 ? -20.902 27.322 19.401 1.00 29.61 435 TRP A C 1
ATOM 3487 O O . TRP A 1 435 ? -21.373 26.223 19.692 1.00 29.61 435 TRP A O 1
ATOM 3497 N N . GLU A 1 436 ? -21.264 27.960 18.291 1.00 33.06 436 GLU A N 1
ATOM 3498 C CA . GLU A 1 436 ? -22.130 27.332 17.301 1.00 33.06 436 GLU A CA 1
ATOM 3499 C C . GLU A 1 436 ? -21.352 26.225 16.566 1.00 33.06 436 GLU A C 1
ATOM 3501 O O . GLU A 1 436 ? -20.518 26.522 15.714 1.00 33.06 436 GLU A O 1
ATOM 3506 N N . ARG A 1 437 ? -21.722 24.961 16.842 1.00 42.69 437 ARG A N 1
ATOM 3507 C CA . ARG A 1 437 ? -21.474 23.717 16.065 1.00 42.69 437 ARG A CA 1
ATOM 3508 C C . ARG A 1 437 ? -20.360 22.783 16.572 1.00 42.69 437 ARG A C 1
ATOM 3510 O O . ARG A 1 437 ? -19.325 22.622 15.938 1.00 42.69 437 ARG A O 1
ATOM 3517 N N . VAL A 1 438 ? -20.671 22.011 17.615 1.00 38.25 438 VAL A N 1
ATOM 3518 C CA . VAL A 1 438 ? -20.234 20.604 17.731 1.00 38.25 438 VAL A CA 1
ATOM 3519 C C . VAL A 1 438 ? -21.510 19.769 17.744 1.00 38.25 438 VAL A C 1
ATOM 3521 O O . VAL A 1 438 ? -22.354 19.964 18.615 1.00 38.25 438 VAL A O 1
ATOM 3524 N N . ALA A 1 439 ? -21.711 18.932 16.725 1.00 34.25 439 ALA A N 1
ATOM 3525 C CA . ALA A 1 439 ? -23.046 18.437 16.393 1.00 34.25 439 ALA A CA 1
ATOM 3526 C C . ALA A 1 439 ? -23.631 17.450 17.413 1.00 34.25 439 ALA A C 1
ATOM 3528 O O . ALA A 1 439 ? -24.842 17.453 17.565 1.00 34.25 439 ALA A O 1
ATOM 3529 N N . ASP A 1 440 ? -22.839 16.673 18.158 1.00 40.53 440 ASP A N 1
ATOM 3530 C CA . ASP A 1 440 ? -23.364 15.758 19.180 1.00 40.53 440 ASP A CA 1
ATOM 3531 C C . ASP A 1 440 ? -22.279 15.405 20.221 1.00 40.53 440 ASP A C 1
ATOM 3533 O O . ASP A 1 440 ? -21.215 14.893 19.864 1.00 40.53 440 ASP A O 1
ATOM 3537 N N . VAL A 1 441 ? -22.552 15.632 21.515 1.00 37.66 441 VAL A N 1
ATOM 3538 C CA . VAL A 1 441 ? -21.724 15.144 22.637 1.00 37.66 441 VAL A CA 1
ATOM 3539 C C . VAL A 1 441 ? -22.525 14.110 23.427 1.00 37.66 441 VAL A C 1
ATOM 3541 O O . VAL A 1 441 ? -23.526 14.444 24.060 1.00 37.66 441 VAL A O 1
ATOM 3544 N N . VAL A 1 442 ? -22.086 12.849 23.419 1.00 40.31 442 VAL A N 1
ATOM 3545 C CA . VAL A 1 442 ? -22.728 11.763 24.184 1.00 40.31 442 VAL A CA 1
ATOM 3546 C C . VAL A 1 442 ? -21.912 11.465 25.443 1.00 40.31 442 VAL A C 1
ATOM 3548 O O . VAL A 1 442 ? -20.724 11.158 25.351 1.00 40.31 442 VAL A O 1
ATOM 3551 N N . VAL A 1 443 ? -22.552 11.530 26.619 1.00 39.28 443 VAL A N 1
ATOM 3552 C CA . VAL A 1 443 ? -21.933 11.238 27.925 1.00 39.28 443 VAL A CA 1
ATOM 3553 C C . VAL A 1 443 ? -22.552 9.971 28.521 1.00 39.28 443 VAL A C 1
ATOM 3555 O O . VAL A 1 443 ? -23.732 9.959 28.870 1.00 39.28 443 VAL A O 1
ATOM 3558 N N . ALA A 1 444 ? -21.762 8.903 28.664 1.00 40.00 444 ALA A N 1
ATOM 3559 C CA . ALA A 1 444 ? -22.216 7.618 29.209 1.00 40.00 444 ALA A CA 1
ATOM 3560 C C . ALA A 1 444 ? -21.597 7.327 30.592 1.00 40.00 444 ALA A C 1
ATOM 3562 O O . ALA A 1 444 ? -20.387 7.466 30.773 1.00 40.00 444 ALA A O 1
ATOM 3563 N N . ARG A 1 445 ? -22.418 6.900 31.570 1.00 38.19 445 ARG A N 1
ATOM 3564 C CA . ARG A 1 445 ? -21.952 6.342 32.860 1.00 38.19 445 ARG A CA 1
ATOM 3565 C C . ARG A 1 445 ? -21.676 4.852 32.722 1.00 38.19 445 ARG A C 1
ATOM 3567 O O . ARG A 1 445 ? -22.406 4.160 32.022 1.00 38.19 445 ARG A O 1
ATOM 3574 N N . ASN A 1 446 ? -20.649 4.370 33.417 1.00 36.53 446 ASN A N 1
ATOM 3575 C CA . ASN A 1 446 ? -20.027 3.109 33.047 1.00 36.53 446 ASN A CA 1
ATOM 3576 C C . ASN A 1 446 ? -19.552 2.270 34.249 1.00 36.53 446 ASN A C 1
ATOM 3578 O O . ASN A 1 446 ? -18.360 2.177 34.538 1.00 36.53 446 ASN A O 1
ATOM 3582 N N . ASP A 1 447 ? -20.488 1.588 34.917 1.00 35.38 447 ASP A N 1
ATOM 3583 C CA . ASP A 1 447 ? -20.187 0.651 36.018 1.00 35.38 447 ASP A CA 1
ATOM 3584 C C . ASP A 1 447 ? -19.400 -0.594 35.551 1.00 35.38 447 ASP A C 1
ATOM 3586 O O . ASP A 1 447 ? -18.647 -1.187 36.320 1.00 35.38 447 ASP A O 1
ATOM 3590 N N . VAL A 1 448 ? -19.479 -0.939 34.261 1.00 33.75 448 VAL A N 1
ATOM 3591 C CA . VAL A 1 448 ? -18.718 -2.036 33.626 1.00 33.75 448 VAL A CA 1
ATOM 3592 C C . VAL A 1 448 ? -17.210 -1.725 33.523 1.00 33.75 448 VAL A C 1
ATOM 3594 O O . VAL A 1 448 ? -16.383 -2.628 33.466 1.00 33.75 448 VAL A O 1
ATOM 3597 N N . TRP A 1 449 ? -16.814 -0.450 33.563 1.00 33.25 449 TRP A N 1
ATOM 3598 C CA . TRP A 1 449 ? -15.456 -0.012 33.199 1.00 33.25 449 TRP A CA 1
ATOM 3599 C C . TRP A 1 449 ? -14.539 0.188 34.392 1.00 33.25 449 TRP A C 1
ATOM 3601 O O . TRP A 1 449 ? -13.320 0.130 34.248 1.00 33.25 449 TRP A O 1
ATOM 3611 N N . ARG A 1 450 ? -15.123 0.362 35.582 1.00 33.88 450 ARG A N 1
ATOM 3612 C CA . ARG A 1 450 ? -14.392 0.269 36.845 1.00 33.88 450 ARG A CA 1
ATOM 3613 C C . ARG A 1 450 ? -13.726 -1.104 36.978 1.00 33.88 450 ARG A C 1
ATOM 3615 O O . ARG A 1 450 ? -12.547 -1.173 37.308 1.00 33.88 450 ARG A O 1
ATOM 3622 N N . VAL A 1 451 ? -14.448 -2.161 36.597 1.00 37.38 451 VAL A N 1
ATOM 3623 C CA . VAL A 1 451 ? -13.938 -3.539 36.549 1.00 37.38 451 VAL A CA 1
ATOM 3624 C C . VAL A 1 451 ? -12.788 -3.665 35.544 1.00 37.38 451 VAL A C 1
ATOM 3626 O O . VAL A 1 451 ? -11.772 -4.273 35.859 1.00 37.38 451 VAL A O 1
ATOM 3629 N N . GLU A 1 452 ? -12.885 -3.033 34.370 1.00 38.94 452 GLU A N 1
ATOM 3630 C CA . GLU A 1 452 ? -11.849 -3.129 33.330 1.00 38.94 452 GLU A CA 1
ATOM 3631 C C . GLU A 1 452 ? -10.587 -2.292 33.642 1.00 38.94 452 GLU A C 1
ATOM 3633 O O . GLU A 1 452 ? -9.475 -2.684 33.291 1.00 38.94 452 GLU A O 1
ATOM 3638 N N . ALA A 1 453 ? -10.717 -1.159 34.343 1.00 39.19 453 ALA A N 1
ATOM 3639 C CA . ALA A 1 453 ? -9.581 -0.370 34.832 1.00 39.19 453 ALA A CA 1
ATOM 3640 C C . ALA A 1 453 ? -8.835 -1.081 35.977 1.00 39.19 453 ALA A C 1
ATOM 3642 O O . ALA A 1 453 ? -7.606 -1.177 35.942 1.00 39.19 453 ALA A O 1
ATOM 3643 N N . GLU A 1 454 ? -9.572 -1.647 36.939 1.00 45.34 454 GLU A N 1
ATOM 3644 C CA . GLU A 1 454 ? -9.018 -2.510 37.992 1.00 45.34 454 GLU A CA 1
ATOM 3645 C C . GLU A 1 454 ? -8.337 -3.747 37.374 1.00 45.34 454 GLU A C 1
ATOM 3647 O O . GLU A 1 454 ? -7.213 -4.096 37.747 1.00 45.34 454 GLU A O 1
ATOM 3652 N N . ARG A 1 455 ? -8.946 -4.342 36.339 1.00 45.25 455 ARG A N 1
ATOM 3653 C CA . ARG A 1 455 ? -8.368 -5.444 35.558 1.00 45.25 455 ARG A CA 1
ATOM 3654 C C . ARG A 1 455 ? -7.078 -5.043 34.839 1.00 45.25 455 ARG A C 1
ATOM 3656 O O . ARG A 1 455 ? -6.113 -5.797 34.898 1.00 45.25 455 ARG A O 1
ATOM 3663 N N . ARG A 1 456 ? -6.991 -3.864 34.208 1.00 50.81 456 ARG A N 1
ATOM 3664 C CA . ARG A 1 456 ? -5.745 -3.394 33.558 1.00 50.81 456 ARG A CA 1
ATOM 3665 C C . ARG A 1 456 ? -4.619 -3.107 34.550 1.00 50.81 456 ARG A C 1
ATOM 3667 O O . ARG A 1 456 ? -3.470 -3.438 34.251 1.00 50.81 456 ARG A O 1
ATOM 3674 N N . SER A 1 457 ? -4.930 -2.532 35.714 1.00 51.78 457 SER A N 1
ATOM 3675 C CA . SER A 1 457 ? -3.944 -2.348 36.790 1.00 51.78 457 SER A CA 1
ATOM 3676 C C . SER A 1 457 ? -3.390 -3.702 37.235 1.00 51.78 457 SER A C 1
ATOM 3678 O O . SER A 1 457 ? -2.179 -3.909 37.219 1.00 51.78 457 SER A O 1
ATOM 3680 N N . ARG A 1 458 ? -4.284 -4.666 37.498 1.00 59.25 458 ARG A N 1
ATOM 3681 C CA . ARG A 1 458 ? -3.924 -6.042 37.859 1.00 59.25 458 ARG A CA 1
ATOM 3682 C C . ARG A 1 458 ? -3.071 -6.719 36.782 1.00 59.25 458 ARG A C 1
ATOM 3684 O O . ARG A 1 458 ? -2.053 -7.318 37.105 1.00 59.25 458 ARG A O 1
ATOM 3691 N N . LEU A 1 459 ? -3.431 -6.589 35.505 1.00 57.62 459 LEU A N 1
ATOM 3692 C CA . LEU A 1 459 ? -2.648 -7.132 34.389 1.00 57.62 459 LEU A CA 1
ATOM 3693 C C . LEU A 1 459 ? -1.235 -6.544 34.336 1.00 57.62 459 LEU A C 1
ATOM 3695 O O . LEU A 1 459 ? -0.274 -7.274 34.124 1.00 57.62 459 LEU A O 1
ATOM 3699 N N . THR A 1 460 ? -1.096 -5.239 34.553 1.00 62.34 460 THR A N 1
ATOM 3700 C CA . THR A 1 460 ? 0.202 -4.553 34.505 1.00 62.34 460 THR A CA 1
ATOM 3701 C C . THR A 1 460 ? 1.131 -5.033 35.625 1.00 62.34 460 THR A C 1
ATOM 3703 O O . THR A 1 460 ? 2.295 -5.346 35.362 1.00 62.34 460 THR A O 1
ATOM 3706 N N . ASP A 1 461 ? 0.606 -5.206 36.840 1.00 65.31 461 ASP A N 1
ATOM 3707 C CA . ASP A 1 461 ? 1.363 -5.740 37.979 1.00 65.31 461 ASP A CA 1
ATOM 3708 C C . ASP A 1 461 ? 1.823 -7.186 37.739 1.00 65.31 461 ASP A C 1
ATOM 3710 O O . ASP A 1 461 ? 3.009 -7.501 37.889 1.00 65.31 461 ASP A O 1
ATOM 3714 N N . LEU A 1 462 ? 0.912 -8.049 37.269 1.00 64.88 462 LEU A N 1
ATOM 3715 C CA . LEU A 1 462 ? 1.206 -9.446 36.933 1.00 64.88 462 LEU A CA 1
ATOM 3716 C C . LEU A 1 462 ? 2.334 -9.559 35.888 1.00 64.88 462 LEU A C 1
ATOM 3718 O O . LEU A 1 462 ? 3.223 -10.408 36.002 1.00 64.88 462 LEU A O 1
ATOM 3722 N N . LEU A 1 463 ? 2.345 -8.671 34.890 1.00 66.50 463 LEU A N 1
ATOM 3723 C CA . LEU A 1 463 ? 3.366 -8.647 33.840 1.00 66.50 463 LEU A CA 1
ATOM 3724 C C . LEU A 1 463 ? 4.729 -8.169 34.327 1.00 66.50 463 LEU A C 1
ATOM 3726 O O . LEU A 1 463 ? 5.753 -8.753 33.962 1.00 66.50 463 LEU A O 1
ATOM 3730 N N . HIS A 1 464 ? 4.763 -7.130 35.161 1.00 66.19 464 HIS A N 1
ATOM 3731 C CA . HIS A 1 464 ? 6.008 -6.661 35.763 1.00 66.19 464 HIS A CA 1
ATOM 3732 C C . HIS A 1 464 ? 6.635 -7.717 36.671 1.00 66.19 464 HIS A C 1
ATOM 3734 O O . HIS A 1 464 ? 7.862 -7.847 36.719 1.00 66.19 464 HIS A O 1
ATOM 3740 N N . THR A 1 465 ? 5.818 -8.486 37.386 1.00 67.94 465 THR A N 1
ATOM 3741 C CA . THR A 1 465 ? 6.283 -9.639 38.156 1.00 67.94 465 THR A CA 1
ATOM 3742 C C . THR A 1 465 ? 6.860 -10.717 37.240 1.00 67.94 465 THR A C 1
ATOM 3744 O O . THR A 1 465 ? 8.018 -11.097 37.423 1.00 67.94 465 THR A O 1
ATOM 3747 N N . TRP A 1 466 ? 6.117 -11.167 36.224 1.00 66.75 466 TRP A N 1
ATOM 3748 C CA . TRP A 1 466 ? 6.593 -12.203 35.301 1.00 66.75 466 TRP A CA 1
ATOM 3749 C C . TRP A 1 466 ? 7.922 -11.816 34.626 1.00 66.75 466 TRP A C 1
ATOM 3751 O O . TRP A 1 466 ? 8.877 -12.592 34.657 1.00 66.75 466 TRP A O 1
ATOM 3761 N N . ARG A 1 467 ? 8.039 -10.576 34.124 1.00 66.38 467 ARG A N 1
ATOM 3762 C CA . ARG A 1 467 ? 9.254 -10.063 33.460 1.00 66.38 467 ARG A CA 1
ATOM 3763 C C . ARG A 1 467 ? 10.481 -10.061 34.375 1.00 66.38 467 ARG A C 1
ATOM 3765 O O . ARG A 1 467 ? 11.584 -10.371 33.931 1.00 66.38 467 ARG A O 1
ATOM 3772 N N . ARG A 1 468 ? 10.310 -9.707 35.655 1.00 67.62 468 ARG A N 1
ATOM 3773 C CA . ARG A 1 468 ? 11.410 -9.724 36.634 1.00 67.62 468 ARG A CA 1
ATOM 3774 C C . ARG A 1 468 ? 11.888 -11.148 36.936 1.00 67.62 468 ARG A C 1
ATOM 3776 O O . ARG A 1 468 ? 13.071 -11.327 37.206 1.00 67.62 468 ARG A O 1
ATOM 3783 N N . ALA A 1 469 ? 10.993 -12.135 36.882 1.00 63.19 469 ALA A N 1
ATOM 3784 C CA . ALA A 1 469 ? 11.292 -13.529 37.213 1.00 63.19 469 ALA A CA 1
ATOM 3785 C C . ALA A 1 469 ? 12.004 -14.285 36.090 1.00 63.19 469 ALA A C 1
ATOM 3787 O O . ALA A 1 469 ? 12.885 -15.095 36.368 1.00 63.19 469 ALA A O 1
ATOM 3788 N N . THR A 1 470 ? 11.629 -14.041 34.833 1.00 63.47 470 THR A N 1
ATOM 3789 C CA . THR A 1 470 ? 12.144 -14.811 33.690 1.00 63.47 470 THR A CA 1
ATOM 3790 C C . THR A 1 470 ? 13.432 -14.245 33.093 1.00 63.47 470 THR A C 1
ATOM 3792 O O . THR A 1 470 ? 14.096 -14.946 32.339 1.00 63.47 470 THR A O 1
ATOM 3795 N N . GLN A 1 471 ? 13.806 -13.001 33.429 1.00 57.19 471 GLN A N 1
ATOM 3796 C CA . GLN A 1 471 ? 14.942 -12.271 32.835 1.00 57.19 471 GLN A CA 1
ATOM 3797 C C . GLN A 1 471 ? 14.894 -12.165 31.294 1.00 57.19 471 GLN A C 1
ATOM 3799 O O . GLN A 1 471 ? 15.896 -11.826 30.661 1.00 57.19 471 GLN A O 1
ATOM 3804 N N . GLU A 1 472 ? 13.739 -12.411 30.669 1.00 52.69 472 GLU A N 1
ATOM 3805 C CA . GLU A 1 472 ? 13.582 -12.317 29.218 1.00 52.69 472 GLU A CA 1
ATOM 3806 C C . GLU A 1 472 ? 13.602 -10.846 28.750 1.00 52.69 472 GLU A C 1
ATOM 3808 O O . GLU A 1 472 ? 12.936 -9.974 29.318 1.00 52.69 472 GLU A O 1
ATOM 3813 N N . ARG A 1 473 ? 14.363 -10.554 27.681 1.00 44.59 473 ARG A N 1
ATOM 3814 C CA . ARG A 1 473 ? 14.528 -9.213 27.070 1.00 44.59 473 ARG A CA 1
ATOM 3815 C C . ARG A 1 473 ? 13.331 -8.786 26.207 1.00 44.59 473 ARG A C 1
ATOM 3817 O O . ARG A 1 473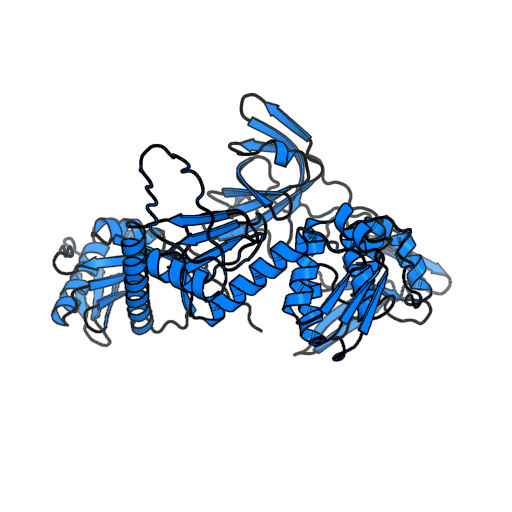 ? 13.501 -8.144 25.177 1.00 44.59 473 ARG A O 1
ATOM 3824 N N . LEU A 1 474 ? 12.117 -9.132 26.612 1.00 51.16 474 LEU A N 1
ATOM 3825 C CA . LEU A 1 474 ? 10.927 -8.847 25.817 1.00 51.16 474 LEU A CA 1
ATOM 3826 C C . LEU A 1 474 ? 10.337 -7.481 26.204 1.00 51.16 474 LEU A C 1
ATOM 3828 O O . LEU A 1 474 ? 10.248 -7.139 27.389 1.00 51.16 474 LEU A O 1
ATOM 3832 N N . HIS A 1 475 ? 9.946 -6.679 25.208 1.00 46.84 475 HIS A N 1
ATOM 3833 C CA . HIS A 1 475 ? 9.195 -5.437 25.435 1.00 46.84 475 HIS A CA 1
ATOM 3834 C C . HIS A 1 475 ? 7.728 -5.791 25.667 1.00 46.84 475 HIS A C 1
ATOM 3836 O O . HIS A 1 475 ? 7.069 -6.282 24.752 1.00 46.84 475 HIS A O 1
ATOM 3842 N N . VAL A 1 476 ? 7.242 -5.595 26.897 1.00 50.47 476 VAL A N 1
ATOM 3843 C CA . VAL A 1 476 ? 5.902 -6.021 27.314 1.00 50.47 476 VAL A CA 1
ATOM 3844 C C . VAL A 1 476 ? 5.018 -4.814 27.620 1.00 50.47 476 VAL A C 1
ATOM 3846 O O . VAL A 1 476 ? 5.366 -4.026 28.497 1.00 50.47 476 VAL A O 1
ATOM 3849 N N . THR A 1 477 ? 3.882 -4.672 26.931 1.00 51.69 477 THR A N 1
ATOM 3850 C CA . THR A 1 477 ? 2.888 -3.609 27.189 1.00 51.69 477 THR A CA 1
ATOM 3851 C C . THR A 1 477 ? 1.485 -4.195 27.344 1.00 51.69 477 THR A C 1
ATOM 3853 O O . THR A 1 477 ? 1.129 -5.151 26.657 1.00 51.69 477 THR A O 1
ATOM 3856 N N . SER A 1 478 ? 0.673 -3.649 28.255 1.00 46.84 478 SER A N 1
ATOM 3857 C CA . SER A 1 478 ? -0.752 -3.980 28.338 1.00 46.84 478 SER A CA 1
ATOM 3858 C C . SER A 1 478 ? -1.538 -3.015 27.438 1.00 46.84 478 SER A C 1
ATOM 3860 O O . SER A 1 478 ? -1.495 -1.798 27.609 1.00 46.84 478 SER A O 1
ATOM 3862 N N . ARG A 1 479 ? -2.245 -3.543 26.434 1.00 48.31 479 ARG A N 1
ATOM 3863 C CA . ARG A 1 479 ? -3.144 -2.774 25.555 1.00 48.31 479 ARG A CA 1
ATOM 3864 C C . ARG A 1 479 ? -4.477 -3.509 25.456 1.00 48.31 479 ARG A C 1
ATOM 3866 O O . ARG A 1 479 ? -4.509 -4.666 25.063 1.00 48.31 479 ARG A O 1
ATOM 3873 N N . GLN A 1 480 ? -5.579 -2.850 25.827 1.00 45.81 480 GLN A N 1
ATOM 3874 C CA . GLN A 1 480 ? -6.952 -3.365 25.638 1.00 45.81 480 GLN A CA 1
ATOM 3875 C C . GLN A 1 480 ? -7.197 -4.791 26.200 1.00 45.81 480 GLN A C 1
ATOM 3877 O O . GLN A 1 480 ? -7.798 -5.629 25.538 1.00 45.81 480 GLN A O 1
ATOM 3882 N N . GLY A 1 481 ? -6.689 -5.107 27.401 1.00 47.12 481 GLY A N 1
ATOM 3883 C CA . GLY A 1 481 ? -6.859 -6.447 27.999 1.00 47.12 481 GLY A CA 1
ATOM 3884 C C . GLY A 1 481 ? -6.011 -7.547 27.342 1.00 47.12 481 GLY A C 1
ATOM 3885 O O . GLY A 1 481 ? -6.180 -8.725 27.649 1.00 47.12 481 GLY A O 1
ATOM 3886 N N . ARG A 1 482 ? -5.084 -7.161 26.458 1.00 47.94 482 ARG A N 1
ATOM 3887 C CA . ARG A 1 482 ? -4.071 -8.013 25.838 1.00 47.94 482 ARG A CA 1
ATOM 3888 C C . ARG A 1 482 ? -2.678 -7.589 26.277 1.00 47.94 482 ARG A C 1
ATOM 3890 O O . ARG A 1 482 ? -2.414 -6.420 26.560 1.00 47.94 482 ARG A O 1
ATOM 3897 N N . VAL A 1 483 ? -1.783 -8.558 26.328 1.00 54.69 483 VAL A N 1
ATOM 3898 C CA . VAL A 1 483 ? -0.377 -8.391 26.678 1.00 54.69 483 VAL A CA 1
ATOM 3899 C C . VAL A 1 483 ? 0.421 -8.481 25.394 1.00 54.69 483 VAL A C 1
ATOM 3901 O O . VAL A 1 483 ? 0.470 -9.545 24.798 1.00 54.69 483 VAL A O 1
ATOM 3904 N N . VAL A 1 484 ? 1.056 -7.404 24.957 1.00 55.53 484 VAL A N 1
ATOM 3905 C CA . VAL A 1 484 ? 1.943 -7.445 23.792 1.00 55.53 484 VAL A CA 1
ATOM 3906 C C . VAL A 1 484 ? 3.357 -7.716 24.275 1.00 55.53 484 VAL A C 1
ATOM 3908 O O . VAL A 1 484 ? 3.850 -6.946 25.088 1.00 55.53 484 VAL A O 1
ATOM 3911 N N . VAL A 1 485 ? 3.996 -8.784 23.807 1.00 55.59 485 VAL A N 1
ATOM 3912 C CA . VAL A 1 485 ? 5.356 -9.208 24.160 1.00 55.59 485 VAL A CA 1
ATOM 3913 C C . VAL A 1 485 ? 6.222 -9.133 22.905 1.00 55.59 485 VAL A C 1
ATOM 3915 O O . VAL A 1 485 ? 5.924 -9.776 21.913 1.00 55.59 485 VAL A O 1
ATOM 3918 N N . THR A 1 486 ? 7.299 -8.357 22.910 1.00 52.88 486 THR A N 1
ATOM 3919 C CA . THR A 1 486 ? 8.111 -8.154 21.699 1.00 52.88 486 THR A CA 1
ATOM 3920 C C . THR A 1 486 ? 9.343 -9.051 21.713 1.00 52.88 486 THR A C 1
ATOM 3922 O O . THR A 1 486 ? 10.115 -8.929 22.661 1.00 52.88 486 THR A O 1
ATOM 3925 N N . GLY A 1 487 ? 9.554 -9.895 20.691 1.00 46.41 487 GLY A N 1
ATOM 3926 C CA . GLY A 1 487 ? 10.794 -10.681 20.511 1.00 46.41 487 GLY A CA 1
ATOM 3927 C C . GLY A 1 487 ? 10.721 -12.198 20.763 1.00 46.41 487 GLY A C 1
ATOM 3928 O O . GLY A 1 487 ? 11.762 -12.829 20.937 1.00 46.41 487 GLY A O 1
ATOM 3929 N N . ALA A 1 488 ? 9.531 -12.803 20.790 1.00 45.97 488 ALA A N 1
ATOM 3930 C CA . ALA A 1 488 ? 9.366 -14.263 20.789 1.00 45.97 488 ALA A CA 1
ATOM 3931 C C . ALA A 1 488 ? 8.614 -14.718 19.523 1.00 45.97 488 ALA A C 1
ATOM 3933 O O . ALA A 1 488 ? 8.019 -13.896 18.839 1.00 45.97 488 ALA A O 1
ATOM 3934 N N . ALA A 1 489 ? 8.626 -16.015 19.201 1.00 44.06 489 ALA A N 1
ATOM 3935 C CA . ALA A 1 489 ? 7.848 -16.540 18.074 1.00 44.06 489 ALA A CA 1
ATOM 3936 C C . ALA A 1 489 ? 6.328 -16.318 18.281 1.00 44.06 489 ALA A C 1
ATOM 3938 O O . ALA A 1 489 ? 5.859 -16.450 19.425 1.00 44.06 489 ALA A O 1
ATOM 3939 N N . PRO A 1 490 ? 5.558 -16.026 17.214 1.00 46.81 490 PRO A N 1
ATOM 3940 C CA . PRO A 1 490 ? 4.139 -15.705 17.287 1.00 46.81 490 PRO A CA 1
ATOM 3941 C C . PRO A 1 490 ? 3.341 -16.987 17.528 1.00 46.81 490 PRO A C 1
ATOM 3943 O O . PRO A 1 490 ? 2.958 -17.689 16.608 1.00 46.81 490 PRO A O 1
ATOM 3946 N N . LEU A 1 491 ? 3.102 -17.340 18.787 1.00 51.84 491 LEU A N 1
ATOM 3947 C CA . LEU A 1 491 ? 2.114 -18.361 19.140 1.00 51.84 491 LEU A CA 1
ATOM 3948 C C . LEU A 1 491 ? 1.090 -17.738 20.085 1.00 51.84 491 LEU A C 1
ATOM 3950 O O . LEU A 1 491 ? 1.492 -16.939 20.942 1.00 51.84 491 LEU A O 1
ATOM 3954 N N . PRO A 1 492 ? -0.201 -18.113 19.998 1.00 55.03 492 PRO A N 1
ATOM 3955 C CA . PRO A 1 492 ? -1.198 -17.690 20.966 1.00 55.03 492 PRO A CA 1
ATOM 3956 C C . PRO A 1 492 ? -0.750 -18.118 22.358 1.00 55.03 492 PRO A C 1
ATOM 3958 O O . PRO A 1 492 ? -0.499 -19.295 22.643 1.00 55.03 492 PRO A O 1
ATOM 3961 N N . ARG A 1 493 ? -0.602 -17.137 23.236 1.00 73.38 493 ARG A N 1
ATOM 3962 C CA . ARG A 1 493 ? -0.221 -17.348 24.625 1.00 73.38 493 ARG A CA 1
ATOM 3963 C C . ARG A 1 493 ? -1.297 -16.745 25.515 1.00 73.38 493 ARG A C 1
ATOM 3965 O O . ARG A 1 493 ? -2.008 -15.831 25.107 1.00 73.38 493 ARG A O 1
ATOM 3972 N N . LYS A 1 494 ? -1.426 -17.238 26.741 1.00 80.06 494 LYS A N 1
ATOM 3973 C CA . LYS A 1 494 ? -2.297 -16.628 27.750 1.00 80.06 494 LYS A CA 1
ATOM 3974 C C . LYS A 1 494 ? -1.522 -16.308 29.006 1.00 80.06 494 LYS A C 1
ATOM 3976 O O . LYS A 1 494 ? -0.833 -17.177 29.537 1.00 80.06 494 LYS A O 1
ATOM 3981 N N . LEU A 1 495 ? -1.673 -15.078 29.482 1.00 82.12 495 LEU A N 1
ATOM 3982 C CA . LEU A 1 495 ? -1.329 -14.714 30.845 1.00 82.12 495 LEU A CA 1
ATOM 3983 C C . LEU A 1 495 ? -2.402 -15.311 31.750 1.00 82.12 495 LEU A C 1
ATOM 3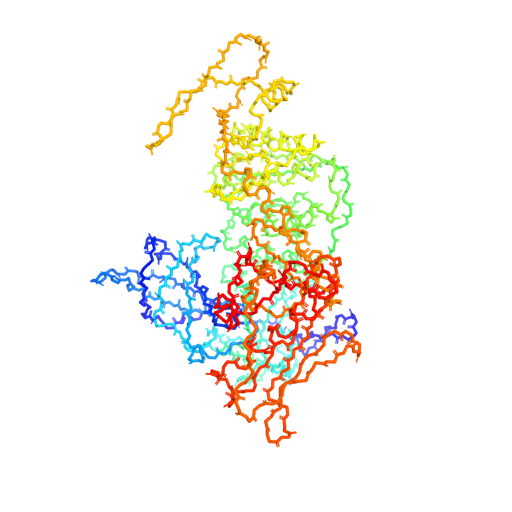985 O O . LEU A 1 495 ? -3.595 -15.088 31.539 1.00 82.12 495 LEU A O 1
ATOM 3989 N N . MET A 1 496 ? -1.973 -16.078 32.740 1.00 88.38 496 MET A N 1
ATOM 3990 C CA . MET A 1 496 ? -2.856 -16.745 33.680 1.00 88.38 496 MET A CA 1
ATOM 3991 C C . MET A 1 496 ? -2.413 -16.454 35.106 1.00 88.38 496 MET A C 1
ATOM 3993 O O . MET A 1 496 ? -1.211 -16.374 35.379 1.00 88.38 496 MET A O 1
ATOM 3997 N N . ALA A 1 497 ? -3.379 -16.349 36.013 1.00 89.88 497 ALA A N 1
ATOM 3998 C CA . ALA A 1 497 ? -3.116 -16.209 37.436 1.00 89.88 497 ALA A CA 1
ATOM 3999 C C . ALA A 1 497 ? -3.985 -17.147 38.276 1.00 89.88 497 ALA A C 1
ATOM 4001 O O . ALA A 1 497 ? -5.005 -17.674 37.822 1.00 89.88 497 ALA A O 1
ATOM 4002 N N . ARG A 1 498 ? -3.544 -17.394 39.510 1.00 92.12 498 ARG A N 1
ATOM 4003 C CA . ARG A 1 498 ? -4.242 -18.249 40.476 1.00 92.12 498 ARG A CA 1
ATOM 4004 C C . ARG A 1 498 ? -3.864 -17.877 41.908 1.00 92.12 498 ARG A C 1
ATOM 4006 O O . ARG A 1 498 ? -2.711 -17.555 42.163 1.00 92.12 498 ARG A O 1
ATOM 4013 N N . ASP A 1 499 ? -4.804 -17.989 42.839 1.00 92.75 499 ASP A N 1
ATOM 4014 C CA . ASP A 1 499 ? -4.489 -18.071 44.271 1.00 92.75 499 ASP A CA 1
ATOM 4015 C C . ASP A 1 499 ? -3.844 -19.435 44.581 1.00 92.75 499 ASP A C 1
ATOM 4017 O O . ASP A 1 499 ? -4.372 -20.484 44.211 1.00 92.75 499 ASP A O 1
ATOM 4021 N N . LEU A 1 500 ? -2.666 -19.437 45.202 1.00 92.44 500 LEU A N 1
ATOM 4022 C CA . LEU A 1 500 ? -1.890 -20.655 45.443 1.00 92.44 500 LEU A CA 1
ATOM 4023 C C . LEU A 1 500 ? -2.332 -21.437 46.685 1.00 92.44 500 LEU A C 1
ATOM 4025 O O . LEU A 1 500 ? -1.892 -22.577 46.843 1.00 92.44 500 LEU A O 1
ATOM 4029 N N . ALA A 1 501 ? -3.184 -20.871 47.547 1.00 88.62 501 ALA A N 1
ATOM 4030 C CA . ALA A 1 501 ? -3.564 -21.485 48.820 1.00 88.62 501 ALA A CA 1
ATOM 4031 C C . ALA A 1 501 ? -4.228 -22.865 48.657 1.00 88.62 501 ALA A C 1
ATOM 4033 O O . ALA A 1 501 ? -4.046 -23.745 49.500 1.00 88.62 501 ALA A O 1
ATOM 4034 N N . ASP A 1 502 ? -4.966 -23.069 47.565 1.00 88.06 502 ASP A N 1
ATOM 4035 C CA . ASP A 1 502 ? -5.698 -24.295 47.241 1.00 88.06 502 ASP A CA 1
ATOM 4036 C C . ASP A 1 502 ? -5.165 -24.979 45.965 1.00 88.06 502 ASP A C 1
ATOM 4038 O O . ASP A 1 502 ? -5.896 -25.690 45.270 1.00 88.06 502 ASP A O 1
ATOM 4042 N N . HIS A 1 503 ? -3.903 -24.751 45.582 1.00 93.00 503 HIS A N 1
ATOM 4043 C CA . HIS A 1 503 ? -3.346 -25.376 44.378 1.00 93.00 503 HIS A CA 1
ATOM 4044 C C . HIS A 1 503 ? -3.263 -26.916 44.517 1.00 93.00 503 HIS A C 1
ATOM 4046 O O . HIS A 1 503 ? -2.724 -27.414 45.511 1.00 93.00 503 HIS A O 1
ATOM 4052 N N . PRO A 1 504 ? -3.776 -27.701 43.542 1.00 89.81 504 PRO A N 1
ATOM 4053 C CA . PRO A 1 504 ? -3.721 -29.160 43.607 1.00 89.81 504 PRO A CA 1
ATOM 4054 C C . PRO A 1 504 ? -2.285 -29.700 43.570 1.00 89.81 504 PRO A C 1
ATOM 4056 O O . PRO A 1 504 ? -1.571 -29.535 42.582 1.00 89.81 504 PRO A O 1
ATOM 4059 N N . ALA A 1 505 ? -1.895 -30.450 44.603 1.00 88.94 505 ALA A N 1
ATOM 4060 C CA . ALA A 1 505 ? -0.569 -31.065 44.697 1.00 88.94 505 ALA A CA 1
ATOM 4061 C C . ALA A 1 505 ? -0.627 -32.595 44.865 1.00 88.94 505 ALA A C 1
ATOM 4063 O O . ALA A 1 505 ? -0.252 -33.106 45.928 1.00 88.94 505 ALA A O 1
ATOM 4064 N N . PRO A 1 506 ? -1.106 -33.339 43.844 1.00 92.06 506 PRO A N 1
ATOM 4065 C CA . PRO A 1 506 ? -1.149 -34.797 43.895 1.00 92.06 506 PRO A CA 1
ATOM 4066 C C . PRO A 1 506 ? 0.264 -35.388 43.967 1.00 92.06 506 PRO A C 1
ATOM 4068 O O . PRO A 1 506 ? 1.220 -34.815 43.444 1.00 92.06 506 PRO A O 1
ATOM 4071 N N . ALA A 1 507 ? 0.396 -36.557 44.591 1.00 90.50 507 ALA A N 1
ATOM 4072 C CA . ALA A 1 507 ? 1.629 -37.332 44.510 1.00 90.50 507 ALA A CA 1
ATOM 4073 C C . ALA A 1 507 ? 1.809 -37.904 43.087 1.00 90.50 507 ALA A C 1
ATOM 4075 O O . ALA A 1 507 ? 0.809 -38.176 42.412 1.00 90.50 507 ALA A O 1
ATOM 4076 N N . PRO A 1 508 ? 3.053 -38.089 42.608 1.00 89.94 508 PRO A N 1
ATOM 4077 C CA . PRO A 1 508 ? 3.289 -38.829 41.373 1.00 89.94 508 PRO A CA 1
ATOM 4078 C C . PRO A 1 508 ? 2.798 -40.288 41.522 1.00 89.94 508 PRO A C 1
ATOM 4080 O O . PRO A 1 508 ? 2.821 -40.815 42.636 1.00 89.94 508 PRO A O 1
ATOM 4083 N N . PRO A 1 509 ? 2.349 -40.951 40.437 1.00 89.88 509 PRO A N 1
ATOM 4084 C CA . PRO A 1 509 ? 1.969 -42.364 40.477 1.00 89.88 509 PRO A CA 1
ATOM 4085 C C . PRO A 1 509 ? 3.131 -43.276 40.893 1.00 89.88 509 PRO A C 1
ATOM 4087 O O . PRO A 1 509 ? 4.298 -42.928 40.703 1.00 89.88 509 PRO A O 1
ATOM 4090 N N . ASP A 1 510 ? 2.813 -44.476 41.382 1.00 89.38 510 ASP A N 1
ATOM 4091 C CA . ASP A 1 510 ? 3.817 -45.477 41.757 1.00 89.38 510 ASP A CA 1
ATOM 4092 C C . ASP A 1 510 ? 4.808 -45.752 40.610 1.00 89.38 510 ASP A C 1
ATOM 4094 O O . ASP A 1 510 ? 4.433 -45.885 39.443 1.00 89.38 510 ASP A O 1
ATOM 4098 N N . GLY A 1 511 ? 6.097 -45.837 40.948 1.00 89.06 511 GLY A N 1
ATOM 4099 C CA . GLY A 1 511 ? 7.184 -46.010 39.977 1.00 89.06 511 GLY A CA 1
ATOM 4100 C C . GLY A 1 511 ? 7.726 -44.708 39.374 1.00 89.06 511 GLY A C 1
ATOM 4101 O O . GLY A 1 511 ? 8.678 -44.764 38.592 1.00 89.06 511 GLY A O 1
ATOM 4102 N N . TYR A 1 512 ? 7.170 -43.552 39.739 1.00 92.50 512 TYR A N 1
ATOM 4103 C CA . TYR A 1 512 ? 7.732 -42.235 39.444 1.00 92.50 512 TYR A CA 1
ATOM 4104 C C . TYR A 1 512 ? 8.274 -41.585 40.719 1.00 92.50 512 TYR A C 1
ATOM 4106 O O . TYR A 1 512 ? 7.603 -41.559 41.748 1.00 92.50 512 TYR A O 1
ATOM 4114 N N . GLU A 1 513 ? 9.477 -41.022 40.650 1.00 93.69 513 GLU A N 1
ATOM 4115 C CA . GLU A 1 513 ? 10.131 -40.372 41.787 1.00 93.69 513 GLU A CA 1
ATOM 4116 C C . GLU A 1 513 ? 10.232 -38.864 41.543 1.00 93.69 513 GLU A C 1
ATOM 4118 O O . GLU A 1 513 ? 10.767 -38.429 40.527 1.00 93.69 513 GLU A O 1
ATOM 4123 N N . LEU A 1 514 ? 9.701 -38.060 42.466 1.00 95.31 514 LEU A N 1
ATOM 4124 C CA . LEU A 1 514 ? 9.714 -36.598 42.398 1.00 95.31 514 LEU A CA 1
ATOM 4125 C C . LEU A 1 514 ? 10.778 -36.039 43.343 1.00 95.31 514 LEU A C 1
ATOM 4127 O O . LEU A 1 514 ? 10.746 -36.301 44.543 1.00 95.31 514 LEU A O 1
ATOM 4131 N N . VAL A 1 515 ? 11.674 -35.214 42.808 1.00 93.06 515 VAL A N 1
ATOM 4132 C CA . VAL A 1 515 ? 12.732 -34.545 43.573 1.00 93.06 515 VAL A CA 1
ATOM 4133 C C . VAL A 1 515 ? 12.622 -33.041 43.377 1.00 93.06 515 VAL A C 1
ATOM 4135 O O . VAL A 1 515 ? 12.549 -32.567 42.242 1.00 93.06 515 VAL A O 1
ATOM 4138 N N . VAL A 1 516 ? 12.656 -32.297 44.483 1.00 94.12 516 VAL A N 1
ATOM 4139 C CA . VAL A 1 516 ? 12.692 -30.832 44.487 1.00 94.12 516 VAL A CA 1
ATOM 4140 C C . VAL A 1 516 ? 14.054 -30.357 44.981 1.00 94.12 516 VAL A C 1
ATOM 4142 O O . VAL A 1 516 ? 14.563 -30.845 45.989 1.00 94.12 516 VAL A O 1
ATOM 4145 N N . THR A 1 517 ? 14.657 -29.411 44.268 1.00 88.75 517 THR A N 1
ATOM 4146 C CA . THR A 1 517 ? 15.939 -28.795 44.620 1.00 88.75 517 THR A CA 1
ATOM 4147 C C . THR A 1 517 ? 15.800 -27.278 44.693 1.00 88.75 517 THR A C 1
ATOM 4149 O O . THR A 1 517 ? 15.035 -26.672 43.947 1.00 88.75 517 THR A O 1
ATOM 4152 N N . ARG A 1 518 ? 16.539 -26.651 45.614 1.00 83.00 518 ARG A N 1
ATOM 4153 C CA . ARG A 1 518 ? 16.447 -25.210 45.911 1.00 83.00 518 ARG A CA 1
ATOM 4154 C C . ARG A 1 518 ? 17.678 -24.404 45.455 1.00 83.00 518 ARG A C 1
ATOM 4156 O O . ARG A 1 518 ? 17.948 -23.335 45.999 1.00 83.00 518 ARG A O 1
ATOM 4163 N N . THR A 1 519 ? 18.493 -24.900 44.514 1.00 65.56 519 THR A N 1
ATOM 4164 C CA . THR A 1 519 ? 19.760 -24.222 44.163 1.00 65.56 519 THR A CA 1
ATOM 4165 C C . THR A 1 519 ? 20.195 -24.415 42.700 1.00 65.56 519 THR A C 1
ATOM 4167 O O . THR A 1 519 ? 20.514 -25.546 42.332 1.00 65.56 519 THR A O 1
ATOM 4170 N N . PRO A 1 520 ? 20.304 -23.334 41.889 1.00 54.66 520 PRO A N 1
ATOM 4171 C CA . PRO A 1 520 ? 19.710 -22.003 42.088 1.00 54.66 520 PRO A CA 1
ATOM 4172 C C . PRO A 1 520 ? 18.196 -22.012 41.783 1.00 54.66 520 PRO A C 1
ATOM 4174 O O . PRO A 1 520 ? 17.768 -22.536 40.755 1.00 54.66 520 PRO A O 1
ATOM 4177 N N . GLY A 1 521 ? 17.385 -21.425 42.673 1.00 72.69 521 GLY A N 1
ATOM 4178 C CA . GLY A 1 521 ? 15.918 -21.368 42.548 1.00 72.69 521 GLY A CA 1
ATOM 4179 C C . GLY A 1 521 ? 15.201 -22.671 42.927 1.00 72.69 521 GLY A C 1
ATOM 4180 O O . GLY A 1 521 ? 15.845 -23.676 43.227 1.00 72.69 521 GLY A O 1
ATOM 4181 N N . ILE A 1 522 ? 13.865 -22.657 42.929 1.00 89.25 522 ILE A N 1
ATOM 4182 C CA . ILE A 1 522 ? 13.044 -23.838 43.223 1.00 89.25 522 ILE A CA 1
ATOM 4183 C C . ILE A 1 522 ? 12.821 -24.604 41.914 1.00 89.25 522 ILE A C 1
ATOM 4185 O O . ILE A 1 522 ? 12.179 -24.116 40.983 1.00 89.25 522 ILE A O 1
ATOM 4189 N N . ASN A 1 523 ? 13.361 -25.815 41.840 1.00 88.75 523 ASN A N 1
ATOM 4190 C CA . ASN A 1 523 ? 13.306 -26.687 40.673 1.00 88.75 523 ASN A CA 1
ATOM 4191 C C . ASN A 1 523 ? 12.703 -28.031 41.075 1.00 88.75 523 ASN A C 1
ATOM 4193 O O . ASN A 1 523 ? 12.960 -28.521 42.169 1.00 88.75 523 ASN A O 1
ATOM 4197 N N . ALA A 1 524 ? 11.955 -28.661 40.180 1.00 92.38 524 ALA A N 1
ATOM 4198 C CA . ALA A 1 524 ? 11.416 -29.994 40.385 1.00 92.38 524 ALA A CA 1
ATOM 4199 C C . ALA A 1 524 ? 11.691 -30.857 39.158 1.00 92.38 524 ALA A C 1
ATOM 4201 O O . ALA A 1 524 ? 11.646 -30.383 38.020 1.00 92.38 524 ALA A O 1
ATOM 4202 N N . ARG A 1 525 ? 11.947 -32.141 39.396 1.00 94.50 525 ARG A N 1
ATOM 4203 C CA . ARG A 1 525 ? 12.082 -33.153 38.349 1.00 94.50 525 ARG A CA 1
ATOM 4204 C C . ARG A 1 525 ? 11.398 -34.444 38.767 1.00 94.50 525 ARG A C 1
ATOM 4206 O O . ARG A 1 525 ? 11.417 -34.790 39.947 1.00 94.50 525 ARG A O 1
ATOM 4213 N N . ILE A 1 526 ? 10.824 -35.151 37.800 1.00 93.25 526 ILE A N 1
ATOM 4214 C CA . ILE A 1 526 ? 10.282 -36.497 37.988 1.00 93.25 526 ILE A CA 1
ATOM 4215 C C . ILE A 1 526 ? 11.110 -37.474 37.165 1.00 93.25 526 ILE A C 1
ATOM 4217 O O . ILE A 1 526 ? 11.328 -37.244 35.972 1.00 93.25 526 ILE A O 1
ATOM 4221 N N . THR A 1 527 ? 11.537 -38.570 37.786 1.00 90.38 527 THR A N 1
ATOM 4222 C CA . THR A 1 527 ? 12.251 -39.665 37.129 1.00 90.38 527 THR A CA 1
ATOM 4223 C C . THR A 1 527 ? 11.409 -40.940 37.063 1.00 90.38 527 THR A C 1
ATOM 4225 O O . THR A 1 527 ? 10.588 -41.213 37.937 1.00 90.38 527 THR A O 1
ATOM 4228 N N . HIS A 1 528 ? 11.617 -41.737 36.014 1.00 87.94 528 HIS A N 1
ATOM 4229 C CA . HIS A 1 528 ? 11.064 -43.082 35.852 1.00 87.94 528 HIS A CA 1
ATOM 4230 C C . HIS A 1 528 ? 12.163 -44.014 35.345 1.00 87.94 528 HIS A C 1
ATOM 4232 O O . HIS A 1 528 ? 12.850 -43.687 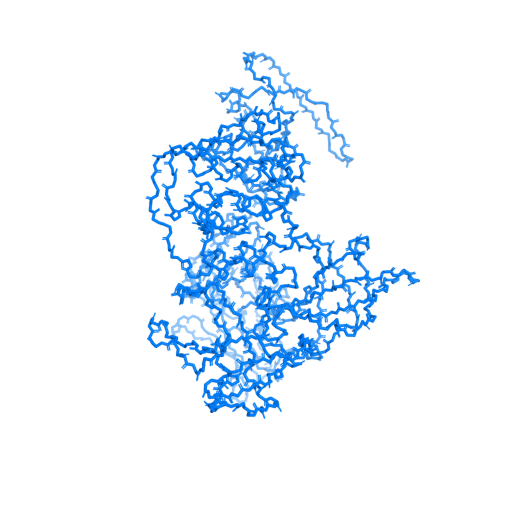34.379 1.00 87.94 528 HIS A O 1
ATOM 4238 N N . ALA A 1 529 ? 12.370 -45.151 36.018 1.00 83.94 529 ALA A N 1
ATOM 4239 C CA . ALA A 1 529 ? 13.466 -46.082 35.715 1.00 83.94 529 ALA A CA 1
ATOM 4240 C C . ALA A 1 529 ? 14.857 -45.403 35.623 1.00 83.94 529 ALA A C 1
ATOM 4242 O O . ALA A 1 529 ? 15.697 -45.776 34.807 1.00 83.94 529 ALA A O 1
ATOM 4243 N N . GLY A 1 530 ? 15.095 -44.380 36.454 1.00 80.69 530 GLY A N 1
ATOM 4244 C CA . GLY A 1 530 ? 16.353 -43.624 36.497 1.00 80.69 530 GLY A CA 1
ATOM 4245 C C . GLY A 1 530 ? 16.504 -42.518 35.442 1.00 80.69 530 GLY A C 1
ATOM 4246 O O . GLY A 1 530 ? 17.486 -41.781 35.498 1.00 80.69 530 GLY A O 1
ATOM 4247 N N . LEU A 1 531 ? 15.549 -42.355 34.521 1.00 77.50 531 LEU A N 1
ATOM 4248 C CA . LEU A 1 531 ? 15.552 -41.300 33.500 1.00 77.50 531 LEU A CA 1
ATOM 4249 C C . LEU A 1 531 ? 14.638 -40.143 33.899 1.00 77.50 531 LEU A C 1
ATOM 4251 O O . LEU A 1 531 ? 13.570 -40.371 34.457 1.00 77.50 531 LEU A O 1
ATOM 4255 N N . GLU A 1 532 ? 15.038 -38.906 33.604 1.00 87.38 532 GLU A N 1
ATOM 4256 C CA . GLU A 1 532 ? 14.187 -37.725 33.792 1.00 87.38 532 GLU A CA 1
ATOM 4257 C C . GLU A 1 532 ? 13.093 -37.682 32.723 1.00 87.38 532 GLU A C 1
ATOM 4259 O O . GLU A 1 532 ? 13.385 -37.644 31.532 1.00 87.38 532 GLU A O 1
ATOM 4264 N N . VAL A 1 533 ? 11.836 -37.660 33.163 1.00 85.62 533 VAL A N 1
ATOM 4265 C CA . VAL A 1 533 ? 10.651 -37.708 32.290 1.00 85.62 533 VAL A CA 1
ATOM 4266 C C . VAL A 1 533 ? 9.756 -36.476 32.434 1.00 85.62 533 VAL A C 1
ATOM 4268 O O . VAL A 1 533 ? 8.881 -36.242 31.597 1.00 85.62 533 VAL A O 1
ATOM 4271 N N . ALA A 1 534 ? 9.959 -35.668 33.478 1.00 87.94 534 ALA A N 1
ATOM 4272 C CA . ALA A 1 534 ? 9.344 -34.352 33.618 1.00 87.94 534 ALA A CA 1
ATOM 4273 C C . ALA A 1 534 ? 10.252 -33.391 34.389 1.00 87.94 534 ALA A C 1
ATOM 4275 O O . ALA A 1 534 ? 10.967 -33.810 35.300 1.00 87.94 534 ALA A O 1
ATOM 4276 N N . ARG A 1 535 ? 10.173 -32.098 34.067 1.00 90.94 535 ARG A N 1
ATOM 4277 C CA . ARG A 1 535 ? 10.919 -31.035 34.752 1.00 90.94 535 ARG A CA 1
ATOM 4278 C C . ARG A 1 535 ? 10.133 -29.734 34.800 1.00 90.94 535 ARG A C 1
ATOM 4280 O O . ARG A 1 535 ? 9.219 -29.535 33.998 1.00 90.94 535 ARG A O 1
ATOM 4287 N N . GLY A 1 536 ? 10.492 -28.872 35.746 1.00 86.62 536 GLY A N 1
ATOM 4288 C CA . GLY A 1 536 ? 9.903 -27.550 35.905 1.00 86.62 536 GLY A CA 1
ATOM 4289 C C . GLY A 1 536 ? 10.623 -26.700 36.939 1.00 86.62 536 GLY A C 1
ATOM 4290 O O . GLY A 1 536 ? 11.365 -27.211 37.780 1.00 86.62 536 GLY A O 1
ATOM 4291 N N . ARG A 1 537 ? 10.390 -25.390 36.883 1.00 89.19 537 ARG A N 1
ATOM 4292 C CA . ARG A 1 537 ? 10.967 -24.406 37.805 1.00 89.19 537 ARG A CA 1
ATOM 4293 C C . ARG A 1 537 ? 9.911 -23.419 38.269 1.00 89.19 537 ARG A C 1
ATOM 4295 O O . ARG A 1 537 ? 8.897 -23.226 37.598 1.00 89.19 537 ARG A O 1
ATOM 4302 N N . ILE A 1 538 ? 10.159 -22.779 39.405 1.00 87.19 538 ILE A N 1
ATOM 4303 C CA . ILE A 1 538 ? 9.349 -21.665 39.891 1.00 87.19 538 ILE A CA 1
ATOM 4304 C C . ILE A 1 538 ? 10.240 -20.617 40.563 1.00 87.19 538 ILE A C 1
ATOM 4306 O O . ILE A 1 538 ? 11.141 -20.942 41.339 1.00 87.19 538 ILE A O 1
ATOM 4310 N N . ALA A 1 539 ? 10.002 -19.350 40.234 1.00 84.50 539 ALA A N 1
ATOM 4311 C CA . ALA A 1 539 ? 10.652 -18.205 40.867 1.00 84.50 539 ALA A CA 1
ATOM 4312 C C . ALA A 1 539 ? 9.660 -17.478 41.779 1.00 84.50 539 ALA A C 1
ATOM 4314 O O . ALA A 1 539 ? 8.488 -17.380 41.431 1.00 84.50 539 ALA A O 1
ATOM 4315 N N . VAL A 1 540 ? 10.119 -16.944 42.912 1.00 84.94 540 VAL A N 1
ATOM 4316 C CA . VAL A 1 540 ? 9.285 -16.163 43.841 1.00 84.94 540 VAL A CA 1
ATOM 4317 C C . VAL A 1 540 ? 9.743 -14.707 43.842 1.00 84.94 540 VAL A C 1
ATOM 4319 O O . VAL A 1 540 ? 10.923 -14.422 44.045 1.00 84.94 540 VAL A O 1
ATOM 4322 N N . ILE A 1 541 ? 8.811 -13.781 43.605 1.00 77.56 541 ILE A N 1
ATOM 4323 C CA . ILE A 1 541 ? 9.028 -12.330 43.628 1.00 77.56 541 ILE A CA 1
ATOM 4324 C C . ILE A 1 541 ? 7.962 -11.693 44.512 1.00 77.56 541 ILE A C 1
ATOM 4326 O O . ILE A 1 541 ? 6.799 -11.578 44.134 1.00 77.56 541 ILE A O 1
ATOM 4330 N N . GLY A 1 542 ? 8.363 -11.242 45.701 1.00 82.12 542 GLY A N 1
ATOM 4331 C CA . GLY A 1 542 ? 7.412 -10.731 46.685 1.00 82.12 542 GLY A CA 1
ATOM 4332 C C . GLY A 1 542 ? 6.443 -11.833 47.113 1.00 82.12 542 GLY A C 1
ATOM 4333 O O . GLY A 1 542 ? 6.869 -12.816 47.706 1.00 82.12 542 GLY A O 1
ATOM 4334 N N . ARG A 1 543 ? 5.152 -11.664 46.810 1.00 86.19 543 ARG A N 1
ATOM 4335 C CA . ARG A 1 543 ? 4.104 -12.667 47.073 1.00 86.19 543 ARG A CA 1
ATOM 4336 C C . ARG A 1 543 ? 3.696 -13.464 45.835 1.00 86.19 543 ARG A C 1
ATOM 4338 O O . ARG A 1 543 ? 2.786 -14.287 45.920 1.00 86.19 543 ARG A O 1
ATOM 4345 N N . ASP A 1 544 ? 4.360 -13.239 44.711 1.00 86.62 544 ASP A N 1
ATOM 4346 C CA . ASP A 1 544 ? 4.015 -13.882 43.454 1.00 86.62 544 ASP A CA 1
ATOM 4347 C C . ASP A 1 544 ? 5.003 -15.009 43.126 1.00 86.62 544 ASP A C 1
ATOM 4349 O O . ASP A 1 544 ? 6.216 -14.846 43.270 1.00 86.62 544 ASP A O 1
ATOM 4353 N N . ALA A 1 545 ? 4.495 -16.139 42.638 1.00 87.56 545 ALA A N 1
ATOM 4354 C CA . ALA A 1 545 ? 5.272 -17.255 42.122 1.00 87.56 545 ALA A CA 1
ATOM 4355 C C . ALA A 1 545 ? 5.092 -17.382 40.606 1.00 87.56 545 ALA A C 1
ATOM 4357 O O . ALA A 1 545 ? 3.968 -17.394 40.103 1.00 87.56 545 ALA A O 1
ATOM 4358 N N . VAL A 1 546 ? 6.199 -17.529 39.882 1.00 88.50 546 VAL A N 1
ATOM 4359 C CA . VAL A 1 546 ? 6.242 -17.570 38.419 1.00 88.50 546 VAL A CA 1
ATOM 4360 C C . VAL A 1 546 ? 6.803 -18.912 37.941 1.00 88.50 546 VAL A C 1
ATOM 4362 O O . VAL A 1 546 ? 8.025 -19.096 37.949 1.00 88.50 546 VAL A O 1
ATOM 4365 N N . PRO A 1 547 ? 5.941 -19.878 37.564 1.00 86.69 547 PRO A N 1
ATOM 4366 C CA . PRO A 1 547 ? 6.368 -21.147 36.983 1.00 86.69 547 PRO A CA 1
ATOM 4367 C C . PRO A 1 547 ? 6.983 -20.979 35.587 1.00 86.69 547 PRO A C 1
ATOM 4369 O O . PRO A 1 547 ? 6.497 -20.191 34.775 1.00 86.69 547 PRO A O 1
ATOM 4372 N N . SER A 1 548 ? 8.008 -21.771 35.274 1.00 83.38 548 SER A N 1
ATOM 4373 C CA . SER A 1 548 ? 8.650 -21.818 33.954 1.00 83.38 548 SER A CA 1
ATOM 4374 C C . SER A 1 548 ? 9.214 -23.211 33.637 1.00 83.38 548 SER A C 1
ATOM 4376 O O . SER A 1 548 ? 9.369 -24.049 34.526 1.00 83.38 548 SER A O 1
ATOM 4378 N N . ASP A 1 549 ? 9.477 -23.479 32.349 1.00 80.75 549 ASP A N 1
ATOM 4379 C CA . ASP A 1 549 ? 10.039 -24.751 31.843 1.00 80.75 549 ASP A CA 1
ATOM 4380 C C . ASP A 1 549 ? 9.253 -26.005 32.288 1.00 80.75 549 ASP A C 1
ATOM 4382 O O . ASP A 1 549 ? 9.830 -27.059 32.539 1.00 80.75 549 ASP A O 1
ATOM 4386 N N . ILE A 1 550 ? 7.922 -25.897 32.406 1.00 87.56 550 ILE A N 1
ATOM 4387 C CA . ILE A 1 550 ? 7.053 -27.025 32.775 1.00 87.56 550 ILE A CA 1
ATOM 4388 C C . ILE A 1 550 ? 6.906 -27.967 31.575 1.00 87.56 550 ILE A C 1
ATOM 4390 O O . ILE A 1 550 ? 6.238 -27.636 30.593 1.00 87.56 550 ILE A O 1
ATOM 4394 N N . GLY A 1 551 ? 7.492 -29.161 31.661 1.00 84.25 551 GLY A N 1
ATOM 4395 C CA . GLY A 1 551 ? 7.488 -30.136 30.572 1.00 84.25 551 GLY A CA 1
ATOM 4396 C C . GLY A 1 551 ? 7.375 -31.582 31.046 1.00 84.25 551 GLY A C 1
ATOM 4397 O O . GLY A 1 551 ? 7.937 -31.960 32.069 1.00 84.25 551 GLY A O 1
ATOM 4398 N N . VAL A 1 552 ? 6.665 -32.400 30.262 1.00 81.31 552 VAL A N 1
ATOM 4399 C CA . VAL A 1 552 ? 6.577 -33.862 30.416 1.00 81.31 552 VAL A CA 1
ATOM 4400 C C . VAL A 1 552 ? 6.875 -34.516 29.067 1.00 81.31 552 VAL A C 1
ATOM 4402 O O . VAL A 1 552 ? 6.299 -34.129 28.037 1.00 81.31 552 VAL A O 1
ATOM 4405 N N . GLU A 1 553 ? 7.754 -35.516 29.073 1.00 77.69 553 GLU A N 1
ATOM 4406 C CA . GLU A 1 553 ? 8.130 -36.290 27.893 1.00 77.69 553 GLU A CA 1
ATOM 4407 C C . GLU A 1 553 ? 6.897 -36.943 27.245 1.00 77.69 553 GLU A C 1
ATOM 4409 O O . GLU A 1 553 ? 6.020 -37.466 27.933 1.00 77.69 553 GLU A O 1
ATOM 4414 N N . LEU A 1 554 ? 6.823 -36.920 25.906 1.00 70.88 554 LEU A N 1
ATOM 4415 C CA . LEU A 1 554 ? 5.665 -37.358 25.107 1.00 70.88 554 LEU A CA 1
ATOM 4416 C C . LEU A 1 554 ? 5.086 -38.716 25.538 1.00 70.88 554 LEU A C 1
ATOM 4418 O O . LEU A 1 554 ? 3.865 -38.846 25.625 1.00 70.88 554 LEU A O 1
ATOM 4422 N N . ARG A 1 555 ? 5.945 -39.696 25.847 1.00 74.81 555 ARG A N 1
ATOM 4423 C CA . ARG A 1 555 ? 5.558 -41.069 26.229 1.00 74.81 555 ARG A CA 1
ATOM 4424 C C . ARG A 1 555 ? 4.964 -41.178 27.638 1.00 74.81 555 ARG A C 1
ATOM 4426 O O . ARG A 1 555 ? 4.258 -42.138 27.929 1.00 74.81 555 ARG A O 1
ATOM 4433 N N . HIS A 1 556 ? 5.207 -40.180 28.484 1.00 79.06 556 HIS A N 1
ATOM 4434 C CA . HIS A 1 556 ? 4.781 -40.134 29.884 1.00 79.06 556 HIS A CA 1
ATOM 4435 C C . HIS A 1 556 ? 3.648 -39.114 30.126 1.00 79.06 556 HIS A C 1
ATOM 4437 O O . HIS A 1 556 ? 3.212 -38.893 31.259 1.00 79.06 556 HIS A O 1
ATOM 4443 N N . ARG A 1 557 ? 3.123 -38.491 29.058 1.00 82.38 557 ARG A N 1
ATOM 4444 C CA . ARG A 1 557 ? 1.979 -37.568 29.136 1.00 82.38 557 ARG A CA 1
ATOM 4445 C C . ARG A 1 557 ? 0.691 -38.298 29.522 1.00 82.38 557 ARG A C 1
ATOM 4447 O O . ARG A 1 557 ? 0.543 -39.496 29.313 1.00 82.38 557 ARG A O 1
ATOM 4454 N N . ARG A 1 558 ? -0.274 -37.529 30.041 1.00 84.25 558 ARG A N 1
ATOM 4455 C CA . ARG A 1 558 ? -1.609 -37.995 30.482 1.00 84.25 558 ARG A CA 1
ATOM 4456 C C . ARG A 1 558 ? -1.603 -38.953 31.686 1.00 84.25 558 ARG A C 1
ATOM 4458 O O . ARG A 1 558 ? -2.603 -39.608 31.937 1.00 84.25 558 ARG A O 1
ATOM 4465 N N . GLN A 1 559 ? -0.517 -38.972 32.461 1.00 85.94 559 GLN A N 1
ATOM 4466 C CA . GLN A 1 559 ? -0.377 -39.775 33.688 1.00 85.94 559 GLN A CA 1
ATOM 4467 C C . GLN A 1 559 ? -0.365 -38.921 34.974 1.00 85.94 559 GLN A C 1
ATOM 4469 O O . GLN A 1 559 ? 0.107 -39.358 36.013 1.00 85.94 559 GLN A O 1
ATOM 4474 N N . GLY A 1 560 ? -0.816 -37.662 34.912 1.00 88.38 560 GLY A N 1
ATOM 4475 C CA . GLY A 1 560 ? -0.851 -36.757 36.076 1.00 88.38 560 GLY A CA 1
ATOM 4476 C C . GLY A 1 560 ? 0.500 -36.157 36.501 1.00 88.38 560 GLY A C 1
ATOM 4477 O O . GLY A 1 560 ? 0.533 -35.316 37.396 1.00 88.38 560 GLY A O 1
ATOM 4478 N N . LEU A 1 561 ? 1.604 -36.509 35.830 1.00 90.50 561 LEU A N 1
ATOM 4479 C CA . LEU A 1 561 ? 2.962 -36.072 36.196 1.00 90.50 561 LEU A CA 1
ATOM 4480 C C . LEU A 1 561 ? 3.143 -34.550 36.191 1.00 90.50 561 LEU A C 1
ATOM 4482 O O . LEU A 1 561 ? 3.780 -34.008 37.087 1.00 90.50 561 LEU A O 1
ATOM 4486 N N . GLY A 1 562 ? 2.545 -33.848 35.224 1.00 89.19 562 GLY A N 1
ATOM 4487 C CA . GLY A 1 562 ? 2.599 -32.383 35.179 1.00 89.19 562 GLY A CA 1
ATOM 4488 C C . GLY A 1 562 ? 1.943 -31.736 36.403 1.00 89.19 562 GLY A C 1
ATOM 4489 O O . GLY A 1 562 ? 2.471 -30.769 36.946 1.00 89.19 562 GLY A O 1
ATOM 4490 N N . SER A 1 563 ? 0.823 -32.292 36.873 1.00 92.56 563 SER A N 1
ATOM 4491 C CA . SER A 1 563 ? 0.102 -31.801 38.052 1.00 92.56 563 SER A CA 1
ATOM 4492 C C . SER A 1 563 ? 0.895 -32.044 39.336 1.00 92.56 563 SER A C 1
ATOM 4494 O O . SER A 1 563 ? 1.008 -31.139 40.157 1.00 92.56 563 SER A O 1
ATOM 4496 N N . ALA A 1 564 ? 1.492 -33.231 39.483 1.00 93.94 564 ALA A N 1
ATOM 4497 C CA . ALA A 1 564 ? 2.333 -33.564 40.633 1.00 93.94 564 ALA A CA 1
ATOM 4498 C C . ALA A 1 564 ? 3.585 -32.674 40.708 1.00 93.94 564 ALA A C 1
ATOM 4500 O O . ALA A 1 564 ? 3.912 -32.129 41.762 1.00 93.94 564 ALA A O 1
ATOM 4501 N N . LEU A 1 565 ? 4.243 -32.474 39.562 1.00 95.75 565 LEU A N 1
ATOM 4502 C CA . LEU A 1 565 ? 5.404 -31.603 39.423 1.00 95.75 565 LEU A CA 1
ATOM 4503 C C . LEU A 1 565 ? 5.074 -30.149 39.806 1.00 95.75 565 LEU A C 1
ATOM 4505 O O . LEU A 1 565 ? 5.748 -29.568 40.656 1.00 95.75 565 LEU A O 1
ATOM 4509 N N . LEU A 1 566 ? 4.033 -29.562 39.199 1.00 95.56 566 LEU A N 1
ATOM 4510 C CA . LEU A 1 566 ? 3.660 -28.169 39.454 1.00 95.56 566 LEU A CA 1
ATOM 4511 C C . LEU A 1 566 ? 3.192 -27.958 40.899 1.00 95.56 566 LEU A C 1
ATOM 4513 O O . LEU A 1 566 ? 3.549 -26.956 41.511 1.00 95.56 566 LEU A O 1
ATOM 4517 N N . GLY A 1 567 ? 2.437 -28.901 41.464 1.00 95.50 567 GLY A N 1
ATOM 4518 C CA . GLY A 1 567 ? 1.975 -28.812 42.847 1.00 95.50 567 GLY A CA 1
ATOM 4519 C C . GLY A 1 567 ? 3.109 -28.859 43.874 1.00 95.50 567 GLY A C 1
ATOM 4520 O O . GLY A 1 567 ? 3.044 -28.176 44.895 1.00 95.50 567 GLY A O 1
ATOM 4521 N N . ALA A 1 568 ? 4.182 -29.610 43.608 1.00 95.44 568 ALA A N 1
ATOM 4522 C CA . ALA A 1 568 ? 5.367 -29.587 44.463 1.00 95.44 568 ALA A CA 1
ATOM 4523 C C . ALA A 1 568 ? 6.131 -28.262 44.368 1.00 95.44 568 ALA A C 1
ATOM 4525 O O . ALA A 1 568 ? 6.515 -27.715 45.397 1.00 95.44 568 ALA A O 1
ATOM 4526 N N . LEU A 1 569 ? 6.279 -27.701 43.162 1.00 95.19 569 LEU A N 1
ATOM 4527 C CA . LEU A 1 569 ? 6.862 -26.368 42.975 1.00 95.19 569 LEU A CA 1
ATOM 4528 C C . LEU A 1 569 ? 6.067 -25.290 43.729 1.00 95.19 569 LEU A C 1
ATOM 4530 O O . LEU A 1 569 ? 6.650 -24.489 44.455 1.00 95.19 569 LEU A O 1
ATOM 4534 N N . VAL A 1 570 ? 4.737 -25.292 43.600 1.00 95.62 570 VAL A N 1
ATOM 4535 C CA . VAL A 1 570 ? 3.856 -24.324 44.273 1.00 95.62 570 VAL A CA 1
ATOM 4536 C C . VAL A 1 570 ? 3.930 -24.448 45.793 1.00 95.62 570 VAL A C 1
ATOM 4538 O O . VAL A 1 570 ? 3.989 -23.433 46.484 1.00 95.62 570 VAL A O 1
ATOM 4541 N N . ARG A 1 571 ? 3.989 -25.672 46.325 1.00 94.44 571 ARG A N 1
ATOM 4542 C CA . ARG A 1 571 ? 4.142 -25.905 47.767 1.00 94.44 571 ARG A CA 1
ATOM 4543 C C . ARG A 1 571 ? 5.417 -25.266 48.310 1.00 94.44 571 ARG A C 1
ATOM 4545 O O . ARG A 1 571 ? 5.373 -24.591 49.333 1.00 94.44 571 ARG A O 1
ATOM 4552 N N . GLU A 1 572 ? 6.533 -25.449 47.612 1.00 94.50 572 GLU A N 1
ATOM 4553 C CA . GLU A 1 572 ? 7.810 -24.855 48.007 1.00 94.50 572 GLU A CA 1
ATOM 4554 C C . GLU A 1 572 ? 7.809 -23.330 47.861 1.00 94.50 572 GLU A C 1
ATOM 4556 O O . GLU A 1 572 ? 8.344 -22.642 48.727 1.00 94.50 572 GLU A O 1
ATOM 4561 N N . ALA A 1 573 ? 7.158 -22.790 46.825 1.00 91.88 573 ALA A N 1
ATOM 4562 C CA . ALA A 1 573 ? 6.979 -21.347 46.670 1.00 91.88 573 ALA A CA 1
ATOM 4563 C C . ALA A 1 573 ? 6.121 -20.739 47.797 1.00 91.88 573 ALA A C 1
ATOM 4565 O O . ALA A 1 573 ? 6.391 -19.628 48.248 1.00 91.88 573 ALA A O 1
ATOM 4566 N N . GLY A 1 574 ? 5.125 -21.477 48.296 1.00 92.50 574 GLY A N 1
ATOM 4567 C CA . GLY A 1 574 ? 4.313 -21.072 49.446 1.00 92.50 574 GLY A CA 1
ATOM 4568 C C . GLY A 1 574 ? 5.115 -20.972 50.748 1.00 92.50 574 GLY A C 1
ATOM 4569 O O . GLY A 1 574 ? 4.869 -20.070 51.546 1.00 92.50 574 GLY A O 1
ATOM 4570 N N . VAL A 1 575 ? 6.124 -21.833 50.944 1.00 91.94 575 VAL A N 1
ATOM 4571 C CA . VAL A 1 575 ? 7.073 -21.719 52.074 1.00 91.94 575 VAL A CA 1
ATOM 4572 C C . VAL A 1 575 ? 7.851 -20.403 52.009 1.00 91.94 575 VAL A C 1
ATOM 4574 O O . VAL A 1 575 ? 8.105 -19.788 53.044 1.00 91.94 575 VAL A O 1
ATOM 4577 N N . ASP A 1 576 ? 8.159 -19.935 50.800 1.00 88.88 576 ASP A N 1
ATOM 4578 C CA . ASP A 1 576 ? 8.847 -18.663 50.556 1.00 88.88 576 ASP A CA 1
ATOM 4579 C C . ASP A 1 576 ? 7.880 -17.453 50.580 1.00 88.88 576 ASP A C 1
ATOM 4581 O O . ASP A 1 576 ? 8.275 -16.322 50.298 1.00 88.88 576 ASP A O 1
ATOM 4585 N N . GLY A 1 577 ? 6.615 -17.668 50.965 1.00 89.75 577 GLY A N 1
ATOM 4586 C CA . GLY A 1 577 ? 5.615 -16.620 51.175 1.00 89.75 577 GLY A CA 1
ATOM 4587 C C . GLY A 1 577 ? 4.794 -16.253 49.939 1.00 89.75 577 GLY A C 1
ATOM 4588 O O . GLY A 1 577 ? 4.060 -15.260 49.979 1.00 89.75 577 GLY A O 1
ATOM 4589 N N . ALA A 1 578 ? 4.890 -17.025 48.854 1.00 90.50 578 ALA A N 1
ATOM 4590 C CA . ALA A 1 578 ? 4.072 -16.790 47.675 1.00 90.50 578 ALA A CA 1
ATOM 4591 C C . ALA A 1 578 ? 2.605 -17.170 47.921 1.00 90.50 578 ALA A C 1
ATOM 4593 O O . ALA A 1 578 ? 2.295 -18.273 48.370 1.00 90.50 578 ALA A O 1
ATOM 4594 N N . THR A 1 579 ? 1.696 -16.262 47.579 1.00 91.38 579 THR A N 1
ATOM 4595 C CA . THR A 1 579 ? 0.242 -16.457 47.660 1.00 91.38 579 THR A CA 1
ATOM 4596 C C . THR A 1 579 ? -0.418 -16.444 46.287 1.00 91.38 579 THR A C 1
ATOM 4598 O O . THR A 1 579 ? -1.507 -16.982 46.131 1.00 91.38 579 THR A O 1
ATOM 4601 N N . THR A 1 580 ? 0.236 -15.863 45.281 1.00 90.44 580 THR A N 1
ATOM 4602 C CA . THR A 1 580 ? -0.327 -15.685 43.938 1.00 90.44 580 THR A CA 1
ATOM 4603 C C . THR A 1 580 ? 0.569 -16.351 42.905 1.00 90.44 580 THR A C 1
ATOM 4605 O O . THR A 1 580 ? 1.775 -16.157 42.907 1.00 90.44 580 THR A O 1
ATOM 4608 N N . GLY A 1 581 ? 0.005 -17.140 42.001 1.00 88.69 581 GLY A N 1
ATOM 4609 C CA . GLY A 1 581 ? 0.697 -17.712 40.855 1.00 88.69 581 GLY A CA 1
ATOM 4610 C C . GLY A 1 581 ? 0.483 -16.856 39.618 1.00 88.69 581 GLY A C 1
ATOM 4611 O O . GLY A 1 581 ? -0.640 -16.420 39.376 1.00 88.69 581 GLY A O 1
ATOM 4612 N N . VAL A 1 582 ? 1.530 -16.664 38.813 1.00 90.00 582 VAL A N 1
ATOM 4613 C CA . VAL A 1 582 ? 1.481 -15.901 37.557 1.00 90.00 582 VAL A CA 1
ATOM 4614 C C . VAL A 1 582 ? 2.278 -16.626 36.482 1.00 90.00 582 VAL A C 1
ATOM 4616 O O . VAL A 1 582 ? 3.445 -16.940 36.690 1.00 90.00 582 VAL A O 1
ATOM 4619 N N . LEU A 1 583 ? 1.689 -16.889 35.317 1.00 86.75 583 LEU A N 1
ATOM 4620 C CA . LEU A 1 583 ? 2.407 -17.524 34.208 1.00 86.75 583 LEU A CA 1
ATOM 4621 C C . LEU A 1 583 ? 1.931 -17.042 32.846 1.00 86.75 583 LEU A C 1
ATOM 4623 O O . LEU A 1 583 ? 0.811 -16.563 32.704 1.00 86.75 583 LEU A O 1
ATOM 4627 N N . ILE A 1 584 ? 2.773 -17.241 31.833 1.00 82.44 584 ILE A N 1
ATOM 4628 C CA . ILE A 1 584 ? 2.379 -17.162 30.429 1.00 82.44 584 ILE A CA 1
ATOM 4629 C C . ILE A 1 584 ? 2.422 -18.577 29.856 1.00 82.44 584 ILE A C 1
ATOM 4631 O O . ILE A 1 584 ? 3.479 -19.205 29.821 1.00 82.44 584 ILE A O 1
ATOM 4635 N N . SER A 1 585 ? 1.269 -19.087 29.427 1.00 79.12 585 SER A N 1
ATOM 4636 C CA . SER A 1 585 ? 1.139 -20.424 28.850 1.00 79.12 585 SER A CA 1
ATOM 4637 C C . SER A 1 585 ? 1.047 -20.356 27.327 1.00 79.12 585 SER A C 1
ATOM 4639 O O . SER A 1 585 ? 0.257 -19.552 26.829 1.00 79.12 585 SER A O 1
ATOM 4641 N N . PRO A 1 586 ? 1.786 -21.186 26.569 1.00 74.88 586 PRO A N 1
ATOM 4642 C CA . PRO A 1 586 ? 1.491 -21.408 25.156 1.00 74.88 586 PRO A CA 1
ATOM 4643 C C . PRO A 1 586 ? 0.152 -22.139 24.993 1.00 74.88 586 PRO A C 1
ATOM 4645 O O . PRO A 1 586 ? -0.285 -22.844 25.903 1.00 74.88 586 PRO A O 1
ATOM 4648 N N . GLU A 1 587 ? -0.483 -22.019 23.826 1.00 74.19 587 GLU A N 1
ATOM 4649 C CA . GLU A 1 587 ? -1.839 -22.529 23.580 1.00 74.19 587 GLU A CA 1
ATOM 4650 C C . GLU A 1 587 ? -2.061 -23.987 24.022 1.00 74.19 587 GLU A C 1
ATOM 4652 O O . GLU A 1 587 ? -3.021 -24.299 24.731 1.00 74.19 587 GLU A O 1
ATOM 4657 N N . PHE A 1 588 ? -1.115 -24.874 23.703 1.00 70.69 588 PHE A N 1
ATOM 4658 C CA . PHE A 1 588 ? -1.183 -26.293 24.065 1.00 70.69 588 PHE A CA 1
ATOM 4659 C C . PHE A 1 588 ? -1.113 -26.563 25.581 1.00 70.69 588 PHE A C 1
ATOM 4661 O O . PHE A 1 588 ? -1.489 -27.647 26.032 1.00 70.69 588 PHE A O 1
ATOM 4668 N N . GLY A 1 589 ? -0.623 -25.608 26.377 1.00 74.31 589 GLY A N 1
ATOM 4669 C CA . GLY A 1 589 ? -0.532 -25.689 27.835 1.00 74.31 589 GLY A CA 1
ATOM 4670 C C . GLY A 1 589 ? -1.779 -25.181 28.566 1.00 74.31 589 GLY A C 1
ATOM 4671 O O . GLY A 1 589 ? -2.016 -25.591 29.703 1.00 74.31 589 GLY A O 1
ATOM 4672 N N . ILE A 1 590 ? -2.612 -24.347 27.930 1.00 82.38 590 ILE A N 1
ATOM 4673 C CA . ILE A 1 590 ? -3.749 -23.659 28.574 1.00 82.38 590 ILE A CA 1
ATOM 4674 C C . ILE A 1 590 ? -4.725 -24.654 29.206 1.00 82.38 590 ILE A C 1
ATOM 4676 O O . ILE A 1 590 ? -5.130 -24.488 30.356 1.00 82.38 590 ILE A O 1
ATOM 4680 N N . VAL A 1 591 ? -5.087 -25.715 28.477 1.00 86.19 591 VAL A N 1
ATOM 4681 C CA . VAL A 1 591 ? -6.033 -26.736 28.962 1.00 86.19 591 VAL A CA 1
ATOM 4682 C C . VAL A 1 591 ? -5.516 -27.409 30.238 1.00 86.19 591 VAL A C 1
ATOM 4684 O O . VAL A 1 591 ? -6.288 -27.646 31.166 1.00 86.19 591 VAL A O 1
ATOM 4687 N N . PHE A 1 592 ? -4.207 -27.669 30.313 1.00 88.38 592 PHE A N 1
ATOM 4688 C CA . PHE A 1 592 ? -3.572 -28.249 31.495 1.00 88.38 592 PHE A CA 1
ATOM 4689 C C . PHE A 1 592 ? -3.627 -27.297 32.699 1.00 88.38 592 PHE A C 1
ATOM 4691 O O . PHE A 1 592 ? -4.030 -27.715 33.784 1.00 88.38 592 PHE A O 1
ATOM 4698 N N . PHE A 1 593 ? -3.289 -26.017 32.518 1.00 90.81 593 PHE A N 1
ATOM 4699 C CA . PHE A 1 593 ? -3.325 -25.047 33.618 1.00 90.81 593 PHE A CA 1
ATOM 4700 C C . PHE A 1 593 ? -4.757 -24.744 34.084 1.00 90.81 593 PHE A C 1
ATOM 4702 O O . PHE A 1 593 ? -5.003 -24.696 35.289 1.00 90.81 593 PHE A O 1
ATOM 4709 N N . ARG A 1 594 ? -5.738 -24.647 33.176 1.00 92.62 594 ARG A N 1
ATOM 4710 C CA . ARG A 1 594 ? -7.158 -24.492 33.551 1.00 92.62 594 ARG A CA 1
ATOM 4711 C C . ARG A 1 594 ? -7.679 -25.664 34.382 1.00 92.62 594 ARG A C 1
ATOM 4713 O O . ARG A 1 594 ? -8.418 -25.444 35.337 1.00 92.62 594 ARG A O 1
ATOM 4720 N N . ALA A 1 595 ? -7.264 -26.895 34.072 1.00 89.56 595 ALA A N 1
ATOM 4721 C CA . ALA A 1 595 ? -7.628 -28.074 34.864 1.00 89.56 595 ALA A CA 1
ATOM 4722 C C . ALA A 1 595 ? -7.083 -28.023 36.307 1.00 89.56 595 ALA A C 1
ATOM 4724 O O . ALA A 1 595 ? -7.638 -28.662 37.196 1.00 89.56 595 ALA A O 1
ATOM 4725 N N . LEU A 1 596 ? -6.028 -27.238 36.547 1.00 91.62 596 LEU A N 1
ATOM 4726 C CA . LEU A 1 596 ? -5.471 -26.949 37.872 1.00 91.62 596 LEU A CA 1
ATOM 4727 C C . LEU A 1 596 ? -6.016 -25.644 38.478 1.00 91.62 596 LEU A C 1
ATOM 4729 O O . LEU A 1 596 ? -5.480 -25.153 39.468 1.00 91.62 596 LEU A O 1
ATOM 4733 N N . GLY A 1 597 ? -7.066 -25.077 37.877 1.00 90.62 597 GLY A N 1
ATOM 4734 C CA . GLY A 1 597 ? -7.774 -23.895 38.357 1.00 90.62 597 GLY A CA 1
ATOM 4735 C C . GLY A 1 597 ? -7.061 -22.568 38.095 1.00 90.62 597 GLY A C 1
ATOM 4736 O O . GLY A 1 597 ? -7.345 -21.583 38.777 1.00 90.62 597 GLY A O 1
ATOM 4737 N N . TRP A 1 598 ? -6.123 -22.524 37.146 1.00 93.44 598 TRP A N 1
ATOM 4738 C CA . TRP A 1 598 ? -5.545 -21.262 36.685 1.00 93.44 598 TRP A CA 1
ATOM 4739 C C . TRP A 1 598 ? -6.547 -20.521 35.811 1.00 93.44 598 TRP A C 1
ATOM 4741 O O . TRP A 1 598 ? -7.164 -21.116 34.925 1.00 93.44 598 TRP A O 1
ATOM 4751 N N . GLN A 1 599 ? -6.705 -19.230 36.075 1.00 88.94 599 GLN A N 1
ATOM 4752 C CA . GLN A 1 599 ? -7.662 -18.376 35.389 1.00 88.94 599 GLN A CA 1
ATOM 4753 C C . GLN A 1 599 ? -6.960 -17.576 34.300 1.00 88.94 599 GLN A C 1
ATOM 4755 O O . GLN A 1 599 ? -5.853 -17.080 34.496 1.00 88.94 599 GLN A O 1
ATOM 4760 N N . ASP A 1 600 ? -7.614 -17.466 33.149 1.00 84.75 600 ASP A N 1
ATOM 4761 C CA . ASP A 1 600 ? -7.180 -16.605 32.059 1.00 84.75 600 ASP A CA 1
ATOM 4762 C C . ASP A 1 600 ? -7.302 -15.138 32.487 1.00 84.75 600 ASP A C 1
ATOM 4764 O O . ASP A 1 600 ? -8.403 -14.652 32.739 1.00 84.75 600 ASP A O 1
ATOM 4768 N N . GLU A 1 601 ? -6.187 -14.416 32.521 1.00 77.38 601 GLU A N 1
ATOM 4769 C CA . GLU A 1 601 ? -6.186 -12.985 32.831 1.00 77.38 601 GLU A CA 1
ATOM 4770 C C . GLU A 1 601 ? -6.209 -12.159 31.536 1.00 77.38 601 GLU A C 1
ATOM 4772 O O . GLU A 1 601 ? -7.026 -11.242 31.391 1.00 77.38 601 GLU A O 1
ATOM 4777 N N . ALA A 1 602 ? -5.363 -12.526 30.565 1.00 67.50 602 ALA A N 1
ATOM 4778 C CA . ALA A 1 602 ? -5.268 -11.863 29.267 1.00 67.50 602 ALA A CA 1
ATOM 4779 C C . ALA A 1 602 ? -4.696 -12.771 28.171 1.00 67.50 602 ALA A C 1
ATOM 4781 O O . ALA A 1 602 ? -3.908 -13.682 28.437 1.00 67.50 602 ALA A O 1
ATOM 4782 N N . ASP A 1 603 ? -5.039 -12.467 26.920 1.00 70.12 603 ASP A N 1
ATOM 4783 C CA . ASP A 1 603 ? -4.314 -13.005 25.770 1.00 70.12 603 ASP A CA 1
ATOM 4784 C C . ASP A 1 603 ? -2.959 -12.310 25.648 1.00 70.12 603 ASP A C 1
ATOM 4786 O O . ASP A 1 603 ? -2.849 -11.096 25.822 1.00 70.12 603 ASP A O 1
ATOM 4790 N N . VAL A 1 604 ? -1.929 -13.080 25.328 1.00 62.84 604 VAL A N 1
ATOM 4791 C CA . VAL A 1 604 ? -0.577 -12.597 25.077 1.00 62.84 604 VAL A CA 1
ATOM 4792 C C . VAL A 1 604 ? -0.331 -12.645 23.571 1.00 62.84 604 VAL A C 1
ATOM 4794 O O . VAL A 1 604 ? -0.297 -13.713 22.964 1.00 62.84 604 VAL A O 1
ATOM 4797 N N . VAL A 1 605 ? -0.188 -11.464 22.983 1.00 59.44 605 VAL A N 1
ATOM 4798 C CA . VAL A 1 605 ? 0.138 -11.206 21.581 1.00 59.44 605 VAL A CA 1
ATOM 4799 C C . VAL A 1 605 ? 1.636 -10.968 21.487 1.00 59.44 605 VAL A C 1
ATOM 4801 O O . VAL A 1 605 ? 2.211 -10.337 22.367 1.00 59.44 605 VAL A O 1
ATOM 4804 N N . THR A 1 606 ? 2.286 -11.465 20.443 1.00 56.78 606 THR A N 1
ATOM 4805 C CA . THR A 1 606 ? 3.730 -11.288 20.274 1.00 56.78 606 THR A CA 1
ATOM 4806 C C . THR A 1 606 ? 4.008 -10.428 19.047 1.00 56.78 606 THR A C 1
ATOM 4808 O O . THR A 1 606 ? 3.386 -10.645 18.014 1.00 56.78 606 THR A O 1
ATOM 4811 N N . THR A 1 607 ? 4.885 -9.431 19.164 1.00 46.81 607 THR A N 1
ATOM 4812 C CA . THR A 1 607 ? 5.259 -8.526 18.060 1.00 46.81 607 THR A CA 1
ATOM 4813 C C . THR A 1 607 ? 6.750 -8.654 17.754 1.00 46.81 607 THR A C 1
ATOM 4815 O O . THR A 1 607 ? 7.565 -8.777 18.667 1.00 46.81 607 THR A O 1
ATOM 4818 N N . HIS A 1 608 ? 7.143 -8.620 16.485 1.00 45.50 608 HIS A N 1
ATOM 4819 C CA . HIS A 1 608 ? 8.553 -8.530 16.103 1.00 45.50 608 HIS A CA 1
ATOM 4820 C C . HIS A 1 608 ? 8.917 -7.058 15.878 1.00 45.50 608 HIS A C 1
ATOM 4822 O O . HIS A 1 608 ? 8.229 -6.360 15.141 1.00 45.50 608 HIS A O 1
ATOM 4828 N N . GLN A 1 609 ? 9.972 -6.567 16.536 1.00 40.75 609 GLN A N 1
ATOM 4829 C CA . GLN A 1 609 ? 10.633 -5.339 16.092 1.00 40.75 609 GLN A CA 1
ATOM 4830 C C . GLN A 1 609 ? 11.586 -5.730 14.963 1.00 40.75 609 GLN A C 1
ATOM 4832 O O . GLN A 1 609 ? 12.528 -6.485 15.208 1.00 40.75 609 GLN A O 1
ATOM 4837 N N . GLY A 1 610 ? 11.318 -5.255 13.744 1.00 31.25 610 GLY A N 1
ATOM 4838 C CA . GLY A 1 610 ? 12.321 -5.236 12.682 1.00 31.25 610 GLY A CA 1
ATOM 4839 C C . GLY A 1 610 ? 13.506 -4.398 13.158 1.00 31.25 610 GLY A C 1
ATOM 4840 O O . GLY A 1 610 ? 13.310 -3.297 13.675 1.00 31.25 610 GLY A O 1
ATOM 4841 N N . GLY A 1 611 ? 14.706 -4.971 13.095 1.00 26.31 611 GLY A N 1
ATOM 4842 C CA . GLY A 1 611 ? 15.938 -4.259 13.411 1.00 26.31 611 GLY A CA 1
ATOM 4843 C C . GLY A 1 611 ? 16.152 -3.118 12.422 1.00 26.31 611 GLY A C 1
ATOM 4844 O O . GLY A 1 611 ? 15.911 -3.293 11.231 1.00 26.31 611 GLY A O 1
ATOM 4845 N N . THR A 1 612 ? 16.543 -1.970 12.971 1.00 29.30 612 THR A N 1
ATOM 4846 C CA . THR A 1 612 ? 17.107 -0.804 12.277 1.00 29.30 612 THR A CA 1
ATOM 4847 C C . THR A 1 612 ? 18.311 -1.152 11.431 1.00 29.30 612 THR A C 1
ATOM 4849 O O . THR A 1 612 ? 19.108 -1.985 11.933 1.00 29.30 612 THR A O 1
#

Secondary structure (DSSP, 8-state):
-EEEEEETTEEEEEE----SEEESTTPPPBPPPPEEEEEES-S-GGGGGS-EEEEEE-TT--EEEEEEEEEEEEEETTEEEEEEEEEEES-S----GGG-SS-EEEEEETTEEEEEEEEE---SS----BPPPEEEEEES-S-----TT-S-EEEEEE-TTS-EEEEEE----EEEEEE-GGG-EEEEEP-TT--S---S--S--TTHHHHHHHHHT-S--STTTTTTS-HHHHHHHHHHHHTT--------S-EEEEE-TT--SHHHHHHHHHHHHH-TT--S-SSHHHHHHHHHHHT-TT-EEEEETTHHHHHHHHHHHHHHHHHHHHTT-EEEESS--TTHHHHHHHHHHHHHHHHTT-EEEE-SS---TT--SSEEEEETTTTEEEEE-S-HHHHHHHHHHTTPPPP-PPP---TT--------------------EEEE--HHHHHHHHHHHHHHHHHHHHHHHH----EEEEETTEEEEESS----EEEEEEESTT---PPPPTTEEEEEE-TTSEEEEEEETTEEEEEEEEEEETTEEEEEEEEE-GGGTTSSHHHHHHHHHHHHHHHTT--EEEEEEEHHHHHHHHHTTPEEEEEEEEE-----

Radius of gyration: 31.21 Å; chains: 1; bounding box: 63×78×89 Å

Organism: NCBI:txid1586287

Sequence (612 aa):
MVRRYEVGDDEVHEVLARADDVEGLFAQARPLDRRELVVRGCPDVAALSRDFTIEVLDDQQWVWFWDVLDPVVREEAGRVVVTASAALQEEEHPQALRRLKQPRYRIFQEHRFVGWCEVEGLPDEWEGWSWPPVTLLGCDTPDFTGDRYDLWTGVRALDVTGRVMGEVRLDLDISEVRPRANGRFDVVLDQSCSHHVPKWRERPLPAAEAVWDLWRHGRPEEPGLWAELGTEERQSWLDLTFVGWQSTAELGPRTFHLDGRHVTDEPGLYLVLSEAFAGPGNYFGRHYDSFHACLQDARVTGSTLVWHNARTAWESIGELFVEVLELLHANEVVVELDFTPGELDRRLALGELARRLTAAGEHVITDNSRWKLDSVAAGVAVSTREDRIAVVTHSPAEVAKTLLRNGVELQPQRTVRQRGTELVVTGDDHLALGWERVADVVVARNDVWRVEAERRSRLTDLLHTWRRATQERLHVTSRQGRVVVTGAAPLPRKLMARDLADHPAPAPPDGYELVVTRTPGINARITHAGLEVARGRIAVIGRDAVPSDIGVELRHRRQGLGSALLGALVREAGVDGATTGVLISPEFGIVFFRALGWQDEADVVTTHQGGT